Protein AF-A0A1Z9G0G9-F1 (afdb_monomer)

Secondary structure (DSSP, 8-state):
-EEEE--PPPTT----GGGSHHHHHHHHHHS--PPPHHHHHHHHHHHHHHHHHHHHHTTSHHHHHHHHHHT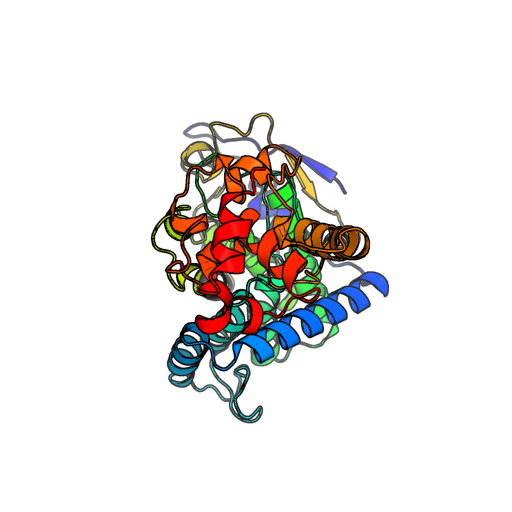T-EEEEEEPPTTS-TT--E-HHHHHHHHHHHHHHT--S-BEESSSEE-GGGGHHHHHHHHHHTT--HHHHHHHHHHHHHHHHHHHHH---GGGTB-GGGGHHHHHHHHHHHHTT--HHHHHHHHHHHHHTT--BGGGGSSS--THHHHHHHHHHHHHHHHHHHHHTT----SSTTTSTTSHIIIIITTT--S-EEEE--TT---GGGGG-B--SSSS-HHHHHHHHHHHHHHTT-S-GGG---EE----HHHHHHTSGGG--GGGG-TTS-HHHHTT-HHHHHHHHHHHS---TTGGG-HHHHT-HHHHHHHTTEE-

pLDDT: mean 94.6, std 5.76, range [57.28, 98.94]

Radius of gyration: 21.66 Å; Cα contacts (8 Å, |Δi|>4): 758; chains: 1; bounding box: 56×40×63 Å

Structure (mmCIF, N/CA/C/O backbone):
data_AF-A0A1Z9G0G9-F1
#
_entry.id   AF-A0A1Z9G0G9-F1
#
loop_
_atom_site.group_PDB
_atom_site.id
_atom_site.type_symbol
_atom_site.label_atom_id
_atom_site.label_alt_id
_atom_site.label_comp_id
_atom_site.label_asym_id
_atom_site.label_entity_id
_atom_site.label_seq_id
_atom_site.pdbx_PDB_ins_code
_atom_site.Cartn_x
_atom_site.Cartn_y
_atom_site.Cartn_z
_atom_site.occupancy
_atom_site.B_iso_or_equiv
_atom_site.auth_seq_id
_atom_site.auth_comp_id
_atom_site.auth_asym_id
_atom_site.auth_atom_id
_atom_site.pdbx_PDB_model_num
ATOM 1 N N . MET A 1 1 ? 17.867 -16.027 -1.318 1.00 92.62 1 MET A N 1
ATOM 2 C CA . MET A 1 1 ? 17.967 -14.559 -1.196 1.00 92.62 1 MET A CA 1
ATOM 3 C C . MET A 1 1 ? 19.419 -14.175 -1.043 1.00 92.62 1 MET A C 1
ATOM 5 O O . MET A 1 1 ? 20.158 -14.889 -0.367 1.00 92.62 1 MET A O 1
ATOM 9 N N . LYS A 1 2 ? 19.822 -13.033 -1.596 1.00 95.81 2 LYS A N 1
ATOM 10 C CA . LYS A 1 2 ? 21.172 -12.493 -1.434 1.00 95.81 2 LYS A CA 1
ATOM 11 C C . LYS A 1 2 ? 21.141 -11.118 -0.799 1.00 95.81 2 LYS A C 1
ATOM 13 O O . LYS A 1 2 ? 20.295 -10.289 -1.125 1.00 95.81 2 LYS A O 1
ATOM 18 N N . LYS A 1 3 ? 22.104 -10.885 0.090 1.00 96.81 3 LYS A N 1
ATOM 19 C CA . LYS A 1 3 ? 22.310 -9.608 0.762 1.00 96.81 3 LYS A CA 1
ATOM 20 C C . LYS A 1 3 ? 23.214 -8.695 -0.062 1.00 96.81 3 LYS A C 1
ATOM 22 O O . LYS A 1 3 ? 24.289 -9.090 -0.508 1.00 96.81 3 LYS A O 1
ATOM 27 N N . TYR A 1 4 ? 22.792 -7.450 -0.190 1.00 96.12 4 TYR A N 1
ATOM 28 C CA . TYR A 1 4 ? 23.402 -6.410 -0.997 1.00 96.12 4 TYR A CA 1
ATOM 29 C C . TYR A 1 4 ? 23.664 -5.186 -0.127 1.00 96.12 4 TYR A C 1
ATOM 31 O O . TYR A 1 4 ? 22.745 -4.659 0.493 1.00 96.12 4 TYR A O 1
ATOM 39 N N . SER A 1 5 ? 24.911 -4.718 -0.073 1.00 93.62 5 SER A N 1
ATOM 40 C CA . SER A 1 5 ? 25.233 -3.445 0.582 1.00 93.62 5 SER A CA 1
ATOM 41 C C . SER A 1 5 ? 24.774 -2.277 -0.293 1.00 93.62 5 SER A C 1
ATOM 43 O O . SER A 1 5 ? 24.954 -2.321 -1.514 1.00 93.62 5 SER A O 1
ATOM 45 N N . ILE A 1 6 ? 24.190 -1.260 0.344 1.00 93.00 6 ILE A N 1
ATOM 46 C CA . ILE A 1 6 ? 23.795 0.007 -0.275 1.00 93.00 6 ILE A CA 1
ATOM 47 C C . ILE A 1 6 ? 24.850 1.042 0.117 1.00 93.00 6 ILE A C 1
ATOM 49 O O . ILE A 1 6 ? 25.013 1.351 1.300 1.00 93.00 6 ILE A O 1
ATOM 53 N N . LYS A 1 7 ? 25.597 1.547 -0.867 1.00 89.56 7 LYS A N 1
ATOM 54 C CA . LYS A 1 7 ? 26.731 2.450 -0.644 1.00 89.56 7 LYS A CA 1
ATOM 55 C C . LYS A 1 7 ? 26.399 3.838 -1.165 1.00 89.56 7 LYS A C 1
ATOM 57 O O . LYS A 1 7 ? 26.222 4.008 -2.361 1.00 89.56 7 LYS A O 1
ATOM 62 N N . ILE A 1 8 ? 26.354 4.810 -0.259 1.00 90.12 8 ILE A N 1
ATOM 63 C CA . ILE A 1 8 ? 26.198 6.226 -0.599 1.00 90.12 8 ILE A CA 1
ATOM 64 C C . ILE A 1 8 ? 27.414 6.683 -1.412 1.00 90.12 8 ILE A C 1
ATOM 66 O O . ILE A 1 8 ? 28.548 6.465 -0.979 1.00 90.12 8 ILE A O 1
ATOM 70 N N . GLN A 1 9 ? 27.171 7.331 -2.548 1.00 88.94 9 GLN A N 1
ATOM 71 C CA . GLN A 1 9 ? 28.213 7.939 -3.369 1.00 88.94 9 GLN A CA 1
ATOM 72 C C . GLN A 1 9 ? 28.710 9.238 -2.731 1.00 88.94 9 GLN A C 1
ATOM 74 O O . GLN A 1 9 ? 27.931 10.016 -2.170 1.00 88.94 9 GLN A O 1
ATOM 79 N N . LYS A 1 10 ? 30.017 9.492 -2.818 1.00 86.50 10 LYS A N 1
ATOM 80 C CA . LYS A 1 10 ? 30.567 10.821 -2.520 1.00 86.50 10 LYS A CA 1
ATOM 81 C C . LYS A 1 10 ? 30.401 11.748 -3.728 1.00 86.50 10 LYS A C 1
ATOM 83 O O . LYS A 1 10 ? 30.299 11.260 -4.852 1.00 86.50 10 LYS A O 1
ATOM 88 N N . PRO A 1 11 ? 30.454 13.076 -3.522 1.00 86.50 11 PRO A N 1
ATOM 89 C CA . PRO A 1 11 ? 30.434 14.024 -4.629 1.00 86.50 11 PRO A CA 1
ATOM 90 C C . PRO A 1 11 ? 31.484 13.689 -5.696 1.00 86.50 11 PRO A C 1
ATOM 92 O O . PRO A 1 11 ? 32.670 13.564 -5.388 1.00 86.50 11 PRO A O 1
ATOM 95 N N . GLY A 1 12 ? 31.034 13.527 -6.943 1.00 81.69 12 GLY A N 1
ATOM 96 C CA . GLY A 1 12 ? 31.872 13.181 -8.098 1.00 81.69 12 GLY A CA 1
ATOM 97 C C . GLY A 1 12 ? 32.200 11.690 -8.274 1.00 81.69 12 GLY A C 1
ATOM 98 O O . GLY A 1 12 ? 32.820 11.337 -9.276 1.00 81.69 12 GLY A O 1
ATOM 99 N N . GLU A 1 13 ? 31.794 10.806 -7.355 1.00 86.12 13 GLU A N 1
ATOM 100 C CA . GLU A 1 13 ? 31.901 9.355 -7.553 1.00 86.12 13 GLU A CA 1
ATOM 101 C C . GLU A 1 13 ? 30.790 8.867 -8.500 1.00 86.12 13 GLU A C 1
ATOM 103 O O . GLU A 1 13 ? 29.625 9.215 -8.341 1.00 86.12 13 GLU A O 1
ATOM 108 N N . VAL A 1 14 ? 31.140 8.015 -9.467 1.00 81.81 14 VAL A N 1
ATOM 109 C CA . VAL A 1 14 ? 30.176 7.335 -10.344 1.00 81.81 14 VAL A CA 1
ATOM 110 C C . VAL A 1 14 ? 30.247 5.845 -10.038 1.00 81.81 14 VAL A C 1
ATOM 112 O O . VAL A 1 14 ? 31.260 5.205 -10.314 1.00 81.81 14 VAL A O 1
ATOM 115 N N . SER A 1 15 ? 29.195 5.280 -9.441 1.00 83.50 15 SER A N 1
ATOM 116 C CA . SER A 1 15 ? 29.110 3.828 -9.258 1.00 83.50 15 SER A CA 1
ATOM 117 C C . SER A 1 15 ? 28.632 3.146 -10.532 1.00 83.50 15 SER A C 1
ATOM 119 O O . SER A 1 15 ? 27.820 3.695 -11.284 1.00 83.50 15 SER A O 1
ATOM 121 N N . ASN A 1 16 ? 29.059 1.898 -10.722 1.00 92.19 16 ASN A N 1
ATOM 122 C CA . ASN A 1 16 ? 28.465 1.052 -11.743 1.00 92.19 16 ASN A CA 1
ATOM 123 C C . ASN A 1 16 ? 26.959 0.927 -11.482 1.00 92.19 16 ASN A C 1
ATOM 125 O O . ASN A 1 16 ? 26.513 0.780 -10.339 1.00 92.19 16 ASN A O 1
ATOM 129 N N . LYS A 1 17 ? 26.168 1.028 -12.551 1.00 93.44 17 LYS A N 1
ATOM 130 C CA . LYS A 1 17 ? 24.704 1.000 -12.472 1.00 93.44 17 LYS A CA 1
ATOM 131 C C . LYS A 1 17 ? 24.190 -0.290 -11.835 1.00 93.44 17 LYS A C 1
ATOM 133 O O . LYS A 1 17 ? 23.242 -0.248 -11.066 1.00 93.44 17 LYS A O 1
ATOM 138 N N . ASP A 1 18 ? 24.841 -1.418 -12.104 1.00 94.56 18 ASP A N 1
ATOM 139 C CA . ASP A 1 18 ? 24.476 -2.731 -11.571 1.00 94.56 18 ASP A CA 1
ATOM 140 C C . ASP A 1 18 ? 24.676 -2.886 -10.055 1.00 94.56 18 ASP A C 1
ATOM 142 O O . ASP A 1 18 ? 24.086 -3.764 -9.412 1.00 94.56 18 ASP A O 1
ATOM 146 N N . GLU A 1 19 ? 25.451 -1.986 -9.457 1.00 94.06 19 GLU A N 1
ATOM 147 C CA . GLU A 1 19 ? 25.611 -1.893 -8.013 1.00 94.06 19 GLU A CA 1
ATOM 148 C C . GLU A 1 19 ? 24.525 -1.052 -7.330 1.00 94.06 19 GLU A C 1
ATOM 150 O O . GLU A 1 19 ? 24.354 -1.180 -6.115 1.00 94.06 19 GLU A O 1
ATOM 155 N N . GLN A 1 20 ? 23.771 -0.249 -8.089 1.00 96.62 20 GLN A N 1
ATOM 156 C CA . GLN A 1 20 ? 22.728 0.629 -7.561 1.00 96.62 20 GLN A CA 1
ATOM 157 C C . GLN A 1 20 ? 21.476 -0.163 -7.159 1.00 96.62 20 GLN A C 1
ATOM 159 O O . GLN A 1 20 ? 21.062 -1.119 -7.822 1.00 96.62 20 GLN A O 1
ATOM 164 N N . LEU A 1 21 ? 20.820 0.270 -6.086 1.00 97.44 21 LEU A N 1
ATOM 165 C CA . LEU A 1 21 ? 19.625 -0.351 -5.527 1.00 97.44 21 LEU A CA 1
ATOM 166 C C . LEU A 1 21 ? 18.490 -0.420 -6.551 1.00 97.44 21 LEU A C 1
ATOM 168 O O . LEU A 1 21 ? 17.853 -1.464 -6.685 1.00 97.44 21 LEU A O 1
ATOM 172 N N . ALA A 1 22 ? 18.286 0.652 -7.321 1.00 98.31 22 ALA A N 1
ATOM 173 C CA . ALA A 1 22 ? 17.276 0.685 -8.376 1.00 98.31 22 ALA A CA 1
ATOM 174 C C . ALA A 1 22 ? 17.500 -0.398 -9.429 1.00 98.31 22 ALA A C 1
ATOM 176 O O . ALA A 1 22 ? 16.550 -1.073 -9.820 1.00 98.31 22 ALA A O 1
ATOM 177 N N . TRP A 1 23 ? 18.749 -0.618 -9.841 1.00 98.44 23 TRP A N 1
ATOM 178 C CA . TRP A 1 23 ? 19.066 -1.664 -10.807 1.00 98.44 23 TRP A CA 1
ATOM 179 C C . TRP A 1 23 ? 18.848 -3.055 -10.228 1.00 98.44 23 TRP A C 1
ATOM 181 O O . TRP A 1 23 ? 18.316 -3.935 -10.900 1.00 98.44 23 TRP A O 1
ATOM 191 N N . ARG A 1 24 ? 19.231 -3.270 -8.967 1.00 98.12 24 ARG A N 1
ATOM 192 C CA . ARG A 1 24 ? 19.050 -4.563 -8.295 1.00 98.12 24 ARG A CA 1
ATOM 193 C C . ARG A 1 24 ? 17.574 -4.934 -8.173 1.00 98.12 24 ARG A C 1
ATOM 195 O O . ARG A 1 24 ? 17.218 -6.075 -8.458 1.00 98.12 24 ARG A O 1
ATOM 202 N N . ILE A 1 25 ? 16.715 -3.972 -7.836 1.00 98.56 25 ILE A N 1
ATOM 203 C CA . ILE A 1 25 ? 15.259 -4.174 -7.814 1.00 98.56 25 ILE A CA 1
ATOM 204 C C . ILE A 1 25 ? 14.722 -4.393 -9.235 1.00 98.56 25 ILE A C 1
ATOM 206 O O . ILE A 1 25 ? 13.936 -5.313 -9.445 1.00 98.56 25 ILE A O 1
ATOM 210 N N . ALA A 1 26 ? 15.171 -3.613 -10.223 1.00 98.69 26 ALA A N 1
ATOM 211 C CA . ALA A 1 26 ? 14.758 -3.787 -11.617 1.00 98.69 26 ALA A CA 1
ATOM 212 C C . ALA A 1 26 ? 15.126 -5.172 -12.168 1.00 98.69 26 ALA A C 1
ATOM 214 O O . ALA A 1 26 ? 14.307 -5.818 -12.815 1.00 98.69 26 ALA A O 1
ATOM 215 N N . SER A 1 27 ? 16.330 -5.655 -11.857 1.00 98.12 27 SER A N 1
ATOM 216 C CA . SER A 1 27 ? 16.811 -6.985 -12.239 1.00 98.12 27 SER A CA 1
ATOM 217 C C . SER A 1 27 ? 16.002 -8.086 -11.552 1.00 98.12 27 SER A C 1
ATOM 219 O O . SER A 1 27 ? 15.592 -9.048 -12.195 1.00 98.12 27 SER A O 1
ATOM 221 N N . MET A 1 28 ? 15.691 -7.931 -10.260 1.00 98.19 28 MET A N 1
ATOM 222 C CA . MET A 1 28 ? 14.786 -8.843 -9.554 1.00 98.19 28 MET A CA 1
ATOM 223 C C . MET A 1 28 ? 13.392 -8.874 -10.205 1.00 98.19 28 MET A C 1
ATOM 225 O O . MET A 1 28 ? 12.769 -9.933 -10.267 1.00 98.19 28 MET A O 1
ATOM 229 N N . ALA A 1 29 ? 12.897 -7.734 -10.682 1.00 98.25 29 ALA A N 1
ATOM 230 C CA . ALA A 1 29 ? 11.577 -7.620 -11.287 1.00 98.25 29 ALA A CA 1
ATOM 231 C C . ALA A 1 29 ? 11.503 -8.186 -12.714 1.00 98.25 29 ALA A C 1
ATOM 233 O O . ALA A 1 29 ? 10.504 -8.813 -13.059 1.00 98.25 29 ALA A O 1
ATOM 234 N N . SER A 1 30 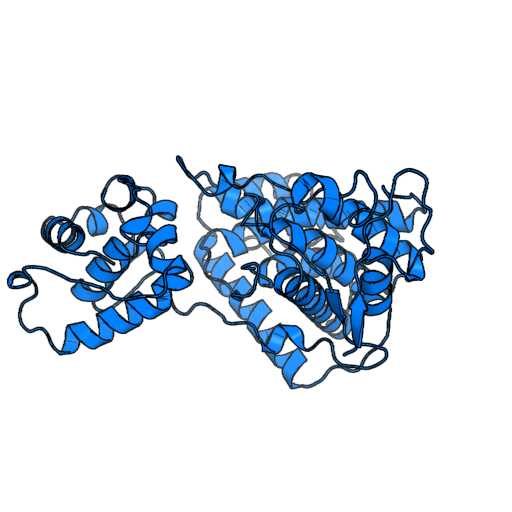? 12.541 -8.002 -13.536 1.00 97.88 30 SER A N 1
ATOM 235 C CA . SER A 1 30 ? 12.572 -8.511 -14.917 1.00 97.88 30 SER A CA 1
ATOM 236 C C . SER A 1 30 ? 12.800 -10.024 -14.990 1.00 97.88 30 SER A C 1
ATOM 238 O O . SER A 1 30 ? 12.337 -10.672 -15.926 1.00 97.88 30 SER A O 1
ATOM 240 N N . GLN A 1 31 ? 13.474 -10.606 -13.994 1.00 96.31 31 GLN A N 1
ATOM 241 C CA . GLN A 1 31 ? 13.763 -12.039 -13.939 1.00 96.31 31 GLN A CA 1
ATOM 242 C C . GLN A 1 31 ? 12.499 -12.909 -13.944 1.00 96.31 31 GLN A C 1
ATOM 244 O O . GLN A 1 31 ? 11.476 -12.606 -13.315 1.00 96.31 31 GLN A O 1
ATOM 249 N N . ASP A 1 32 ? 12.592 -14.046 -14.628 1.00 94.06 32 ASP A N 1
ATOM 250 C CA . ASP A 1 32 ? 11.573 -15.085 -14.580 1.00 94.06 32 ASP A CA 1
ATOM 251 C C . ASP A 1 32 ? 11.716 -15.980 -13.357 1.00 94.06 32 ASP A C 1
ATOM 253 O O . ASP A 1 32 ? 12.810 -16.267 -12.877 1.00 94.06 32 ASP A O 1
ATOM 257 N N . TRP A 1 33 ? 10.562 -16.397 -12.846 1.00 96.00 33 TRP A N 1
ATOM 258 C CA . TRP A 1 33 ? 10.432 -17.257 -11.683 1.00 96.00 33 TRP A CA 1
ATOM 259 C C . TRP A 1 33 ? 9.103 -18.006 -11.731 1.00 96.00 33 TRP A C 1
ATOM 261 O O . TRP A 1 33 ? 8.144 -17.579 -12.388 1.00 96.00 33 TRP A O 1
ATOM 271 N N . SER A 1 34 ? 9.060 -19.141 -11.043 1.00 93.75 34 SER A N 1
ATOM 272 C CA . SER A 1 34 ? 7.905 -20.038 -11.057 1.00 93.75 34 SER A CA 1
ATOM 273 C C . SER A 1 34 ? 6.927 -19.692 -9.942 1.00 93.75 34 SER A C 1
ATOM 275 O O . SER A 1 34 ? 7.320 -19.551 -8.783 1.00 93.75 34 SER A O 1
ATOM 277 N N . LEU A 1 35 ? 5.640 -19.592 -10.280 1.00 95.31 35 LEU A N 1
ATOM 278 C CA . LEU A 1 35 ? 4.593 -19.441 -9.276 1.00 95.31 35 LEU A CA 1
ATOM 279 C C . LEU A 1 35 ? 4.472 -20.709 -8.437 1.00 95.31 35 LEU A C 1
ATOM 281 O O . LEU A 1 35 ? 4.519 -21.825 -8.949 1.00 95.31 35 LEU A O 1
ATOM 285 N N . THR A 1 36 ? 4.254 -20.517 -7.142 1.00 97.06 36 THR A N 1
ATOM 286 C CA . THR A 1 36 ? 3.825 -21.585 -6.245 1.00 97.06 36 THR A CA 1
ATOM 287 C C . THR A 1 36 ? 2.323 -21.468 -6.000 1.00 97.06 36 THR A C 1
ATOM 289 O O . THR A 1 36 ? 1.745 -20.378 -6.091 1.00 97.06 36 THR A O 1
ATOM 292 N N . ASN A 1 37 ? 1.684 -22.579 -5.626 1.00 97.81 37 ASN A N 1
ATOM 293 C CA . ASN A 1 37 ? 0.270 -22.568 -5.240 1.00 97.81 37 ASN A CA 1
ATOM 294 C C . ASN A 1 37 ? 0.026 -21.617 -4.061 1.00 97.81 37 ASN A C 1
ATOM 296 O O . ASN A 1 37 ? -0.899 -20.817 -4.110 1.00 97.81 37 ASN A O 1
ATOM 300 N N . SER A 1 38 ? 0.916 -21.617 -3.062 1.00 98.31 38 SER A N 1
ATOM 301 C CA . SER A 1 38 ? 0.801 -20.741 -1.890 1.00 98.31 38 SER A CA 1
ATOM 302 C C . SER A 1 38 ? 0.811 -19.252 -2.245 1.00 98.31 38 SER A C 1
ATOM 304 O O . SER A 1 38 ? 0.020 -18.489 -1.697 1.00 98.31 38 SER A O 1
ATOM 306 N N . ILE A 1 39 ? 1.675 -18.824 -3.173 1.00 98.44 39 ILE A N 1
ATOM 307 C CA . ILE A 1 39 ? 1.708 -17.429 -3.637 1.00 98.44 39 ILE A CA 1
ATOM 308 C C . ILE A 1 39 ? 0.431 -17.103 -4.408 1.00 98.44 39 ILE A C 1
ATOM 310 O O . ILE A 1 39 ? -0.166 -16.057 -4.175 1.00 98.44 39 ILE A O 1
ATOM 314 N N . THR A 1 40 ? -0.004 -18.004 -5.288 1.00 98.50 40 THR A N 1
ATOM 315 C CA . THR A 1 40 ? -1.209 -17.809 -6.106 1.00 98.50 40 THR A CA 1
ATOM 316 C C . THR A 1 40 ? -2.456 -17.660 -5.235 1.00 98.50 40 THR A C 1
ATOM 318 O O . THR A 1 40 ? -3.205 -16.695 -5.389 1.00 98.50 40 THR A O 1
ATOM 321 N N . GLU A 1 41 ? -2.643 -18.561 -4.270 1.00 98.44 41 GLU A N 1
ATOM 322 C CA . GLU A 1 41 ? -3.741 -18.503 -3.302 1.00 98.44 41 GLU A CA 1
ATOM 323 C C . GLU A 1 41 ? -3.680 -17.226 -2.460 1.00 98.44 41 GLU A C 1
ATOM 325 O O . GLU A 1 41 ? -4.696 -16.552 -2.286 1.00 98.44 41 GLU A O 1
ATOM 330 N N . MET A 1 42 ? -2.492 -16.837 -1.982 1.00 98.50 42 MET A N 1
ATOM 331 C CA . MET A 1 42 ? -2.355 -15.627 -1.174 1.00 98.50 42 MET A CA 1
ATOM 332 C C . MET A 1 42 ? -2.650 -14.355 -1.976 1.00 98.50 42 MET A C 1
ATOM 334 O O . MET A 1 42 ? -3.328 -13.467 -1.462 1.00 98.50 42 MET A O 1
ATOM 338 N N . VAL A 1 43 ? -2.207 -14.263 -3.235 1.00 98.62 43 VAL A N 1
ATOM 339 C CA . VAL A 1 43 ? -2.588 -13.149 -4.121 1.00 98.62 43 VAL A CA 1
ATOM 340 C C . VAL A 1 43 ? -4.106 -13.107 -4.298 1.00 98.62 43 VAL A C 1
ATOM 342 O O . VAL A 1 43 ? -4.696 -12.036 -4.161 1.00 98.62 43 VAL A O 1
ATOM 345 N N . GLY A 1 44 ? -4.749 -14.256 -4.531 1.00 98.50 44 GLY A N 1
ATOM 346 C CA . GLY A 1 44 ? -6.209 -14.353 -4.599 1.00 98.50 44 GLY A CA 1
ATOM 347 C C . GLY A 1 44 ? -6.887 -13.813 -3.337 1.00 98.50 44 GLY A C 1
ATOM 348 O O . GLY A 1 44 ? -7.767 -12.957 -3.426 1.00 98.50 44 GLY A O 1
ATOM 349 N N . ASN A 1 45 ? -6.407 -14.221 -2.159 1.00 98.25 45 ASN A N 1
ATOM 350 C CA . ASN A 1 45 ? -6.907 -13.727 -0.875 1.00 98.25 45 ASN A CA 1
ATOM 351 C C . ASN A 1 45 ? -6.748 -12.206 -0.731 1.00 98.25 45 ASN A C 1
ATOM 353 O O . ASN A 1 45 ? -7.663 -11.551 -0.242 1.00 98.25 45 ASN A O 1
ATOM 357 N N . ARG A 1 46 ? -5.626 -11.621 -1.177 1.00 98.12 46 ARG A N 1
ATOM 358 C CA . ARG A 1 46 ? -5.403 -10.163 -1.121 1.00 98.12 46 ARG A CA 1
ATOM 359 C C . ARG A 1 46 ? -6.266 -9.377 -2.098 1.00 98.12 46 ARG A C 1
ATO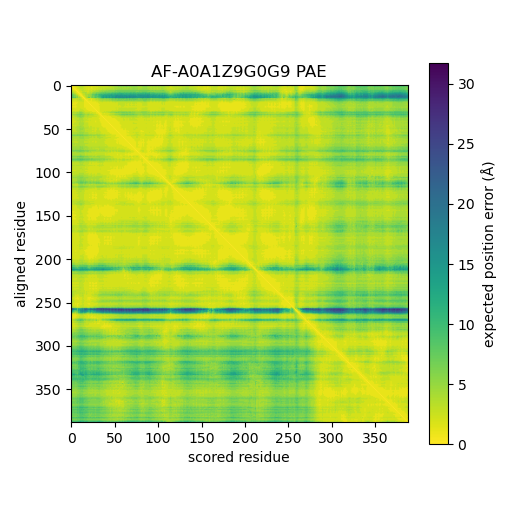M 361 O O . ARG A 1 46 ? -6.713 -8.283 -1.767 1.00 98.12 46 ARG A O 1
ATOM 368 N N . ILE A 1 47 ? -6.554 -9.933 -3.273 1.00 98.38 47 ILE A N 1
ATOM 369 C CA . ILE A 1 47 ? -7.509 -9.329 -4.211 1.00 98.38 47 ILE A CA 1
ATOM 370 C C . ILE A 1 47 ? -8.914 -9.312 -3.596 1.00 98.38 47 ILE A C 1
ATOM 372 O O . ILE A 1 47 ? -9.590 -8.285 -3.660 1.00 98.38 47 ILE A O 1
ATOM 376 N N . ILE A 1 48 ? -9.339 -10.419 -2.976 1.00 97.94 48 ILE A N 1
ATOM 377 C CA . ILE A 1 48 ? -10.644 -10.522 -2.306 1.00 97.94 48 ILE A CA 1
ATOM 378 C C . ILE A 1 48 ? -10.727 -9.554 -1.117 1.00 97.94 48 ILE A C 1
ATOM 380 O O . ILE A 1 48 ? -11.718 -8.837 -0.999 1.00 97.94 48 ILE A O 1
ATOM 384 N N . ASP A 1 49 ? -9.684 -9.493 -0.284 1.00 97.62 49 ASP A N 1
ATOM 385 C CA . ASP A 1 49 ? -9.572 -8.562 0.847 1.00 97.62 49 ASP A CA 1
ATOM 386 C C . ASP A 1 49 ? -9.746 -7.106 0.389 1.00 97.62 49 ASP A C 1
ATOM 388 O O . ASP A 1 49 ? -10.674 -6.417 0.816 1.00 97.62 49 ASP A O 1
ATOM 392 N N . ASN A 1 50 ? -8.944 -6.667 -0.588 1.00 97.44 50 ASN A N 1
ATOM 393 C CA . ASN A 1 50 ? -9.051 -5.325 -1.156 1.00 97.44 50 ASN A CA 1
ATOM 394 C C . ASN A 1 50 ? -10.435 -5.033 -1.743 1.00 97.44 50 ASN A C 1
ATOM 396 O O . ASN A 1 50 ? -10.973 -3.945 -1.535 1.00 97.44 50 ASN A O 1
ATOM 400 N N . ALA A 1 51 ? -11.014 -5.983 -2.483 1.00 97.06 51 ALA A N 1
ATOM 401 C CA . ALA A 1 51 ? -12.347 -5.821 -3.052 1.00 97.06 51 ALA A CA 1
ATOM 402 C C . ALA A 1 51 ? -13.403 -5.650 -1.949 1.00 97.06 51 ALA A C 1
ATOM 404 O O . ALA A 1 51 ? -14.244 -4.755 -2.047 1.00 97.06 51 ALA A O 1
ATOM 405 N N . GLY A 1 52 ? -13.328 -6.443 -0.876 1.00 96.94 52 GLY A N 1
ATOM 406 C CA . GLY A 1 52 ? -14.210 -6.327 0.285 1.00 96.94 52 GLY A CA 1
ATOM 407 C C . GLY A 1 52 ? -14.102 -4.962 0.966 1.00 96.94 52 GLY A C 1
ATOM 408 O O . GLY A 1 52 ? -15.119 -4.304 1.199 1.00 96.94 52 GLY A O 1
ATOM 409 N N . VAL A 1 53 ? -12.876 -4.491 1.211 1.00 96.94 53 VAL A N 1
ATOM 410 C CA . VAL A 1 53 ? -12.625 -3.175 1.822 1.00 96.94 53 VAL A CA 1
ATOM 411 C C . VAL A 1 53 ? -13.138 -2.039 0.934 1.00 96.94 53 VAL A C 1
ATOM 413 O O . VAL A 1 53 ? -13.815 -1.132 1.422 1.00 96.94 53 VAL A O 1
ATOM 416 N N . ALA A 1 54 ? -12.881 -2.099 -0.373 1.00 97.69 54 ALA A N 1
ATOM 417 C CA . ALA A 1 54 ? -13.339 -1.083 -1.314 1.00 97.69 54 ALA A CA 1
ATOM 418 C C . ALA A 1 54 ? -14.870 -1.029 -1.430 1.00 97.69 54 ALA A C 1
ATOM 420 O O . ALA A 1 54 ? -15.441 0.061 -1.507 1.00 97.69 54 ALA A O 1
ATOM 421 N N . VAL A 1 55 ? -15.548 -2.183 -1.403 1.00 96.75 55 VAL A N 1
ATOM 422 C CA . VAL A 1 55 ? -17.018 -2.251 -1.382 1.00 96.75 55 VAL A CA 1
ATOM 423 C C . VAL A 1 55 ? -17.571 -1.662 -0.084 1.00 96.75 55 VAL A C 1
ATOM 425 O O . VAL A 1 55 ? -18.518 -0.881 -0.138 1.00 96.75 55 VAL A O 1
ATOM 428 N N . ALA A 1 56 ? -16.958 -1.948 1.067 1.00 96.25 56 ALA A N 1
ATOM 429 C CA . ALA A 1 56 ? -17.356 -1.334 2.336 1.00 96.25 56 ALA A CA 1
ATOM 430 C C . ALA A 1 56 ? -17.155 0.196 2.336 1.00 96.25 56 ALA A C 1
ATOM 432 O O . ALA A 1 56 ? -17.933 0.935 2.934 1.00 96.25 56 ALA A O 1
ATOM 433 N N . ALA A 1 57 ? -16.143 0.697 1.622 1.00 96.38 57 ALA A N 1
ATOM 434 C CA . ALA A 1 57 ? -15.846 2.124 1.521 1.00 96.38 57 ALA A CA 1
ATOM 435 C C . ALA A 1 57 ? -16.637 2.868 0.426 1.00 96.38 57 ALA A C 1
ATOM 437 O O . ALA A 1 57 ? -16.539 4.091 0.332 1.00 96.38 57 ALA A O 1
ATOM 438 N N . ILE A 1 58 ? -17.413 2.169 -0.409 1.00 95.88 58 ILE A N 1
ATOM 439 C CA . ILE A 1 58 ? -17.914 2.656 -1.709 1.00 95.88 58 ILE A CA 1
ATOM 440 C C . ILE A 1 58 ? -18.702 3.977 -1.666 1.00 95.88 58 ILE A C 1
ATOM 442 O O . ILE A 1 58 ? -18.709 4.734 -2.640 1.00 95.88 58 ILE A O 1
ATOM 446 N N . ASN A 1 59 ? -19.372 4.255 -0.545 1.00 95.12 59 ASN A N 1
ATOM 447 C CA . ASN A 1 59 ? -20.209 5.441 -0.352 1.00 95.12 59 ASN A CA 1
ATOM 448 C C . ASN A 1 59 ? -19.528 6.544 0.465 1.00 95.12 59 ASN A C 1
ATOM 450 O O . ASN A 1 59 ? -20.122 7.606 0.676 1.00 95.12 59 ASN A O 1
ATOM 454 N N . ARG A 1 60 ? -18.282 6.330 0.901 1.00 94.00 60 ARG A N 1
ATOM 455 C CA . ARG A 1 60 ? -17.516 7.336 1.635 1.00 94.00 60 ARG A CA 1
ATOM 456 C C . ARG A 1 60 ? -17.141 8.499 0.727 1.00 94.00 60 ARG A C 1
ATOM 458 O O . ARG A 1 60 ? -16.926 8.339 -0.473 1.00 94.00 60 ARG A O 1
ATOM 465 N N . GLU A 1 61 ? -17.077 9.691 1.312 1.00 95.25 61 GLU A N 1
ATOM 466 C CA . GLU A 1 61 ? -16.973 10.941 0.554 1.00 95.25 61 GLU A CA 1
ATOM 467 C C . GLU A 1 61 ? -15.726 10.993 -0.335 1.00 95.25 61 GLU A C 1
ATOM 469 O O . GLU A 1 61 ? -15.836 11.257 -1.530 1.00 95.25 61 GLU A O 1
ATOM 474 N N . ALA A 1 62 ? -14.557 10.639 0.209 1.00 95.31 62 ALA A N 1
ATOM 475 C CA . ALA A 1 62 ? -13.316 10.593 -0.560 1.00 95.31 62 ALA A CA 1
ATOM 476 C C . ALA A 1 62 ? -13.411 9.637 -1.762 1.00 95.31 62 ALA A C 1
ATOM 478 O O . ALA A 1 62 ? -12.970 9.981 -2.856 1.00 95.31 62 ALA A O 1
ATOM 479 N N . VAL A 1 63 ? -14.055 8.480 -1.583 1.00 97.81 63 VAL A N 1
ATOM 480 C CA . VAL A 1 63 ? -14.244 7.471 -2.635 1.00 97.81 63 VAL A CA 1
ATOM 481 C C . VAL A 1 63 ? -15.179 7.982 -3.729 1.00 97.81 63 VAL A C 1
ATOM 483 O O . VAL A 1 63 ? -14.866 7.859 -4.914 1.00 97.81 63 VAL A O 1
ATOM 486 N N . LYS A 1 64 ? -16.298 8.619 -3.358 1.00 98.00 64 LYS A N 1
ATOM 487 C CA . LYS A 1 64 ? -17.224 9.238 -4.321 1.00 98.00 64 LYS A CA 1
ATOM 488 C C . LYS A 1 64 ? -16.540 10.335 -5.138 1.00 98.00 64 LYS A C 1
ATOM 490 O O . LYS A 1 64 ? -16.702 10.355 -6.357 1.00 98.00 64 LYS A O 1
ATOM 495 N N . ILE A 1 65 ? -15.760 11.203 -4.488 1.00 98.00 65 ILE A N 1
ATOM 496 C CA . ILE A 1 65 ? -15.017 12.285 -5.152 1.00 98.00 65 ILE A CA 1
ATOM 497 C C . ILE A 1 65 ? -13.991 11.703 -6.130 1.00 98.00 65 ILE A C 1
ATOM 499 O O . ILE A 1 65 ? -14.002 12.064 -7.306 1.00 98.00 65 ILE A O 1
ATOM 503 N N . ALA A 1 66 ? -13.155 10.761 -5.685 1.00 98.25 66 ALA A N 1
ATOM 504 C CA . ALA A 1 66 ? -12.130 10.149 -6.530 1.00 98.25 66 ALA A CA 1
ATOM 505 C C . ALA A 1 66 ? -12.736 9.417 -7.738 1.00 98.25 66 ALA A C 1
ATOM 507 O O . ALA A 1 66 ? -12.254 9.556 -8.864 1.00 98.25 66 ALA A O 1
ATOM 508 N N . ARG A 1 67 ? -13.842 8.692 -7.527 1.00 98.25 67 ARG A N 1
ATOM 509 C CA . ARG A 1 67 ? -14.598 8.047 -8.606 1.00 98.25 67 ARG A CA 1
ATOM 510 C C . ARG A 1 67 ? -15.167 9.069 -9.588 1.00 98.25 67 ARG A C 1
ATOM 512 O O . ARG A 1 67 ? -15.035 8.876 -10.791 1.00 98.25 67 ARG A O 1
ATOM 519 N N . SER A 1 68 ? -15.735 10.172 -9.099 1.00 98.31 68 SER A N 1
ATOM 520 C CA . SER A 1 68 ? -16.246 11.251 -9.954 1.00 98.31 68 SER A CA 1
ATOM 521 C C . SER A 1 68 ? -15.150 11.904 -10.801 1.00 98.31 68 SER A C 1
ATOM 523 O O . SER A 1 68 ? -15.424 12.285 -11.938 1.00 98.31 68 SER A O 1
ATOM 525 N N . GLN A 1 69 ? -13.926 12.034 -10.277 1.00 98.19 69 GLN A N 1
ATOM 526 C CA . GLN A 1 69 ? -12.777 12.512 -11.055 1.00 98.19 69 GLN A CA 1
ATOM 527 C C . GLN A 1 69 ? -12.438 11.535 -12.183 1.00 98.19 69 GLN A C 1
ATOM 529 O O . GLN A 1 69 ? -12.292 11.945 -13.330 1.00 98.19 69 GLN A O 1
ATOM 534 N N . ALA A 1 70 ? -12.361 10.239 -11.869 1.00 98.38 70 ALA A N 1
ATOM 535 C CA . ALA A 1 70 ? -12.015 9.215 -12.848 1.00 98.38 70 ALA A CA 1
ATOM 536 C C . ALA A 1 70 ? -13.061 9.057 -13.962 1.00 98.38 70 ALA A C 1
ATOM 538 O O . ALA A 1 70 ? -12.707 8.749 -15.097 1.00 98.38 70 ALA A O 1
ATOM 539 N N . MET A 1 71 ? -14.332 9.344 -13.668 1.00 98.19 71 MET A N 1
ATOM 540 C CA . MET A 1 71 ? -15.419 9.303 -14.650 1.00 98.19 71 MET A CA 1
ATOM 541 C C . MET A 1 71 ? -15.259 10.291 -15.817 1.00 98.19 71 MET A C 1
ATOM 543 O O . MET A 1 71 ? -15.948 10.140 -16.817 1.00 98.19 71 MET A O 1
ATOM 547 N N . GLN A 1 72 ? -14.368 11.282 -15.716 1.00 98.31 72 GLN A N 1
ATOM 548 C CA . GLN A 1 72 ? -14.096 12.232 -16.804 1.00 98.31 72 GLN A CA 1
ATOM 549 C C . GLN A 1 72 ? -13.155 11.672 -17.885 1.00 98.31 72 GLN A C 1
ATOM 551 O O . GLN A 1 72 ? -12.904 12.341 -18.883 1.00 98.31 72 GLN A O 1
ATOM 556 N N . PHE A 1 73 ? -12.618 10.465 -17.688 1.00 98.25 73 PHE A N 1
ATOM 557 C CA . PHE A 1 73 ? -11.577 9.879 -18.531 1.00 98.25 73 PHE A CA 1
ATOM 558 C C . PHE A 1 73 ? -12.008 8.500 -19.038 1.00 98.25 73 PHE A C 1
ATOM 560 O O . PHE A 1 73 ? -11.397 7.485 -18.707 1.00 98.25 73 PHE A O 1
ATOM 567 N N . GLU A 1 74 ? -13.099 8.451 -19.802 1.00 98.06 74 GLU A N 1
ATOM 568 C CA . GLU A 1 74 ? -13.568 7.217 -20.442 1.00 98.06 74 GLU A CA 1
ATOM 569 C C . GLU A 1 74 ? -12.538 6.687 -21.450 1.00 98.06 74 GLU A C 1
ATOM 571 O O . GLU A 1 74 ? -11.890 7.444 -22.174 1.00 98.06 74 GLU A O 1
ATOM 576 N N . ASN A 1 75 ? -12.374 5.366 -21.482 1.00 97.94 75 ASN A N 1
ATOM 577 C CA . ASN A 1 75 ? -11.491 4.679 -22.418 1.00 97.94 75 ASN A CA 1
ATOM 578 C C . ASN A 1 75 ? -12.014 3.258 -22.620 1.00 97.94 75 ASN A C 1
ATOM 580 O O . ASN A 1 75 ? -12.052 2.492 -21.663 1.00 97.94 75 ASN A O 1
ATOM 584 N N . GLU A 1 76 ? -12.385 2.885 -23.845 1.00 96.44 76 GLU A N 1
ATOM 585 C CA . GLU A 1 76 ? -12.943 1.559 -24.160 1.00 96.44 76 GLU A CA 1
ATOM 586 C C . GLU A 1 76 ? -11.982 0.409 -23.837 1.00 96.44 76 GLU A C 1
ATOM 588 O O . GLU A 1 76 ? -12.408 -0.672 -23.433 1.00 96.44 76 GLU A O 1
ATOM 593 N N . GLN A 1 77 ? -10.677 0.658 -23.961 1.00 96.69 77 GLN A N 1
ATOM 594 C CA . GLN A 1 77 ? -9.624 -0.283 -23.584 1.00 96.69 77 GLN A CA 1
ATOM 595 C C . GLN A 1 77 ? -9.207 -0.109 -22.126 1.00 96.69 77 GLN A C 1
ATOM 597 O O . GLN A 1 77 ? -8.158 -0.592 -21.743 1.00 96.69 77 GLN A O 1
ATOM 602 N N . GLY A 1 78 ? -9.954 0.640 -21.324 1.00 98.12 78 GLY A N 1
ATOM 603 C CA . GLY A 1 78 ? -9.574 1.006 -19.972 1.00 98.12 78 GLY A CA 1
ATOM 604 C C . GLY A 1 78 ? -9.833 -0.069 -18.917 1.00 98.12 78 GLY A C 1
ATOM 605 O O . GLY A 1 78 ? -10.072 -1.249 -19.179 1.00 98.12 78 GLY A O 1
ATOM 606 N N . ALA A 1 79 ? -9.835 0.387 -17.675 1.00 98.56 79 ALA A N 1
ATOM 607 C CA . ALA A 1 79 ? -10.109 -0.382 -16.476 1.00 98.56 79 ALA A CA 1
ATOM 608 C C . ALA A 1 79 ? -11.465 -0.019 -15.856 1.00 98.56 79 ALA A C 1
ATOM 610 O O . ALA A 1 79 ? -12.049 1.033 -16.120 1.00 98.56 79 ALA A O 1
ATOM 611 N N . THR A 1 80 ? -11.986 -0.911 -15.018 1.00 98.38 80 THR A N 1
ATOM 612 C CA . THR A 1 80 ? -13.263 -0.709 -14.316 1.00 98.38 80 THR A CA 1
ATOM 613 C C . THR A 1 80 ? -13.095 0.125 -13.055 1.00 98.38 80 THR A C 1
ATOM 615 O O . THR A 1 80 ? -12.110 -0.025 -12.330 1.00 98.38 80 THR A O 1
ATOM 618 N N . LEU A 1 81 ? -14.112 0.921 -12.730 1.00 98.25 81 LEU A N 1
ATOM 619 C CA . LEU A 1 81 ? -14.231 1.596 -11.438 1.00 98.25 81 LEU A CA 1
ATOM 620 C C . LEU A 1 81 ? -15.118 0.792 -10.488 1.00 98.25 81 LEU A C 1
ATOM 622 O O . LEU A 1 81 ? -16.214 0.370 -10.860 1.00 98.25 81 LEU A O 1
ATOM 626 N N . ILE A 1 82 ? -14.670 0.616 -9.245 1.00 96.50 82 ILE A N 1
ATOM 627 C CA . ILE A 1 82 ? -15.452 -0.074 -8.216 1.00 96.50 82 ILE A CA 1
ATOM 628 C C . ILE A 1 82 ? -16.756 0.697 -7.953 1.00 96.50 82 ILE A C 1
ATOM 630 O O . ILE A 1 82 ? -16.778 1.912 -7.721 1.00 96.50 82 ILE A O 1
ATOM 634 N N . GLY A 1 83 ? -17.872 -0.031 -7.997 1.00 94.00 83 GLY A N 1
ATOM 635 C CA . GLY A 1 83 ? -19.205 0.522 -7.771 1.00 94.00 83 GLY A CA 1
ATOM 636 C C . GLY A 1 83 ? -19.888 1.144 -8.983 1.00 94.00 83 GLY A C 1
ATOM 637 O O . GLY A 1 83 ? -20.938 1.755 -8.804 1.00 94.00 83 GLY A O 1
ATOM 638 N N . LEU A 1 84 ? -19.317 1.012 -10.182 1.00 96.31 84 LEU A N 1
ATOM 639 C CA . LEU A 1 84 ? -19.998 1.303 -11.446 1.00 96.31 84 LEU A CA 1
ATOM 640 C C . LEU A 1 84 ? -20.265 0.008 -12.222 1.00 96.31 84 LEU A C 1
ATOM 642 O O . LEU A 1 84 ? -19.774 -1.062 -11.866 1.00 96.31 84 LEU A O 1
ATOM 646 N N . ASP A 1 85 ? -21.043 0.117 -13.298 1.00 95.69 85 ASP A N 1
ATOM 647 C CA . ASP A 1 85 ? -21.236 -0.984 -14.239 1.00 95.69 85 ASP A CA 1
ATOM 648 C C . ASP A 1 85 ? -19.891 -1.406 -14.859 1.00 95.69 85 ASP A C 1
ATOM 650 O O . ASP A 1 85 ? -19.158 -0.579 -15.402 1.00 95.69 85 ASP A O 1
ATOM 654 N N . HIS A 1 86 ? -19.589 -2.705 -14.807 1.00 92.81 86 HIS A N 1
ATOM 655 C CA . HIS A 1 86 ? -18.393 -3.325 -15.380 1.00 92.81 86 HIS A CA 1
ATOM 656 C C . HIS A 1 86 ? -18.217 -3.126 -16.896 1.00 92.81 86 HIS A C 1
ATOM 658 O O . HIS A 1 86 ? -17.093 -3.272 -17.395 1.00 92.81 86 HIS A O 1
ATOM 664 N N . ASN A 1 87 ? -19.299 -2.784 -17.608 1.00 95.75 87 ASN A N 1
ATOM 665 C CA . ASN A 1 87 ? -19.283 -2.428 -19.028 1.00 95.75 87 ASN A CA 1
ATOM 666 C C . ASN A 1 87 ? -18.675 -1.041 -19.289 1.00 95.75 87 ASN A C 1
ATOM 668 O O . ASN A 1 87 ? -18.267 -0.759 -20.412 1.00 95.75 87 ASN A O 1
ATOM 672 N N . LYS A 1 88 ? -18.590 -0.174 -18.270 1.00 97.69 88 LYS A N 1
ATOM 673 C CA . LYS A 1 88 ? -17.937 1.134 -18.384 1.00 97.69 88 LYS A CA 1
ATOM 674 C C . LYS A 1 88 ? -16.459 1.020 -18.038 1.00 97.69 88 LYS A C 1
ATOM 676 O O . LYS A 1 88 ? -16.090 0.478 -16.992 1.00 97.69 88 LYS A O 1
ATOM 681 N N . LYS A 1 89 ? -15.619 1.556 -18.916 1.00 98.50 89 LYS A N 1
ATOM 682 C CA . LYS A 1 89 ? -14.163 1.507 -18.809 1.00 98.50 89 LYS A CA 1
ATOM 683 C C . LYS A 1 89 ? -13.586 2.918 -18.840 1.00 98.50 89 LYS A C 1
ATOM 685 O O . LYS A 1 89 ? -14.094 3.802 -19.528 1.00 98.50 89 LYS A O 1
ATOM 690 N N . PHE A 1 90 ? -12.532 3.113 -18.063 1.00 98.69 90 PHE A N 1
ATOM 691 C CA . PHE A 1 90 ? -11.883 4.399 -17.846 1.00 98.69 90 PHE A CA 1
ATOM 692 C C . PHE A 1 90 ? -10.379 4.223 -17.936 1.00 98.69 90 PHE A C 1
ATOM 694 O O . PHE A 1 90 ? -9.868 3.137 -17.668 1.00 98.69 90 PHE A O 1
ATOM 701 N N . ASP A 1 91 ? -9.666 5.281 -18.290 1.00 98.62 91 ASP A N 1
ATOM 702 C CA . ASP A 1 91 ? -8.212 5.250 -18.359 1.00 98.62 91 ASP A CA 1
ATOM 703 C C . ASP A 1 91 ? -7.595 4.652 -17.079 1.00 98.62 91 ASP A C 1
ATOM 705 O O . ASP A 1 91 ? -7.992 4.981 -15.955 1.00 98.62 91 ASP A O 1
ATOM 709 N N . CYS A 1 92 ? -6.637 3.737 -17.242 1.00 98.56 92 CYS A N 1
ATOM 710 C CA . CYS A 1 92 ? -6.094 2.940 -16.149 1.00 98.56 92 CYS A CA 1
ATOM 711 C C . CYS A 1 92 ? -5.425 3.792 -15.073 1.00 98.56 92 CYS A C 1
ATOM 713 O O . CYS A 1 92 ? -5.455 3.403 -13.906 1.00 98.56 92 CYS A O 1
ATOM 715 N N . GLN A 1 93 ? -4.883 4.962 -15.422 1.00 98.38 93 GLN A N 1
ATOM 716 C CA . GLN A 1 93 ? -4.290 5.881 -14.460 1.00 98.38 93 GLN A CA 1
ATOM 717 C C . GLN A 1 93 ? -5.362 6.458 -13.526 1.00 98.38 93 GLN A C 1
ATOM 719 O O . GLN A 1 93 ? -5.162 6.583 -12.316 1.00 98.38 93 GLN A O 1
ATOM 724 N N . TRP A 1 94 ? -6.530 6.781 -14.076 1.00 98.62 94 TRP A N 1
ATOM 725 C CA . TRP A 1 94 ? -7.674 7.292 -13.324 1.00 98.62 94 TRP A CA 1
ATOM 726 C C . TRP A 1 94 ? -8.444 6.194 -12.590 1.00 98.62 94 TRP A C 1
ATOM 728 O O . TRP A 1 94 ? -8.896 6.409 -11.463 1.00 98.62 94 TRP A O 1
ATOM 738 N N . ALA A 1 95 ? -8.521 4.995 -13.163 1.00 98.69 95 ALA A N 1
ATOM 739 C CA . ALA A 1 95 ? -9.075 3.838 -12.475 1.00 98.69 95 ALA A CA 1
ATOM 740 C C . ALA A 1 95 ? -8.211 3.397 -11.288 1.00 98.69 95 ALA A C 1
ATOM 742 O O . ALA A 1 95 ? -8.741 3.155 -10.203 1.00 98.69 95 ALA A O 1
ATOM 743 N N . ALA A 1 96 ? -6.886 3.368 -11.459 1.00 98.56 96 ALA A N 1
ATOM 744 C CA . ALA A 1 96 ? -5.931 3.119 -10.384 1.00 98.56 96 ALA A CA 1
ATOM 745 C C . ALA A 1 96 ? -6.119 4.112 -9.232 1.00 98.56 96 ALA A C 1
ATOM 747 O O . ALA A 1 96 ? -6.230 3.696 -8.082 1.00 98.56 96 ALA A O 1
ATOM 748 N N . TRP A 1 97 ? -6.214 5.407 -9.549 1.00 98.44 97 TRP A N 1
ATOM 749 C CA . TRP A 1 97 ? -6.468 6.475 -8.582 1.00 98.44 97 TRP A CA 1
ATOM 750 C C . TRP A 1 97 ? -7.734 6.229 -7.757 1.00 98.44 97 TRP A C 1
ATOM 752 O O . TRP A 1 97 ? -7.668 6.140 -6.532 1.00 98.44 97 TRP A O 1
ATOM 762 N N . ALA A 1 98 ? -8.881 6.084 -8.420 1.00 98.50 98 ALA A N 1
ATOM 763 C CA . ALA A 1 98 ? -10.165 5.964 -7.738 1.00 98.50 98 ALA A CA 1
ATOM 764 C C . ALA A 1 98 ? -10.288 4.661 -6.933 1.00 98.50 98 ALA A C 1
ATOM 766 O O . ALA A 1 98 ? -10.760 4.676 -5.794 1.00 98.50 98 ALA A O 1
ATOM 767 N N . ASN A 1 99 ? -9.829 3.539 -7.491 1.00 98.62 99 ASN A N 1
ATOM 768 C CA . ASN A 1 99 ? -9.914 2.246 -6.817 1.00 98.62 99 ASN A CA 1
ATOM 769 C C . ASN A 1 99 ? -8.926 2.146 -5.641 1.00 98.62 99 ASN A C 1
ATOM 771 O O . ASN A 1 99 ? -9.266 1.552 -4.620 1.00 98.62 99 ASN A O 1
ATOM 775 N N . ALA A 1 100 ? -7.737 2.757 -5.734 1.00 98.31 100 ALA A N 1
ATOM 776 C CA . ALA A 1 100 ? -6.796 2.824 -4.613 1.00 98.31 100 ALA A CA 1
ATOM 777 C C . ALA A 1 100 ? -7.350 3.646 -3.443 1.00 98.31 100 ALA A C 1
ATOM 779 O O . ALA A 1 100 ? -7.228 3.225 -2.293 1.00 98.31 100 ALA A O 1
ATOM 780 N N . VAL A 1 101 ? -8.035 4.761 -3.729 1.00 98.19 101 VAL A N 1
ATOM 781 C CA . VAL A 1 101 ? -8.742 5.537 -2.696 1.00 98.19 101 VAL A CA 1
ATOM 782 C C . VAL A 1 101 ? -9.776 4.665 -1.988 1.00 98.19 101 VAL A C 1
ATOM 784 O O . VAL A 1 101 ? -9.802 4.638 -0.761 1.00 98.19 101 VAL A O 1
ATOM 787 N N . ALA A 1 102 ? -10.573 3.893 -2.735 1.00 98.19 102 ALA A N 1
ATOM 788 C CA . ALA A 1 102 ? -11.559 2.977 -2.156 1.00 98.19 102 ALA A CA 1
ATOM 789 C C . ALA A 1 102 ? -10.927 1.921 -1.233 1.00 98.19 102 ALA A C 1
ATOM 791 O O . ALA A 1 102 ? -11.410 1.706 -0.123 1.00 98.19 102 ALA A O 1
ATOM 792 N N . VAL A 1 103 ? -9.828 1.295 -1.660 1.00 97.94 103 VAL A N 1
ATOM 793 C CA . VAL A 1 103 ? -9.113 0.277 -0.870 1.00 97.94 103 VAL A CA 1
ATOM 794 C C . VAL A 1 103 ? -8.483 0.862 0.397 1.00 97.94 103 VAL A C 1
ATOM 796 O O . VAL A 1 103 ? -8.493 0.219 1.452 1.00 97.94 103 VAL A O 1
ATOM 799 N N . ARG A 1 104 ? -7.926 2.078 0.329 1.00 95.62 104 ARG A N 1
ATOM 800 C CA . ARG A 1 104 ? -7.208 2.667 1.467 1.00 95.62 104 ARG A CA 1
ATOM 801 C C . ARG A 1 104 ? -8.109 3.371 2.475 1.00 95.62 104 ARG A C 1
ATOM 803 O O . ARG A 1 104 ? -7.734 3.463 3.644 1.00 95.62 104 ARG A O 1
ATOM 810 N N . GLU A 1 105 ? -9.280 3.842 2.058 1.00 94.06 105 GLU A N 1
ATOM 811 C CA . GLU A 1 105 ? -10.156 4.720 2.846 1.00 94.06 105 GLU A CA 1
ATOM 812 C C . GLU A 1 105 ? -10.462 4.196 4.260 1.00 94.06 105 GLU A C 1
ATOM 814 O O . GLU A 1 105 ? -10.417 4.952 5.231 1.00 94.06 105 GLU A O 1
ATOM 819 N N . LEU A 1 106 ? -10.743 2.899 4.405 1.00 92.25 106 LEU A N 1
ATOM 820 C CA . LEU A 1 106 ? -11.060 2.310 5.712 1.00 92.25 106 LEU A CA 1
ATOM 821 C C . LEU A 1 106 ? -9.832 1.852 6.502 1.00 92.25 106 LEU A C 1
ATOM 823 O O . LEU A 1 106 ? -9.990 1.467 7.660 1.00 92.25 106 LEU A O 1
ATOM 827 N N . ASP A 1 107 ? -8.642 1.898 5.892 1.00 90.12 107 ASP A N 1
ATOM 828 C CA . ASP A 1 107 ? -7.387 1.357 6.421 1.00 90.12 107 ASP A CA 1
ATOM 829 C C . ASP A 1 107 ? -7.526 -0.092 6.894 1.00 90.12 107 ASP A C 1
ATOM 831 O O . ASP A 1 107 ? -6.976 -0.470 7.923 1.00 90.12 107 ASP A O 1
ATOM 835 N N . PHE A 1 108 ? -8.317 -0.886 6.174 1.00 94.00 108 PHE A N 1
ATOM 836 C CA . PHE A 1 108 ? -8.788 -2.189 6.641 1.00 94.00 108 PHE A CA 1
ATOM 837 C C . PHE A 1 108 ? -8.217 -3.369 5.840 1.00 94.00 108 PHE A C 1
ATOM 839 O O . PHE A 1 108 ? -8.482 -4.517 6.163 1.00 94.00 108 PHE A O 1
ATOM 846 N N . HIS A 1 109 ? -7.395 -3.093 4.831 1.00 94.12 109 HIS A N 1
ATOM 847 C CA . HIS A 1 109 ? -6.682 -4.128 4.096 1.00 94.12 109 HIS A CA 1
ATOM 848 C C . HIS A 1 109 ? -5.367 -4.503 4.793 1.00 94.12 109 HIS A C 1
ATOM 850 O O . HIS A 1 109 ? -5.014 -3.984 5.866 1.00 94.12 109 HIS A O 1
ATOM 856 N N . ASP A 1 110 ? -4.650 -5.433 4.176 1.00 95.06 110 ASP A N 1
ATOM 857 C CA . ASP A 1 110 ? -3.410 -5.979 4.700 1.00 95.06 110 ASP A CA 1
ATOM 858 C C . ASP A 1 110 ? -2.316 -4.956 5.057 1.00 95.06 110 ASP A C 1
ATOM 860 O O . ASP A 1 110 ? -2.286 -3.788 4.658 1.00 95.06 110 ASP A O 1
ATOM 864 N N . ASN A 1 111 ? -1.404 -5.414 5.905 1.00 93.12 111 ASN A N 1
ATOM 865 C CA . ASN A 1 111 ? -0.234 -4.659 6.313 1.00 93.12 111 ASN A CA 1
ATOM 866 C C . ASN A 1 111 ? 0.881 -5.593 6.804 1.00 93.12 111 ASN A C 1
ATOM 868 O O . ASN A 1 111 ? 0.694 -6.800 6.994 1.00 93.12 111 ASN A O 1
ATOM 872 N N . ILE A 1 112 ? 2.044 -4.997 7.044 1.00 90.88 112 ILE A N 1
ATOM 873 C CA . ILE A 1 112 ? 3.151 -5.611 7.769 1.00 90.88 112 ILE A CA 1
ATOM 874 C C . ILE A 1 112 ? 3.868 -4.562 8.624 1.00 90.88 112 ILE A C 1
ATOM 876 O O . ILE A 1 112 ? 4.112 -3.428 8.201 1.00 90.88 112 ILE A O 1
ATOM 880 N N . MET A 1 113 ? 4.258 -4.971 9.830 1.00 85.56 113 MET A N 1
ATOM 881 C CA . MET A 1 113 ? 5.159 -4.206 10.688 1.00 85.56 113 MET A CA 1
ATOM 882 C C . MET A 1 113 ? 6.590 -4.702 10.493 1.00 85.56 113 MET A C 1
ATOM 884 O O . MET A 1 113 ? 6.915 -5.829 10.864 1.00 85.56 113 MET A O 1
ATOM 888 N N . SER A 1 114 ? 7.455 -3.847 9.959 1.00 87.06 114 SER A N 1
ATOM 889 C CA . SER A 1 114 ? 8.896 -4.097 9.871 1.00 87.06 114 SER A CA 1
ATOM 890 C C . SER A 1 114 ? 9.670 -2.867 10.364 1.00 87.06 114 SER A C 1
ATOM 892 O O . SER A 1 114 ? 9.137 -2.120 11.190 1.00 87.06 114 SER A O 1
ATOM 894 N N . LYS A 1 115 ? 10.908 -2.630 9.900 1.00 89.44 115 LYS A N 1
ATOM 895 C CA . LYS A 1 115 ? 11.605 -1.367 10.215 1.00 89.44 115 LYS A CA 1
ATOM 896 C C . LYS A 1 115 ? 10.787 -0.158 9.752 1.00 89.44 115 LYS A C 1
ATOM 898 O O . LYS A 1 115 ? 10.716 0.839 10.463 1.00 89.44 115 LYS A O 1
ATOM 903 N N . GLU A 1 116 ? 10.141 -0.280 8.596 1.00 91.12 116 GLU A N 1
ATOM 904 C CA . GLU A 1 116 ? 9.045 0.578 8.160 1.00 91.12 116 GLU A CA 1
ATOM 905 C C . GLU A 1 116 ? 7.724 -0.205 8.171 1.00 91.12 116 GLU A C 1
ATOM 907 O O . GLU A 1 116 ? 7.680 -1.387 7.819 1.00 91.12 116 GLU A O 1
ATOM 912 N N . THR A 1 117 ? 6.633 0.445 8.571 1.00 89.56 117 THR A N 1
ATOM 913 C CA . THR A 1 117 ? 5.292 -0.150 8.442 1.00 89.56 117 THR A CA 1
ATOM 914 C C . THR A 1 117 ? 4.819 0.034 7.014 1.00 89.56 117 THR A C 1
ATOM 916 O O . THR A 1 117 ? 4.944 1.131 6.485 1.00 89.56 117 THR A O 1
ATOM 919 N N . CYS A 1 118 ? 4.242 -0.978 6.376 1.00 91.75 118 CYS A N 1
ATOM 920 C CA . CYS A 1 118 ? 3.657 -0.773 5.054 1.00 91.75 118 CYS A CA 1
ATOM 921 C C . CYS A 1 118 ? 2.354 -1.534 4.844 1.00 91.75 118 CYS A C 1
ATOM 923 O O . CYS A 1 118 ? 2.012 -2.452 5.587 1.00 91.75 118 CYS A O 1
ATOM 925 N N . HIS A 1 119 ? 1.634 -1.083 3.824 1.00 95.69 119 HIS A N 1
ATOM 926 C CA . HIS A 1 119 ? 0.354 -1.596 3.368 1.00 95.69 119 HIS A CA 1
ATOM 927 C C . HIS A 1 119 ? 0.542 -2.067 1.925 1.00 95.69 119 HIS A C 1
ATOM 929 O O . HIS A 1 119 ? 0.424 -1.262 1.003 1.00 95.69 119 HIS A O 1
ATOM 935 N N . PRO A 1 120 ? 0.985 -3.312 1.707 1.00 96.62 120 PRO A N 1
ATOM 936 C CA . PRO A 1 120 ? 1.357 -3.759 0.374 1.00 96.62 120 PRO A CA 1
ATOM 937 C C . PRO A 1 120 ? 0.154 -3.985 -0.549 1.00 96.62 120 PRO A C 1
ATOM 939 O O . PRO A 1 120 ? 0.293 -3.822 -1.761 1.00 96.62 120 PRO A O 1
ATOM 942 N N . GLY A 1 121 ? -1.042 -4.234 -0.009 1.00 97.69 121 GLY A N 1
ATOM 943 C CA . GLY A 1 121 ? -2.290 -4.313 -0.771 1.00 97.69 121 GLY A CA 1
ATOM 944 C C . GLY A 1 121 ? -2.637 -3.034 -1.526 1.00 97.69 121 GLY A C 1
ATOM 945 O O . GLY A 1 121 ? -3.304 -3.112 -2.559 1.00 97.69 121 GLY A O 1
ATOM 946 N N . ASP A 1 122 ? -2.104 -1.880 -1.112 1.00 98.12 122 ASP A N 1
ATOM 947 C CA . ASP A 1 122 ? -2.262 -0.599 -1.812 1.00 98.12 122 ASP A CA 1
ATOM 948 C C . ASP A 1 122 ? -1.814 -0.655 -3.292 1.00 98.12 122 ASP A C 1
ATOM 950 O O . ASP A 1 122 ? -2.278 0.144 -4.105 1.00 98.12 122 ASP A O 1
ATOM 954 N N . CYS A 1 123 ? -0.939 -1.595 -3.680 1.00 98.56 123 CYS A N 1
ATOM 955 C CA . CYS A 1 123 ? -0.471 -1.724 -5.066 1.00 98.56 123 CYS A CA 1
ATOM 956 C C . CYS A 1 123 ? -1.497 -2.354 -6.026 1.00 98.56 123 CYS A C 1
ATOM 958 O O . CYS A 1 123 ? -1.475 -2.081 -7.231 1.00 98.56 123 CYS A O 1
ATOM 960 N N . ILE A 1 124 ? -2.393 -3.207 -5.513 1.00 98.81 124 ILE A N 1
ATOM 961 C CA . ILE A 1 124 ? -3.250 -4.082 -6.328 1.00 98.81 124 ILE A CA 1
ATOM 962 C C . ILE A 1 124 ? -4.173 -3.282 -7.257 1.00 98.81 124 ILE A C 1
ATOM 964 O O . ILE A 1 124 ? -4.233 -3.636 -8.436 1.00 98.81 124 ILE A O 1
ATOM 968 N N . PRO A 1 125 ? -4.858 -2.203 -6.817 1.00 98.75 125 PRO A N 1
ATOM 969 C CA . PRO A 1 125 ? -5.732 -1.428 -7.698 1.00 98.75 125 PRO A CA 1
ATOM 970 C C . PRO A 1 125 ? -5.003 -0.860 -8.916 1.00 98.75 125 PRO A C 1
ATOM 972 O O . PRO A 1 125 ? -5.554 -0.855 -10.015 1.00 98.75 125 PRO A O 1
ATOM 975 N N . THR A 1 126 ? -3.754 -0.421 -8.740 1.00 98.88 126 THR A N 1
ATOM 976 C CA . THR A 1 126 ? -2.938 0.119 -9.830 1.00 98.88 126 THR A CA 1
ATOM 977 C C . THR A 1 126 ? -2.511 -0.965 -10.809 1.00 98.88 126 THR A C 1
ATOM 979 O O . THR A 1 126 ? -2.712 -0.816 -12.013 1.00 98.88 126 THR A O 1
ATOM 982 N N . ILE A 1 127 ? -1.966 -2.074 -10.304 1.00 98.94 127 ILE A N 1
ATOM 983 C CA . ILE A 1 127 ? -1.499 -3.182 -11.148 1.00 98.94 127 ILE A CA 1
ATOM 984 C C . ILE A 1 127 ? -2.678 -3.789 -11.917 1.00 98.94 127 ILE A C 1
ATOM 986 O O . ILE A 1 127 ? -2.570 -4.022 -13.119 1.00 98.94 127 ILE A O 1
ATOM 990 N N . LEU A 1 128 ? -3.823 -3.983 -11.253 1.00 98.88 128 LEU A N 1
ATOM 991 C CA . LEU A 1 128 ? -5.035 -4.512 -11.874 1.00 98.88 128 LEU A CA 1
ATOM 992 C C . LEU A 1 128 ? -5.580 -3.577 -12.959 1.00 98.88 128 LEU A C 1
ATOM 994 O O . LEU A 1 128 ? -5.965 -4.057 -14.022 1.00 98.88 128 LEU A O 1
ATOM 998 N N . ALA A 1 129 ? -5.586 -2.260 -12.731 1.00 98.88 129 ALA A N 1
ATOM 999 C CA . ALA A 1 129 ? -6.044 -1.304 -13.736 1.00 98.88 129 ALA A CA 1
ATOM 1000 C C . ALA A 1 129 ? -5.171 -1.345 -15.003 1.00 98.88 129 ALA A C 1
ATOM 1002 O O . ALA A 1 129 ? -5.692 -1.371 -16.118 1.00 98.88 129 ALA A O 1
ATOM 1003 N N . VAL A 1 130 ? -3.843 -1.409 -14.853 1.00 98.88 130 VAL A N 1
ATOM 1004 C CA . VAL A 1 130 ? -2.940 -1.555 -16.007 1.00 98.88 130 VAL A CA 1
ATOM 1005 C C . VAL A 1 130 ? -3.124 -2.913 -16.681 1.00 98.88 130 VAL A C 1
ATOM 1007 O O . VAL A 1 130 ? -3.179 -2.969 -17.907 1.00 98.88 130 VAL A O 1
ATOM 1010 N N . ALA A 1 131 ? -3.274 -3.992 -15.908 1.00 98.88 131 ALA A N 1
ATOM 1011 C CA . ALA A 1 131 ? -3.506 -5.333 -16.440 1.00 98.88 131 ALA A CA 1
ATOM 1012 C C . ALA A 1 131 ? -4.792 -5.404 -17.271 1.00 98.88 131 ALA A C 1
ATOM 1014 O O . ALA A 1 131 ? -4.772 -5.964 -18.364 1.00 98.88 131 ALA A O 1
ATOM 1015 N N . GLN A 1 132 ? -5.884 -4.791 -16.798 1.00 98.62 132 GLN A N 1
ATOM 1016 C CA . GLN A 1 132 ? -7.125 -4.667 -17.564 1.00 98.62 132 GLN A CA 1
ATOM 1017 C C . GLN A 1 132 ? -6.884 -3.902 -18.867 1.00 98.62 132 GLN A C 1
ATOM 1019 O O . GLN A 1 132 ? -7.219 -4.410 -19.935 1.00 98.62 132 GLN A O 1
ATOM 1024 N N . GLN A 1 133 ? -6.235 -2.735 -18.796 1.00 98.62 133 GLN A N 1
ATOM 1025 C CA . GLN A 1 133 ? -6.053 -1.898 -19.981 1.00 98.62 133 GLN A CA 1
ATOM 1026 C C . GLN A 1 133 ? -5.089 -2.477 -21.019 1.00 98.62 133 GLN A C 1
ATOM 1028 O O . GLN A 1 133 ? -5.189 -2.200 -22.213 1.00 98.62 133 GLN A O 1
ATOM 1033 N N . LYS A 1 134 ? -4.137 -3.298 -20.580 1.00 98.50 134 LYS A N 1
ATOM 1034 C CA . LYS A 1 134 ? -3.192 -3.997 -21.458 1.00 98.50 134 LYS A CA 1
ATOM 1035 C C . LYS A 1 134 ? -3.620 -5.424 -21.789 1.00 98.50 134 LYS A C 1
ATOM 1037 O O . LYS A 1 134 ? -2.879 -6.120 -22.477 1.00 98.50 134 LYS A O 1
ATOM 1042 N N . ASN A 1 135 ? -4.814 -5.835 -21.354 1.00 97.81 135 ASN A N 1
ATOM 1043 C CA . ASN A 1 135 ? -5.366 -7.170 -21.563 1.00 97.81 135 ASN A CA 1
ATOM 1044 C C . ASN A 1 135 ? -4.396 -8.293 -21.131 1.00 97.81 135 ASN A C 1
ATOM 1046 O O . ASN A 1 135 ? -4.195 -9.281 -21.841 1.00 97.81 135 ASN A O 1
ATOM 1050 N N . CYS A 1 136 ? -3.751 -8.119 -19.974 1.00 98.56 136 CYS A N 1
ATOM 1051 C CA . CYS A 1 136 ? -2.839 -9.106 -19.402 1.00 98.56 136 CYS A CA 1
ATOM 1052 C C . CYS A 1 136 ? -3.613 -10.306 -18.831 1.00 98.56 136 CYS A C 1
ATOM 1054 O O . CYS A 1 136 ? -4.735 -10.169 -18.342 1.00 98.56 136 CYS A O 1
ATOM 1056 N N . ASN A 1 137 ? -2.994 -11.488 -18.842 1.00 98.25 137 ASN A N 1
ATOM 1057 C CA . ASN A 1 137 ? -3.586 -12.693 -18.256 1.00 98.25 137 ASN A CA 1
ATOM 1058 C C . ASN A 1 137 ? -3.404 -12.748 -16.723 1.00 98.25 137 ASN A C 1
ATOM 1060 O O . ASN A 1 137 ? -2.638 -11.986 -16.127 1.00 98.25 137 ASN A O 1
ATOM 1064 N N . GLY A 1 138 ? -4.108 -13.687 -16.084 1.00 97.81 138 GLY A N 1
ATOM 1065 C CA . GLY A 1 138 ? -4.077 -13.861 -14.631 1.00 97.81 138 GLY A CA 1
ATOM 1066 C C . GLY A 1 138 ? -2.717 -14.293 -14.072 1.00 97.81 138 GLY A C 1
ATOM 1067 O O . GLY A 1 138 ? -2.363 -13.874 -12.976 1.00 97.81 138 GLY A O 1
ATOM 1068 N N . GLU A 1 139 ? -1.930 -15.080 -14.810 1.00 98.19 139 GLU A N 1
ATOM 1069 C CA . GLU A 1 139 ? -0.599 -15.509 -14.360 1.00 98.19 139 GLU A CA 1
ATOM 1070 C C . GLU A 1 139 ? 0.364 -14.318 -14.255 1.00 98.19 139 GLU A C 1
ATOM 1072 O O . GLU A 1 139 ? 1.032 -14.134 -13.234 1.00 98.19 139 GLU A O 1
ATOM 1077 N N . ASP A 1 140 ? 0.379 -13.472 -15.287 1.00 98.56 140 ASP A N 1
ATOM 1078 C CA . ASP A 1 140 ? 1.176 -12.247 -15.334 1.00 98.56 140 ASP A CA 1
ATOM 1079 C C . ASP A 1 140 ? 0.736 -11.272 -14.226 1.00 98.56 140 ASP A C 1
ATOM 1081 O O . ASP A 1 140 ? 1.582 -10.686 -13.546 1.00 98.56 140 ASP A O 1
ATOM 1085 N N . LEU A 1 141 ? -0.575 -11.164 -13.965 1.00 98.81 141 LEU A N 1
ATOM 1086 C CA . LEU A 1 141 ? -1.113 -10.371 -12.856 1.00 98.81 141 LEU A CA 1
ATOM 1087 C C . LEU A 1 141 ? -0.632 -10.882 -11.487 1.00 98.81 141 LEU A C 1
ATOM 1089 O O . LEU A 1 141 ? -0.172 -10.089 -10.663 1.00 98.81 141 LEU A O 1
ATOM 1093 N N . VAL A 1 142 ? -0.700 -12.194 -11.238 1.00 98.75 142 VAL A N 1
ATOM 1094 C CA . VAL A 1 142 ? -0.255 -12.794 -9.968 1.00 98.75 142 VAL A CA 1
ATOM 1095 C C . VAL A 1 142 ? 1.245 -12.580 -9.762 1.00 98.75 142 VAL A C 1
ATOM 1097 O O . VAL A 1 142 ? 1.664 -12.159 -8.679 1.00 98.75 142 VAL A O 1
ATOM 1100 N N . LYS A 1 143 ? 2.061 -12.791 -10.803 1.00 98.69 143 LYS A N 1
ATOM 1101 C CA . LYS A 1 143 ? 3.510 -12.537 -10.758 1.00 98.69 143 LYS A CA 1
ATOM 1102 C C . LYS A 1 143 ? 3.827 -11.066 -10.488 1.00 98.69 143 LYS A C 1
ATOM 1104 O O . LYS A 1 143 ? 4.736 -10.780 -9.705 1.00 98.69 143 LYS A O 1
ATOM 1109 N N . ALA A 1 144 ? 3.081 -10.141 -11.090 1.00 98.88 144 ALA A N 1
ATOM 1110 C CA . ALA A 1 144 ? 3.256 -8.707 -10.883 1.00 98.88 144 ALA A CA 1
ATOM 1111 C C . ALA A 1 144 ? 2.937 -8.299 -9.439 1.00 98.88 144 ALA A C 1
ATOM 1113 O O . ALA A 1 144 ? 3.765 -7.660 -8.789 1.00 98.88 144 ALA A O 1
ATOM 1114 N N . ILE A 1 145 ? 1.791 -8.727 -8.899 1.00 98.88 145 ILE A N 1
ATOM 1115 C CA . ILE A 1 145 ? 1.409 -8.435 -7.508 1.00 98.88 145 ILE A CA 1
ATOM 1116 C C . ILE A 1 145 ? 2.448 -9.008 -6.537 1.00 98.88 145 ILE A C 1
ATOM 1118 O O . ILE A 1 145 ? 2.945 -8.279 -5.680 1.00 98.88 145 ILE A O 1
ATOM 1122 N N . ALA A 1 146 ? 2.853 -10.270 -6.707 1.00 98.81 146 ALA A N 1
ATOM 1123 C CA . ALA A 1 146 ? 3.889 -10.880 -5.872 1.00 98.81 146 ALA A CA 1
ATOM 1124 C C . ALA A 1 146 ? 5.225 -10.115 -5.942 1.00 98.81 146 ALA A C 1
ATOM 1126 O O . ALA A 1 146 ? 5.865 -9.892 -4.916 1.00 98.81 146 ALA A O 1
ATOM 1127 N N . THR A 1 147 ? 5.610 -9.641 -7.131 1.00 98.81 147 THR A N 1
ATOM 1128 C CA . THR A 1 147 ? 6.801 -8.793 -7.319 1.00 98.81 147 THR A CA 1
ATOM 1129 C C . THR A 1 147 ? 6.685 -7.463 -6.573 1.00 98.81 147 THR A C 1
ATOM 1131 O O . THR A 1 147 ? 7.638 -7.067 -5.907 1.00 98.81 147 THR A O 1
ATOM 1134 N N . SER A 1 148 ? 5.522 -6.801 -6.620 1.00 98.81 148 SER A N 1
ATOM 1135 C CA . SER A 1 148 ? 5.279 -5.561 -5.866 1.00 98.81 148 SER A CA 1
ATOM 1136 C C . SER A 1 148 ? 5.463 -5.775 -4.367 1.00 98.81 148 SER A C 1
ATOM 1138 O O . SER A 1 148 ? 6.202 -5.047 -3.703 1.00 98.81 148 SER A O 1
ATOM 1140 N N . TYR A 1 149 ? 4.808 -6.815 -3.843 1.00 98.69 149 TYR A N 1
ATOM 1141 C CA . TYR A 1 149 ? 4.869 -7.181 -2.435 1.00 98.69 149 TYR A CA 1
ATOM 1142 C C . TYR A 1 149 ? 6.304 -7.470 -2.004 1.00 98.69 149 TYR A C 1
ATOM 1144 O O . TYR A 1 149 ? 6.753 -6.945 -0.989 1.00 98.69 149 TYR A O 1
ATOM 1152 N N . GLU A 1 150 ? 7.043 -8.255 -2.790 1.00 98.62 150 GLU A N 1
ATOM 1153 C CA . GLU A 1 150 ? 8.457 -8.522 -2.540 1.00 98.62 150 GLU A CA 1
ATOM 1154 C C . GLU A 1 150 ? 9.253 -7.213 -2.458 1.00 98.62 150 GLU A C 1
ATOM 1156 O O . GLU A 1 150 ? 9.858 -6.934 -1.424 1.00 98.62 150 GLU A O 1
ATOM 1161 N N . THR A 1 151 ? 9.193 -6.367 -3.493 1.00 98.69 151 THR A N 1
ATOM 1162 C CA . THR A 1 151 ? 9.931 -5.096 -3.539 1.00 98.69 151 THR A CA 1
ATOM 1163 C C . THR A 1 151 ? 9.632 -4.216 -2.327 1.00 98.69 151 THR A C 1
ATOM 1165 O O . THR A 1 151 ? 10.559 -3.755 -1.654 1.00 98.69 151 THR A O 1
ATOM 1168 N N . GLN A 1 152 ? 8.350 -3.995 -2.017 1.00 98.38 152 GLN A N 1
ATOM 1169 C CA . GLN A 1 152 ? 7.961 -3.115 -0.918 1.00 98.38 152 GLN A CA 1
ATOM 1170 C C . GLN A 1 152 ? 8.413 -3.667 0.433 1.00 98.38 152 GLN A C 1
ATOM 1172 O O . GLN A 1 152 ? 8.937 -2.913 1.249 1.00 98.38 152 GLN A O 1
ATOM 1177 N N . LEU A 1 153 ? 8.265 -4.975 0.668 1.00 97.50 153 LEU A N 1
ATOM 1178 C CA . LEU A 1 153 ? 8.690 -5.598 1.920 1.00 97.50 153 LEU A CA 1
ATOM 1179 C C . LEU A 1 153 ? 10.203 -5.514 2.103 1.00 97.50 153 LEU A C 1
ATOM 1181 O O . LEU A 1 153 ? 10.655 -5.176 3.197 1.00 97.50 153 LEU A O 1
ATOM 1185 N N . ARG A 1 154 ? 10.996 -5.764 1.055 1.00 97.50 154 ARG A N 1
ATOM 1186 C CA . ARG A 1 154 ? 12.462 -5.657 1.151 1.00 97.50 154 ARG A CA 1
ATOM 1187 C C . ARG A 1 154 ? 12.909 -4.237 1.433 1.00 97.50 154 ARG A C 1
ATOM 1189 O O . ARG A 1 154 ? 13.737 -4.032 2.316 1.00 97.50 154 ARG A O 1
ATOM 1196 N N . LEU A 1 155 ? 12.305 -3.254 0.773 1.00 97.12 155 LEU A N 1
ATOM 1197 C CA . LEU A 1 155 ? 12.555 -1.848 1.076 1.00 97.12 155 LEU A CA 1
ATOM 1198 C C . LEU A 1 155 ? 12.155 -1.493 2.516 1.00 97.12 155 LEU A C 1
ATOM 1200 O O . LEU A 1 155 ? 12.960 -0.902 3.235 1.00 97.12 155 LEU A O 1
ATOM 1204 N N . SER A 1 156 ? 10.973 -1.914 2.972 1.00 95.62 156 SER A N 1
ATOM 1205 C CA . SER A 1 156 ? 10.483 -1.653 4.331 1.00 95.62 156 SER A CA 1
ATOM 1206 C C . SER A 1 156 ? 11.320 -2.329 5.423 1.00 95.62 156 SER A C 1
ATOM 1208 O O . SER A 1 156 ? 11.522 -1.744 6.487 1.00 95.62 156 SER A O 1
ATOM 1210 N N . MET A 1 157 ? 11.857 -3.527 5.174 1.00 94.12 157 MET A N 1
ATOM 1211 C CA . MET A 1 157 ? 12.761 -4.228 6.097 1.00 94.12 157 MET A CA 1
ATOM 1212 C C . MET A 1 157 ? 14.163 -3.606 6.141 1.00 94.12 157 MET A C 1
ATOM 1214 O O . MET A 1 157 ? 14.878 -3.751 7.139 1.00 94.12 157 MET A O 1
ATOM 1218 N N . SER A 1 158 ? 14.564 -2.910 5.080 1.00 93.56 158 SER A N 1
ATOM 1219 C CA . SER A 1 158 ? 15.915 -2.372 4.930 1.00 93.56 158 SER A CA 1
ATOM 1220 C C . SER A 1 158 ? 16.044 -0.906 5.312 1.00 93.56 158 SER A C 1
ATOM 1222 O O . SER A 1 158 ? 17.009 -0.558 5.994 1.00 93.56 158 SER A O 1
ATOM 1224 N N . ILE A 1 159 ? 15.094 -0.066 4.896 1.00 93.62 159 ILE A N 1
ATOM 1225 C CA . ILE A 1 159 ? 15.187 1.395 4.945 1.00 93.62 159 ILE A CA 1
ATOM 1226 C C . ILE A 1 159 ? 13.970 1.952 5.689 1.00 93.62 159 ILE A C 1
ATOM 1228 O O . ILE A 1 159 ? 12.856 1.949 5.166 1.00 93.62 159 ILE A O 1
ATOM 1232 N N . ALA A 1 160 ? 14.184 2.474 6.897 1.00 92.50 160 ALA A N 1
ATOM 1233 C CA . ALA A 1 160 ? 13.127 3.134 7.662 1.00 92.50 160 ALA A CA 1
ATOM 1234 C C . ALA A 1 160 ? 12.964 4.600 7.226 1.00 92.50 160 ALA A C 1
ATOM 1236 O O . ALA A 1 160 ? 13.940 5.357 7.227 1.00 92.50 160 ALA A O 1
ATOM 1237 N N . LEU A 1 161 ? 11.735 5.012 6.906 1.00 92.88 161 LEU A N 1
ATOM 1238 C CA . LEU A 1 161 ? 11.380 6.370 6.476 1.00 92.88 161 LEU A CA 1
ATOM 1239 C C . LEU A 1 161 ? 10.806 7.192 7.643 1.00 92.88 161 LEU A C 1
ATOM 1241 O O . LEU A 1 161 ? 11.147 8.365 7.830 1.00 92.88 161 LEU A O 1
ATOM 1245 N N . ASN A 1 162 ? 9.990 6.554 8.480 1.00 88.94 162 ASN A N 1
ATOM 1246 C CA . ASN A 1 162 ? 9.282 7.162 9.598 1.00 88.94 162 ASN A CA 1
ATOM 1247 C C . ASN A 1 162 ? 10.179 7.882 10.629 1.00 88.94 162 ASN A C 1
ATOM 1249 O O . ASN A 1 162 ? 9.780 8.971 11.052 1.00 88.94 162 ASN A O 1
ATOM 1253 N N . PRO A 1 163 ? 11.381 7.388 11.012 1.00 88.00 163 PRO A N 1
ATOM 1254 C CA . PRO A 1 163 ? 12.266 8.116 11.935 1.00 88.00 163 PRO A CA 1
ATOM 1255 C C . PRO A 1 163 ? 12.617 9.532 11.453 1.00 88.00 163 PRO A C 1
ATOM 1257 O O . PRO A 1 163 ? 12.716 10.467 12.247 1.00 88.00 163 PRO A O 1
ATOM 1260 N N . ASN A 1 164 ? 12.673 9.721 10.132 1.00 90.25 164 ASN A N 1
ATOM 1261 C CA . ASN A 1 164 ? 12.917 11.012 9.492 1.00 90.25 164 ASN A CA 1
ATOM 1262 C C . ASN A 1 164 ? 11.621 11.751 9.110 1.00 90.25 164 ASN A C 1
ATOM 1264 O O . ASN A 1 164 ? 11.651 12.722 8.359 1.00 90.25 164 ASN A O 1
ATOM 1268 N N . ARG A 1 165 ? 10.468 11.323 9.643 1.00 89.12 165 ARG A N 1
ATOM 1269 C CA . ARG A 1 165 ? 9.135 11.897 9.383 1.00 89.12 165 ARG A CA 1
ATOM 1270 C C . ARG A 1 165 ? 8.728 11.881 7.909 1.00 89.12 165 ARG A C 1
ATOM 1272 O O . ARG A 1 165 ? 7.963 12.742 7.468 1.00 89.12 165 ARG A O 1
ATOM 1279 N N . ILE A 1 166 ? 9.184 10.875 7.176 1.00 92.50 166 ILE A N 1
ATOM 1280 C CA . ILE A 1 166 ? 8.747 10.590 5.810 1.00 92.50 166 ILE A CA 1
ATOM 1281 C C . ILE A 1 166 ? 7.612 9.565 5.866 1.00 92.50 166 ILE A C 1
ATOM 1283 O O . ILE A 1 166 ? 7.605 8.677 6.725 1.00 92.50 166 ILE A O 1
ATOM 1287 N N . ASP A 1 167 ? 6.598 9.739 5.020 1.00 92.81 167 ASP A N 1
ATOM 1288 C CA . ASP A 1 167 ? 5.473 8.813 4.964 1.00 92.81 167 ASP A CA 1
ATOM 1289 C C . ASP A 1 167 ? 5.909 7.467 4.367 1.00 92.81 167 ASP A C 1
ATOM 1291 O O . ASP A 1 167 ? 6.665 7.396 3.399 1.00 92.81 167 ASP A O 1
ATOM 1295 N N . HIS A 1 168 ? 5.389 6.388 4.939 1.00 91.62 168 HIS A N 1
ATOM 1296 C CA . HIS A 1 168 ? 5.730 5.013 4.583 1.00 91.62 168 HIS A CA 1
ATOM 1297 C C . HIS A 1 168 ? 5.391 4.640 3.133 1.00 91.62 168 HIS A C 1
ATOM 1299 O O . HIS A 1 168 ? 5.965 3.702 2.579 1.00 91.62 168 HIS A O 1
ATOM 1305 N N . VAL A 1 169 ? 4.472 5.383 2.507 1.00 93.38 169 VAL A N 1
ATOM 1306 C CA . VAL A 1 169 ? 4.058 5.193 1.107 1.00 93.38 169 VAL A CA 1
ATOM 1307 C C . VAL A 1 169 ? 5.233 5.405 0.135 1.00 93.38 169 VAL A C 1
ATOM 1309 O O . VAL A 1 169 ? 5.176 4.926 -0.991 1.00 93.38 169 VAL A O 1
ATOM 1312 N N . GLY A 1 170 ? 6.346 6.017 0.564 1.00 95.56 170 GLY A N 1
ATOM 1313 C CA . GLY A 1 170 ? 7.542 6.196 -0.270 1.00 95.56 170 GLY A CA 1
ATOM 1314 C C . GLY A 1 170 ? 8.080 4.913 -0.913 1.00 95.56 170 GLY A C 1
ATOM 1315 O O . GLY A 1 170 ? 8.546 4.952 -2.049 1.00 95.56 170 GLY A O 1
ATOM 1316 N N . HIS A 1 171 ? 7.947 3.763 -0.244 1.00 97.69 171 HIS A N 1
ATOM 1317 C CA . HIS A 1 171 ? 8.370 2.468 -0.801 1.00 97.69 171 HIS A CA 1
ATOM 1318 C C . HIS A 1 171 ? 7.349 1.832 -1.754 1.00 97.69 171 HIS A C 1
ATOM 1320 O O . HIS A 1 171 ? 7.700 0.911 -2.488 1.00 97.69 171 HIS A O 1
ATOM 1326 N N . LEU A 1 172 ? 6.101 2.312 -1.773 1.00 98.44 172 LEU A N 1
ATOM 1327 C CA . LEU A 1 172 ? 5.043 1.788 -2.644 1.00 98.44 172 LEU A CA 1
ATOM 1328 C C . LEU A 1 172 ? 5.298 2.129 -4.120 1.00 98.44 172 LEU A C 1
ATOM 1330 O O . LEU A 1 172 ? 5.062 1.298 -4.988 1.00 98.44 172 LEU A O 1
ATOM 1334 N N . GLY A 1 173 ? 5.820 3.321 -4.417 1.00 98.31 173 GLY A N 1
ATOM 1335 C CA . GLY A 1 173 ? 6.114 3.756 -5.788 1.00 98.31 173 GLY A CA 1
ATOM 1336 C C . GLY A 1 173 ? 7.057 2.821 -6.549 1.00 98.31 173 GLY A C 1
ATOM 1337 O O . GLY A 1 173 ? 6.651 2.261 -7.568 1.00 98.31 173 GLY A O 1
ATOM 1338 N N . PRO A 1 174 ? 8.299 2.604 -6.074 1.00 98.62 174 PRO A N 1
ATOM 1339 C CA . PRO A 1 174 ? 9.224 1.674 -6.720 1.00 98.62 174 PRO A CA 1
ATOM 1340 C C . PRO A 1 174 ? 8.698 0.231 -6.730 1.00 98.62 174 PRO A C 1
ATOM 1342 O O . PRO A 1 174 ? 8.999 -0.513 -7.662 1.00 98.62 174 PRO A O 1
ATOM 1345 N N . ALA A 1 175 ? 7.872 -0.162 -5.753 1.00 98.81 175 ALA A N 1
ATOM 1346 C CA . ALA A 1 175 ? 7.202 -1.460 -5.759 1.00 98.81 175 ALA A CA 1
ATOM 1347 C C . ALA A 1 175 ? 6.199 -1.600 -6.914 1.00 98.81 175 ALA A C 1
ATOM 1349 O O . ALA A 1 175 ? 6.305 -2.550 -7.692 1.00 98.81 175 ALA A O 1
ATOM 1350 N N . ILE A 1 176 ? 5.313 -0.620 -7.111 1.00 98.94 176 ILE A N 1
ATOM 1351 C CA . ILE A 1 176 ? 4.379 -0.607 -8.244 1.00 98.94 176 ILE A CA 1
ATOM 1352 C C . ILE A 1 176 ? 5.147 -0.559 -9.570 1.00 98.94 176 ILE A C 1
ATOM 1354 O O . ILE A 1 176 ? 4.843 -1.345 -10.461 1.00 98.94 176 ILE A O 1
ATOM 1358 N N . ALA A 1 177 ? 6.173 0.288 -9.705 1.00 98.88 177 ALA A N 1
ATOM 1359 C CA . ALA A 1 177 ? 6.981 0.348 -10.927 1.00 98.88 177 ALA A CA 1
ATOM 1360 C C . ALA A 1 177 ? 7.638 -1.007 -11.249 1.00 98.88 177 ALA A C 1
ATOM 1362 O O . ALA A 1 177 ? 7.567 -1.478 -12.384 1.00 98.88 177 ALA A O 1
ATOM 1363 N N . SER A 1 178 ? 8.198 -1.685 -10.240 1.00 98.81 178 SER A N 1
ATOM 1364 C CA . SER A 1 178 ? 8.759 -3.033 -10.402 1.00 98.81 178 SER A CA 1
ATOM 1365 C C . SER A 1 178 ? 7.707 -4.046 -10.879 1.00 98.81 178 SER A C 1
ATOM 1367 O O . SER A 1 178 ? 7.954 -4.836 -11.790 1.00 98.81 178 SER A O 1
ATOM 1369 N N . ALA A 1 179 ? 6.496 -3.974 -10.325 1.00 98.94 179 ALA A N 1
ATOM 1370 C CA . ALA A 1 179 ? 5.393 -4.859 -10.664 1.00 98.94 179 ALA A CA 1
ATOM 1371 C C . ALA A 1 179 ? 4.837 -4.615 -12.065 1.00 98.94 179 ALA A C 1
ATOM 1373 O O . ALA A 1 179 ? 4.586 -5.573 -12.789 1.00 98.94 179 ALA A O 1
ATOM 1374 N N . LEU A 1 180 ? 4.680 -3.354 -12.469 1.00 98.94 180 LEU A N 1
ATOM 1375 C CA . LEU A 1 180 ? 4.271 -2.991 -13.826 1.00 98.94 180 LEU A CA 1
ATOM 1376 C C . LEU A 1 180 ? 5.329 -3.417 -14.852 1.00 98.94 180 LEU A C 1
ATOM 1378 O O . LEU A 1 180 ? 4.979 -3.927 -15.913 1.00 98.94 180 LEU A O 1
ATOM 1382 N N . GLY A 1 181 ? 6.611 -3.303 -14.501 1.00 98.88 181 GLY A N 1
ATOM 1383 C CA . GLY A 1 181 ? 7.712 -3.871 -15.271 1.00 98.88 181 GLY A CA 1
ATOM 1384 C C . GLY A 1 181 ? 7.575 -5.378 -15.498 1.00 98.88 181 GLY A C 1
ATOM 1385 O O . GLY A 1 181 ? 7.640 -5.834 -16.641 1.00 98.88 181 GLY A O 1
ATOM 1386 N N . LYS A 1 182 ? 7.304 -6.143 -14.427 1.00 98.81 182 LYS A N 1
ATOM 1387 C CA . LYS A 1 182 ? 7.043 -7.590 -14.516 1.00 98.81 182 LYS A CA 1
ATOM 1388 C C . LYS A 1 182 ? 5.789 -7.897 -15.339 1.00 98.81 182 LYS A C 1
ATOM 1390 O O . LYS A 1 182 ? 5.833 -8.773 -16.198 1.00 98.81 182 LYS A O 1
ATOM 1395 N N . LEU A 1 183 ? 4.695 -7.175 -15.088 1.00 98.88 183 LEU A N 1
ATOM 1396 C CA . LEU A 1 183 ? 3.397 -7.346 -15.749 1.00 98.88 183 LEU A CA 1
ATOM 1397 C C . LEU A 1 183 ? 3.504 -7.181 -17.268 1.00 98.88 183 LEU A C 1
ATOM 1399 O O . LEU A 1 183 ? 2.897 -7.939 -18.020 1.00 98.88 183 LEU A O 1
ATOM 1403 N N . LEU A 1 184 ? 4.268 -6.177 -17.702 1.00 98.75 184 LEU A N 1
ATOM 1404 C CA . LEU A 1 184 ? 4.443 -5.814 -19.107 1.00 98.75 184 LEU A CA 1
ATOM 1405 C C . LEU A 1 184 ? 5.669 -6.476 -19.752 1.00 98.75 184 LEU A C 1
ATOM 1407 O O . LEU A 1 184 ? 5.937 -6.224 -20.924 1.00 98.75 184 LEU A O 1
ATOM 1411 N N . LYS A 1 185 ? 6.388 -7.333 -19.011 1.00 98.56 185 LYS A N 1
ATOM 1412 C CA . LYS A 1 185 ? 7.564 -8.092 -19.478 1.00 98.56 185 LYS A CA 1
ATOM 1413 C C . LYS A 1 185 ? 8.656 -7.184 -20.052 1.00 98.56 185 LYS A C 1
ATOM 1415 O O . LYS A 1 185 ? 9.240 -7.474 -21.093 1.00 98.56 185 LYS A O 1
ATOM 1420 N N . LEU A 1 186 ? 8.900 -6.066 -1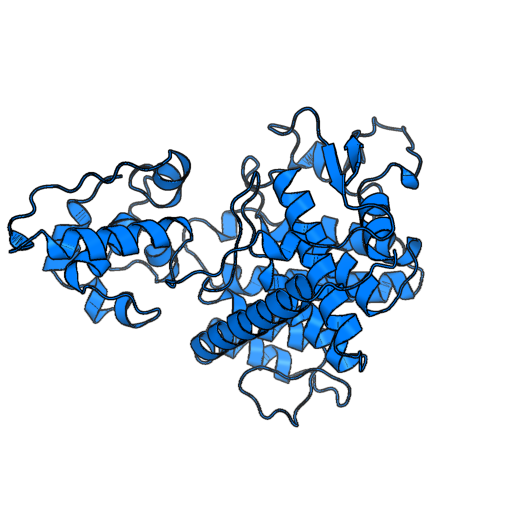9.370 1.00 98.75 186 LEU A N 1
ATOM 1421 C CA . LEU A 1 186 ? 9.902 -5.080 -19.766 1.00 98.75 186 LEU A CA 1
ATOM 1422 C C . LEU A 1 186 ? 11.311 -5.548 -19.395 1.00 98.75 186 LEU A C 1
ATOM 1424 O O . LEU A 1 186 ? 11.510 -6.336 -18.467 1.00 98.75 186 LEU A O 1
ATOM 1428 N N . ASP A 1 187 ? 12.301 -5.025 -20.108 1.00 98.56 187 ASP A N 1
ATOM 1429 C CA . ASP A 1 187 ? 13.702 -5.273 -19.809 1.00 98.56 187 ASP A CA 1
ATOM 1430 C C . ASP A 1 187 ? 14.167 -4.493 -18.563 1.00 98.56 187 ASP A C 1
ATOM 1432 O O . ASP A 1 187 ? 13.558 -3.510 -18.131 1.00 98.56 187 ASP A O 1
ATOM 1436 N N . THR A 1 188 ? 15.287 -4.929 -17.985 1.00 98.50 188 THR A N 1
ATOM 1437 C CA . THR A 1 188 ? 15.845 -4.347 -16.758 1.00 98.50 188 THR A CA 1
ATOM 1438 C C . THR A 1 188 ? 16.135 -2.847 -16.871 1.00 98.50 188 THR A C 1
ATOM 1440 O O . THR A 1 188 ? 15.956 -2.149 -15.876 1.00 98.50 188 THR A O 1
ATOM 1443 N N . GLU A 1 189 ? 16.561 -2.333 -18.033 1.00 98.56 189 GLU A N 1
ATOM 1444 C CA . GLU A 1 189 ? 16.858 -0.901 -18.204 1.00 98.56 189 GLU A CA 1
ATOM 1445 C C . GLU A 1 189 ? 15.592 -0.067 -18.067 1.00 98.56 189 GLU A C 1
ATOM 1447 O O . GLU A 1 189 ? 15.557 0.897 -17.300 1.00 98.56 189 GLU A O 1
ATOM 1452 N N . THR A 1 190 ? 14.537 -0.474 -18.767 1.00 98.88 190 THR A N 1
ATOM 1453 C CA . THR A 1 190 ? 13.252 0.222 -18.738 1.00 98.88 190 THR A CA 1
ATOM 1454 C C . THR A 1 190 ? 12.677 0.248 -17.319 1.00 98.88 190 THR A C 1
ATOM 1456 O O . THR A 1 190 ? 12.274 1.302 -16.817 1.00 98.88 190 THR A O 1
ATOM 1459 N N . ILE A 1 191 ? 12.700 -0.893 -16.619 1.00 98.88 191 ILE A N 1
ATOM 1460 C CA . ILE A 1 191 ? 12.221 -0.974 -15.230 1.00 98.88 191 ILE A CA 1
ATOM 1461 C C . ILE A 1 191 ? 13.090 -0.120 -14.301 1.00 98.88 191 ILE A C 1
ATOM 1463 O O . ILE A 1 191 ? 12.570 0.546 -13.406 1.00 98.88 191 ILE A O 1
ATOM 1467 N N . TYR A 1 192 ? 14.406 -0.106 -14.515 1.00 98.81 192 TYR A N 1
ATOM 1468 C CA . TYR A 1 192 ? 15.344 0.695 -13.736 1.00 98.81 192 TYR A CA 1
ATOM 1469 C C . TYR A 1 192 ? 15.026 2.192 -13.815 1.00 98.81 192 TYR A C 1
ATOM 1471 O O . TYR A 1 192 ? 14.913 2.835 -12.768 1.00 98.81 192 TYR A O 1
ATOM 1479 N N . GLN A 1 193 ? 14.809 2.736 -15.016 1.00 98.81 193 GLN A N 1
ATOM 1480 C CA . GLN A 1 193 ? 14.443 4.147 -15.176 1.00 98.81 193 GLN A CA 1
ATOM 1481 C C . GLN A 1 193 ? 13.117 4.459 -14.468 1.00 98.81 193 GLN A C 1
ATOM 1483 O O . GLN A 1 193 ? 13.038 5.419 -13.698 1.00 98.81 193 GLN A O 1
ATOM 1488 N N . ALA A 1 194 ? 12.105 3.602 -14.633 1.00 98.81 194 ALA A N 1
ATOM 1489 C CA . ALA A 1 194 ? 10.809 3.785 -13.984 1.00 98.81 194 ALA A CA 1
ATOM 1490 C C . ALA A 1 194 ? 10.903 3.747 -12.446 1.00 98.81 194 ALA A C 1
ATOM 1492 O O . ALA A 1 194 ? 10.331 4.600 -11.767 1.00 98.81 194 ALA A O 1
ATOM 1493 N N . ILE A 1 195 ? 11.670 2.808 -11.881 1.00 98.88 195 ILE A N 1
ATOM 1494 C CA . ILE A 1 195 ? 11.895 2.715 -10.431 1.00 98.88 195 ILE A CA 1
ATOM 1495 C C . ILE A 1 195 ? 12.522 3.998 -9.890 1.00 98.88 195 ILE A C 1
ATOM 1497 O O . ILE A 1 195 ? 12.107 4.471 -8.830 1.00 98.88 195 ILE A O 1
ATOM 1501 N N . GLN A 1 196 ? 13.489 4.579 -10.605 1.00 98.56 196 GLN A N 1
ATOM 1502 C CA . GLN A 1 196 ? 14.121 5.820 -10.167 1.00 98.56 196 GLN A CA 1
ATOM 1503 C C . GLN A 1 196 ? 13.136 6.985 -10.117 1.00 98.56 196 GLN A C 1
ATOM 1505 O O . GLN A 1 196 ? 13.047 7.672 -9.097 1.00 98.56 196 GLN A O 1
ATOM 1510 N N . TRP A 1 197 ? 12.333 7.162 -11.165 1.00 98.44 197 TRP A N 1
ATOM 1511 C CA . TRP A 1 197 ? 11.281 8.176 -11.169 1.00 98.44 197 TRP A CA 1
ATOM 1512 C C . TRP A 1 197 ? 10.275 7.967 -10.034 1.00 98.44 197 TRP A C 1
ATOM 1514 O O . TRP A 1 197 ? 9.973 8.895 -9.279 1.00 98.44 197 TRP A O 1
ATOM 1524 N N . SER A 1 198 ? 9.758 6.745 -9.886 1.00 98.25 198 SER A N 1
ATOM 1525 C CA . SER A 1 198 ? 8.725 6.447 -8.893 1.00 98.25 198 SER A CA 1
ATOM 1526 C C . SER A 1 198 ? 9.234 6.571 -7.463 1.00 98.25 198 SER A C 1
ATOM 1528 O O . SER A 1 198 ? 8.506 7.084 -6.618 1.00 98.25 198 SER A O 1
ATOM 1530 N N . ALA A 1 199 ? 10.474 6.166 -7.176 1.00 97.88 199 ALA A N 1
ATOM 1531 C CA . ALA A 1 199 ? 11.080 6.374 -5.862 1.00 97.88 199 ALA A CA 1
ATOM 1532 C C . ALA A 1 199 ? 11.202 7.868 -5.532 1.00 97.88 199 ALA A C 1
ATOM 1534 O O . ALA A 1 199 ? 10.837 8.284 -4.434 1.00 97.88 199 ALA A O 1
ATOM 1535 N N . HIS A 1 200 ? 11.649 8.686 -6.489 1.00 97.19 200 HIS A N 1
ATOM 1536 C CA . HIS A 1 200 ? 11.804 10.127 -6.292 1.00 97.19 200 HIS A CA 1
ATOM 1537 C C . HIS A 1 200 ? 10.461 10.839 -6.057 1.00 97.19 200 HIS A C 1
ATOM 1539 O O . HIS A 1 200 ? 10.343 11.695 -5.183 1.00 97.19 200 HIS A O 1
ATOM 1545 N N . THR A 1 201 ? 9.427 10.454 -6.808 1.00 97.12 201 THR A N 1
ATOM 1546 C CA . THR A 1 201 ? 8.116 11.130 -6.833 1.00 97.12 201 THR A CA 1
ATOM 1547 C C . THR A 1 201 ? 7.088 10.569 -5.844 1.00 97.12 201 THR A C 1
ATOM 1549 O O . THR A 1 201 ? 5.931 10.988 -5.860 1.00 97.12 201 THR A O 1
ATOM 1552 N N . SER A 1 202 ? 7.491 9.648 -4.962 1.00 96.75 202 SER A N 1
ATOM 1553 C CA . SER A 1 202 ? 6.610 9.047 -3.939 1.00 96.75 202 SER A CA 1
ATOM 1554 C C . SER A 1 202 ? 6.937 9.484 -2.508 1.00 96.75 202 SER A C 1
ATOM 1556 O O . SER A 1 202 ? 6.354 8.974 -1.552 1.00 96.75 202 SER A O 1
ATOM 1558 N N . ILE A 1 203 ? 7.873 10.418 -2.327 1.00 95.25 203 ILE A N 1
ATOM 1559 C CA . ILE A 1 203 ? 8.282 10.882 -1.002 1.00 95.25 203 ILE A CA 1
ATOM 1560 C C . ILE A 1 203 ? 7.358 11.998 -0.512 1.00 95.25 203 ILE A C 1
ATOM 1562 O O . ILE A 1 203 ? 7.370 13.115 -1.024 1.00 95.25 203 ILE A O 1
ATOM 1566 N N . PHE A 1 204 ? 6.599 11.708 0.544 1.00 95.06 204 PHE A N 1
ATOM 1567 C CA . PHE A 1 204 ? 5.740 12.679 1.218 1.00 95.06 204 PHE A CA 1
ATOM 1568 C C . PHE A 1 204 ? 6.189 12.902 2.658 1.00 95.06 204 PHE A C 1
ATOM 1570 O O . PHE A 1 204 ? 6.730 12.007 3.310 1.00 95.06 204 PHE A O 1
ATOM 1577 N N . THR A 1 205 ? 5.920 14.090 3.196 1.00 92.94 205 THR A N 1
ATOM 1578 C CA . THR A 1 205 ? 6.101 14.329 4.632 1.00 92.94 205 THR A CA 1
ATOM 1579 C C . THR A 1 205 ? 5.008 13.607 5.424 1.00 92.94 205 THR A C 1
ATOM 1581 O O . THR A 1 205 ? 3.886 13.413 4.952 1.00 92.94 205 THR A O 1
ATOM 1584 N N . ARG A 1 206 ? 5.282 13.268 6.686 1.00 87.94 206 ARG A N 1
ATOM 1585 C CA . ARG A 1 206 ? 4.266 12.713 7.599 1.00 87.94 206 ARG A CA 1
ATOM 1586 C C . ARG A 1 206 ? 3.225 13.721 8.078 1.00 87.94 206 ARG A C 1
ATOM 1588 O O . ARG A 1 206 ? 2.394 13.362 8.911 1.00 87.94 206 ARG A O 1
ATOM 1595 N N . GLN A 1 207 ? 3.218 14.954 7.568 1.00 87.56 207 GLN A N 1
ATOM 1596 C CA . GLN A 1 207 ? 2.189 15.927 7.935 1.00 87.56 207 GLN A CA 1
ATOM 1597 C C . GLN A 1 207 ? 0.784 15.417 7.580 1.00 87.56 207 GLN A C 1
ATOM 1599 O O . GLN A 1 207 ? -0.150 15.630 8.342 1.00 87.56 207 GLN A O 1
ATOM 1604 N N . GLY A 1 208 ? 0.649 14.631 6.505 1.00 83.44 208 GLY A N 1
ATOM 1605 C CA . GLY A 1 208 ? -0.605 13.962 6.144 1.00 83.44 208 GLY A CA 1
ATOM 1606 C C . GLY A 1 208 ? -1.073 12.861 7.112 1.00 83.44 208 GLY A C 1
ATOM 1607 O O . GLY A 1 208 ? -2.090 12.221 6.859 1.00 83.44 208 GLY A O 1
ATOM 1608 N N . ARG A 1 209 ? -0.330 12.601 8.196 1.00 79.00 209 ARG A N 1
ATOM 1609 C CA . ARG A 1 209 ? -0.597 11.559 9.204 1.00 79.00 209 ARG A CA 1
ATOM 1610 C C . ARG A 1 209 ? -0.692 12.120 10.631 1.00 79.00 209 ARG A C 1
ATOM 1612 O O . ARG A 1 209 ? -0.665 11.335 11.577 1.00 79.00 209 ARG A O 1
ATOM 1619 N N . LYS A 1 210 ? -0.730 13.449 10.812 1.00 72.88 210 LYS A N 1
ATOM 1620 C CA . LYS A 1 210 ? -0.767 14.100 12.134 1.00 72.88 210 LYS A CA 1
ATOM 1621 C C . LYS A 1 210 ? -1.519 15.439 12.095 1.00 72.88 210 LYS A C 1
ATOM 1623 O O . LYS A 1 210 ? -1.365 16.197 11.143 1.00 72.88 210 LYS A O 1
ATOM 1628 N N . GLY A 1 211 ? -2.232 15.770 13.174 1.00 73.44 211 GLY A N 1
ATOM 1629 C CA . GLY A 1 211 ? -3.035 16.995 13.291 1.00 73.44 211 GLY A CA 1
ATOM 1630 C C . GLY A 1 211 ? -4.440 16.782 12.731 1.00 73.44 211 GLY A C 1
ATOM 1631 O O . GLY A 1 211 ? -4.979 15.690 12.875 1.00 73.44 211 GLY A O 1
ATOM 1632 N N . GLN A 1 212 ? -5.001 17.785 12.045 1.00 71.81 212 GLN A N 1
ATOM 1633 C CA . GLN A 1 212 ? -6.287 17.640 11.360 1.00 71.81 212 GLN A CA 1
ATOM 1634 C C . GLN A 1 212 ? -6.148 16.662 10.183 1.00 71.81 212 GLN A C 1
ATOM 1636 O O . GLN A 1 212 ? -5.684 17.022 9.099 1.00 71.81 212 GLN A O 1
ATOM 1641 N N . LEU A 1 213 ? -6.522 15.405 10.415 1.00 71.75 213 LEU A N 1
ATOM 1642 C CA . LEU A 1 213 ? -6.447 14.348 9.413 1.00 71.75 213 LEU A CA 1
ATOM 1643 C C . LEU A 1 213 ? -7.464 14.615 8.295 1.00 71.75 213 LEU A C 1
ATOM 1645 O O . LEU A 1 213 ? -8.665 14.706 8.540 1.00 71.75 213 LEU A O 1
ATOM 1649 N N . SER A 1 214 ? -6.971 14.742 7.063 1.00 80.56 214 SER A N 1
ATOM 1650 C CA . SER A 1 214 ? -7.793 14.832 5.855 1.00 80.56 214 SER A CA 1
ATOM 1651 C C . SER A 1 214 ? -7.902 13.470 5.162 1.00 80.56 214 SER A C 1
ATOM 1653 O O . SER A 1 214 ? -7.232 12.502 5.530 1.00 80.56 214 SER A O 1
ATOM 1655 N N . SER A 1 215 ? -8.680 13.409 4.079 1.00 88.12 215 SER A N 1
ATOM 1656 C CA . SER A 1 215 ? -8.750 12.238 3.194 1.00 88.12 215 SER A CA 1
ATOM 1657 C C . SER A 1 215 ? -7.423 11.910 2.492 1.00 88.12 215 SER A C 1
ATOM 1659 O O . SER A 1 215 ? -7.331 10.888 1.815 1.00 88.12 215 SER A O 1
ATOM 1661 N N . TRP A 1 216 ? -6.368 12.721 2.670 1.00 90.94 216 TRP A N 1
ATOM 1662 C CA . TRP A 1 216 ? -5.034 12.491 2.104 1.00 90.94 216 TRP A CA 1
ATOM 1663 C C . TRP A 1 216 ? -4.520 11.063 2.322 1.00 90.94 216 TRP A C 1
ATOM 1665 O O . TRP A 1 216 ? -3.924 10.484 1.415 1.00 90.94 216 TRP A O 1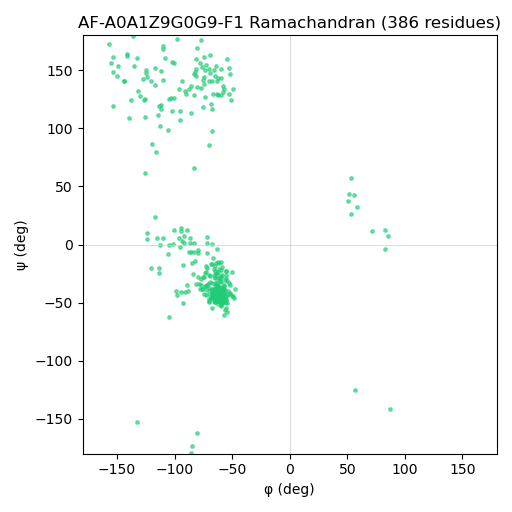
ATOM 1675 N N . LYS A 1 217 ? -4.791 10.468 3.494 1.00 88.44 217 LYS A N 1
ATOM 1676 C CA . LYS A 1 217 ? -4.430 9.072 3.798 1.00 88.44 217 LYS A CA 1
ATOM 1677 C C . LYS A 1 217 ? -4.920 8.101 2.719 1.00 88.44 217 LYS A C 1
ATOM 1679 O O . LYS A 1 217 ? -4.161 7.202 2.367 1.00 88.44 217 LYS A O 1
ATOM 1684 N N . ALA A 1 218 ? -6.138 8.294 2.216 1.00 92.06 218 ALA A N 1
ATOM 1685 C CA . ALA A 1 218 ? -6.740 7.465 1.179 1.00 92.06 218 ALA A CA 1
ATOM 1686 C C . ALA A 1 218 ? -6.194 7.788 -0.220 1.00 92.06 218 ALA A C 1
ATOM 1688 O O . ALA A 1 218 ? -6.008 6.892 -1.035 1.00 92.06 218 ALA A O 1
ATOM 1689 N N . TYR A 1 219 ? -5.882 9.058 -0.486 1.00 96.12 219 TYR A N 1
ATOM 1690 C CA . TYR A 1 219 ? -5.377 9.510 -1.785 1.00 96.12 219 TYR A CA 1
ATOM 1691 C C . TYR A 1 219 ? -3.903 9.195 -2.044 1.00 96.12 219 TYR A C 1
ATOM 1693 O O . TYR A 1 219 ? -3.523 9.012 -3.200 1.00 96.12 219 TYR A O 1
ATOM 1701 N N . ALA A 1 220 ? -3.069 9.120 -1.004 1.00 96.50 220 ALA A N 1
ATOM 1702 C CA . ALA A 1 220 ? -1.626 8.954 -1.172 1.00 96.50 220 ALA A CA 1
ATOM 1703 C C . ALA A 1 220 ? -1.242 7.705 -2.000 1.00 96.50 220 ALA A C 1
ATOM 1705 O O . ALA A 1 220 ? -0.448 7.859 -2.931 1.00 96.50 220 ALA A O 1
ATOM 1706 N N . PRO A 1 221 ? -1.814 6.502 -1.767 1.00 97.06 221 PRO A N 1
ATOM 1707 C CA . PRO A 1 221 ? -1.546 5.346 -2.626 1.00 97.06 221 PRO A CA 1
ATOM 1708 C C . PRO A 1 221 ? -1.998 5.537 -4.074 1.00 97.06 221 PRO A C 1
ATOM 1710 O O . PRO A 1 221 ? -1.268 5.180 -4.995 1.00 97.06 221 PRO A O 1
ATOM 1713 N N . GLY A 1 222 ? -3.167 6.154 -4.282 1.00 97.31 222 GLY A N 1
ATOM 1714 C CA . GLY A 1 222 ? -3.676 6.463 -5.617 1.00 97.31 222 GLY A CA 1
ATOM 1715 C C . GLY A 1 222 ? -2.736 7.382 -6.393 1.00 97.31 222 GLY A C 1
ATOM 1716 O O . GLY A 1 222 ? -2.444 7.107 -7.556 1.00 97.31 222 GLY A O 1
ATOM 1717 N N . LEU A 1 223 ? -2.205 8.430 -5.750 1.00 98.19 223 LEU A N 1
ATOM 1718 C CA . LEU A 1 223 ? -1.229 9.335 -6.367 1.00 98.19 223 LEU A CA 1
ATOM 1719 C C . LEU A 1 223 ? 0.058 8.602 -6.748 1.00 98.19 223 LEU A C 1
ATOM 1721 O O . LEU A 1 223 ? 0.574 8.773 -7.849 1.00 98.19 223 LEU A O 1
ATOM 1725 N N . VAL A 1 224 ? 0.559 7.762 -5.845 1.00 98.50 224 VAL A N 1
ATOM 1726 C CA . VAL A 1 224 ? 1.770 6.970 -6.081 1.00 98.50 224 VAL A CA 1
ATOM 1727 C C . VAL A 1 224 ? 1.575 5.991 -7.237 1.00 98.50 224 VAL A C 1
ATOM 1729 O O . VAL A 1 224 ? 2.457 5.868 -8.086 1.00 98.50 224 VAL A O 1
ATOM 1732 N N . GLY A 1 225 ? 0.398 5.371 -7.337 1.00 98.50 225 GLY A N 1
ATOM 1733 C CA . GLY A 1 225 ? 0.027 4.542 -8.478 1.00 98.50 225 GLY A CA 1
ATOM 1734 C C . GLY A 1 225 ? 0.014 5.312 -9.801 1.00 98.50 225 GLY A C 1
ATOM 1735 O O . GLY A 1 225 ? 0.595 4.842 -10.779 1.00 98.50 225 GLY A O 1
ATOM 1736 N N . LYS A 1 226 ? -0.570 6.521 -9.830 1.00 97.94 226 LYS A N 1
ATOM 1737 C CA . LYS A 1 226 ? -0.537 7.402 -11.014 1.00 97.94 226 LYS A CA 1
ATOM 1738 C C . LYS A 1 226 ? 0.898 7.720 -11.443 1.00 97.94 226 LYS A C 1
ATOM 1740 O O . LYS A 1 226 ? 1.224 7.562 -12.618 1.00 97.94 226 LYS A O 1
ATOM 1745 N N . ASN A 1 227 ? 1.746 8.104 -10.487 1.00 98.12 227 ASN A N 1
ATOM 1746 C CA . ASN A 1 227 ? 3.148 8.443 -10.738 1.00 98.12 227 ASN A CA 1
ATOM 1747 C C . ASN A 1 227 ? 3.948 7.239 -11.260 1.00 98.12 227 ASN A C 1
ATOM 1749 O O . ASN A 1 227 ? 4.845 7.412 -12.081 1.00 98.12 227 ASN A O 1
ATOM 1753 N N . ALA A 1 228 ? 3.641 6.020 -10.804 1.00 98.75 228 ALA A N 1
ATOM 1754 C CA . ALA A 1 228 ? 4.288 4.800 -11.283 1.00 98.75 228 ALA A CA 1
ATOM 1755 C C . ALA A 1 228 ? 3.846 4.392 -12.696 1.00 98.75 228 ALA A C 1
ATOM 1757 O O . ALA A 1 228 ? 4.673 3.926 -13.479 1.00 98.75 228 ALA A O 1
ATOM 1758 N N . ILE A 1 229 ? 2.575 4.608 -13.050 1.00 98.81 229 ILE A N 1
ATOM 1759 C CA . ILE A 1 229 ? 2.095 4.428 -14.429 1.00 98.81 229 ILE A CA 1
ATOM 1760 C C . ILE A 1 229 ? 2.817 5.403 -15.369 1.00 98.81 229 ILE A C 1
ATOM 1762 O O . ILE A 1 229 ? 3.347 4.972 -16.393 1.00 98.81 229 ILE A O 1
ATOM 1766 N N . ASP A 1 230 ? 2.922 6.680 -14.985 1.00 98.38 230 ASP A N 1
ATOM 1767 C CA . ASP A 1 230 ? 3.642 7.690 -15.775 1.00 98.38 230 ASP A CA 1
ATOM 1768 C C . ASP A 1 230 ? 5.135 7.362 -15.902 1.00 98.38 230 ASP A C 1
ATOM 1770 O O . ASP A 1 230 ? 5.719 7.521 -16.973 1.00 98.38 230 ASP A O 1
ATOM 1774 N N . ALA A 1 231 ? 5.756 6.862 -14.828 1.00 98.62 231 ALA A N 1
ATOM 1775 C CA . ALA A 1 231 ? 7.152 6.427 -14.836 1.00 98.62 231 ALA A CA 1
ATOM 1776 C C . ALA A 1 231 ? 7.410 5.336 -15.882 1.00 98.62 231 ALA A C 1
ATOM 1778 O O . ALA A 1 231 ? 8.385 5.406 -16.629 1.00 98.62 231 ALA A O 1
ATOM 1779 N N . ILE A 1 232 ? 6.524 4.339 -15.938 1.00 98.69 232 ILE A N 1
ATOM 1780 C CA . ILE A 1 232 ? 6.617 3.223 -16.879 1.00 98.69 232 ILE A CA 1
ATOM 1781 C C . ILE A 1 232 ? 6.370 3.696 -18.312 1.00 98.69 232 ILE A C 1
ATOM 1783 O O . ILE A 1 232 ? 7.153 3.342 -19.191 1.00 98.69 232 ILE A O 1
ATOM 1787 N N . ASP A 1 233 ? 5.343 4.516 -18.566 1.00 98.44 233 ASP A N 1
ATOM 1788 C CA . ASP A 1 233 ? 5.071 5.010 -19.926 1.00 98.44 233 ASP A CA 1
ATOM 1789 C C . ASP A 1 233 ? 6.240 5.847 -20.472 1.00 98.44 233 ASP A C 1
ATOM 1791 O O . ASP A 1 233 ? 6.669 5.639 -21.610 1.00 98.44 233 ASP A O 1
ATOM 1795 N N . ARG A 1 234 ? 6.822 6.723 -19.639 1.00 98.31 234 ARG A N 1
ATOM 1796 C CA . ARG A 1 234 ? 8.022 7.507 -19.980 1.00 98.31 234 ARG A CA 1
ATOM 1797 C C . ARG A 1 234 ? 9.216 6.606 -20.292 1.00 98.31 234 ARG A C 1
ATOM 1799 O O . ARG A 1 234 ? 9.851 6.774 -21.333 1.00 98.31 234 ARG A O 1
ATOM 1806 N N . ALA A 1 235 ? 9.499 5.636 -19.423 1.00 98.62 235 ALA A N 1
ATOM 1807 C CA . ALA A 1 235 ? 10.637 4.736 -19.587 1.00 98.62 235 ALA A CA 1
ATOM 1808 C C . ALA A 1 235 ? 10.512 3.854 -20.842 1.00 98.62 235 ALA A C 1
ATOM 1810 O O . ALA A 1 235 ? 11.489 3.697 -21.570 1.00 98.62 235 ALA A O 1
ATOM 1811 N N . ILE A 1 236 ? 9.313 3.344 -21.161 1.00 98.44 236 ILE A N 1
ATOM 1812 C CA . ILE A 1 236 ? 9.058 2.557 -22.388 1.00 98.44 236 ILE A CA 1
ATOM 1813 C C . ILE A 1 236 ? 9.381 3.368 -23.657 1.00 98.44 236 ILE A C 1
ATOM 1815 O O . ILE A 1 236 ? 9.731 2.800 -24.691 1.00 98.44 236 ILE A O 1
ATOM 1819 N N . ARG A 1 237 ? 9.295 4.701 -23.594 1.00 98.44 237 ARG A N 1
ATOM 1820 C CA . ARG A 1 237 ? 9.641 5.618 -24.696 1.00 98.44 237 ARG A CA 1
ATOM 1821 C C . ARG A 1 237 ? 11.123 5.995 -24.737 1.00 98.44 237 ARG A C 1
ATOM 1823 O O . ARG A 1 237 ? 11.505 6.821 -25.561 1.00 98.44 237 ARG A O 1
ATOM 1830 N N . GLY A 1 238 ? 11.944 5.393 -23.878 1.00 97.69 238 GLY A N 1
ATOM 1831 C CA . GLY A 1 238 ? 13.385 5.618 -23.812 1.00 97.69 238 GLY A CA 1
ATOM 1832 C C . GLY A 1 238 ? 13.799 6.848 -23.004 1.00 97.69 238 GLY A C 1
ATOM 1833 O O . GLY A 1 238 ? 14.957 7.252 -23.093 1.00 97.69 238 GLY A O 1
ATOM 1834 N N . ASP A 1 239 ? 12.887 7.456 -22.236 1.00 97.94 239 ASP A N 1
ATOM 1835 C CA . ASP A 1 239 ? 13.246 8.568 -21.354 1.00 97.94 239 ASP A CA 1
ATOM 1836 C C . ASP A 1 239 ? 13.981 8.067 -20.096 1.00 97.94 239 ASP A C 1
ATOM 1838 O O . ASP A 1 239 ? 13.801 6.934 -19.641 1.00 97.94 239 ASP A O 1
ATOM 1842 N N . TH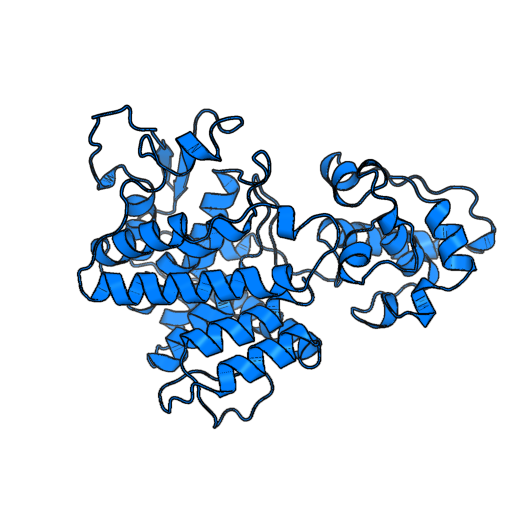R A 1 240 ? 14.816 8.930 -19.523 1.00 96.81 240 THR A N 1
ATOM 1843 C CA . THR A 1 240 ? 15.672 8.618 -18.370 1.00 96.81 240 THR A CA 1
ATOM 1844 C C . THR A 1 240 ? 15.208 9.344 -17.107 1.00 96.81 240 THR A C 1
ATOM 1846 O O . THR A 1 240 ? 14.338 10.216 -17.143 1.00 96.81 240 THR A O 1
ATOM 1849 N N . SER A 1 241 ? 15.749 8.948 -15.954 1.00 96.94 241 SER A N 1
ATOM 1850 C CA . SER A 1 241 ? 15.351 9.450 -14.633 1.00 96.94 241 SER A CA 1
ATOM 1851 C C . SER A 1 241 ? 16.548 9.836 -13.755 1.00 96.94 241 SER A C 1
ATOM 1853 O O . SER A 1 241 ? 17.662 9.370 -14.007 1.00 96.94 241 SER A O 1
ATOM 1855 N N . PRO A 1 242 ? 16.342 10.661 -12.704 1.00 93.69 242 PRO A N 1
ATOM 1856 C CA . PRO A 1 242 ? 17.403 11.027 -11.764 1.00 93.69 242 PRO A CA 1
ATOM 1857 C C . PRO A 1 242 ? 18.115 9.800 -11.179 1.00 93.69 242 PRO A C 1
ATOM 1859 O O . PRO A 1 242 ? 17.460 8.889 -10.675 1.00 93.69 242 PRO A O 1
ATOM 1862 N N . SER A 1 243 ? 19.450 9.785 -11.234 1.00 94.62 243 SER A N 1
ATOM 1863 C CA . SER A 1 243 ? 20.267 8.611 -10.920 1.00 94.62 243 SER A CA 1
ATOM 1864 C C . SER A 1 243 ? 21.588 8.955 -10.226 1.00 94.62 243 SER A C 1
ATOM 1866 O O . SER A 1 243 ? 22.229 9.914 -10.655 1.00 94.62 243 SER A O 1
ATOM 1868 N N . PRO A 1 244 ? 22.036 8.169 -9.223 1.00 95.12 244 PRO A N 1
ATOM 1869 C CA . PRO A 1 244 ? 21.301 7.114 -8.513 1.00 95.12 244 PRO A CA 1
ATOM 1870 C C . PRO A 1 244 ? 20.269 7.719 -7.558 1.00 95.12 244 PRO A C 1
ATOM 1872 O O . PRO A 1 244 ? 20.622 8.529 -6.699 1.00 95.12 244 PRO A O 1
ATOM 1875 N N . VAL A 1 245 ? 19.005 7.297 -7.649 1.00 96.69 245 VAL A N 1
ATOM 1876 C CA . VAL A 1 245 ? 17.927 7.924 -6.860 1.00 96.69 245 VAL A CA 1
ATOM 1877 C C . VAL A 1 245 ? 18.100 7.765 -5.342 1.00 96.69 245 VAL A C 1
ATOM 1879 O O . VAL A 1 245 ? 17.755 8.672 -4.583 1.00 96.69 245 VAL A O 1
ATOM 1882 N N . TRP A 1 246 ? 18.627 6.629 -4.874 1.00 95.69 246 TRP A N 1
ATOM 1883 C CA . TRP A 1 246 ? 18.802 6.372 -3.443 1.00 95.69 246 TRP A CA 1
ATOM 1884 C C . TRP A 1 246 ? 20.181 6.787 -2.957 1.00 95.69 246 TRP A C 1
ATOM 1886 O O . TRP A 1 246 ? 20.275 7.475 -1.944 1.00 95.69 246 TRP A O 1
ATOM 1896 N N . GLU A 1 247 ? 21.227 6.349 -3.653 1.00 94.00 247 GLU A N 1
ATOM 1897 C CA . GLU A 1 247 ? 22.612 6.425 -3.193 1.00 94.00 247 GLU A CA 1
ATOM 1898 C C . GLU A 1 247 ? 23.373 7.667 -3.627 1.00 94.00 247 GLU A C 1
ATOM 1900 O O . GLU A 1 247 ? 24.414 7.940 -3.027 1.00 94.00 247 GLU A O 1
ATOM 1905 N N . GLY A 1 248 ? 22.894 8.384 -4.650 1.00 93.75 248 GLY A N 1
ATOM 1906 C CA . GLY A 1 248 ? 23.535 9.611 -5.113 1.00 93.75 248 GLY A CA 1
ATOM 1907 C C . GLY A 1 248 ? 23.744 10.582 -3.954 1.00 93.75 248 GLY A C 1
ATOM 1908 O O . GLY A 1 248 ? 22.981 10.572 -2.988 1.00 93.75 248 GLY A O 1
ATOM 1909 N N . ASP A 1 249 ? 24.758 11.435 -4.031 1.00 91.44 249 ASP A N 1
ATOM 1910 C CA . ASP A 1 249 ? 25.074 12.415 -2.983 1.00 91.44 249 ASP A CA 1
ATOM 1911 C C . ASP A 1 249 ? 23.914 13.398 -2.699 1.00 91.44 249 ASP A C 1
ATOM 1913 O O . ASP A 1 249 ? 23.749 13.834 -1.558 1.00 91.44 249 ASP A O 1
ATOM 1917 N N . TYR A 1 250 ? 23.050 13.644 -3.694 1.00 92.50 250 TYR A N 1
ATOM 1918 C CA . TYR A 1 250 ? 21.751 14.336 -3.580 1.00 92.50 250 TYR A CA 1
ATOM 1919 C C . TYR A 1 250 ? 20.522 13.399 -3.549 1.00 92.50 250 TYR A C 1
ATOM 1921 O O . TYR A 1 250 ? 19.381 13.841 -3.694 1.00 92.50 250 TYR A O 1
ATOM 1929 N N . GLY A 1 251 ? 20.738 12.098 -3.375 1.00 93.69 251 GLY A N 1
ATOM 1930 C CA . GLY A 1 251 ? 19.714 11.057 -3.385 1.00 93.69 251 GLY A CA 1
ATOM 1931 C C . GLY A 1 251 ? 18.892 10.968 -2.097 1.00 93.69 251 GLY A C 1
ATOM 1932 O O . GLY A 1 251 ? 19.148 11.635 -1.089 1.00 93.69 251 GLY A O 1
ATOM 1933 N N . ILE A 1 252 ? 17.892 10.084 -2.113 1.00 95.12 252 ILE A N 1
ATOM 1934 C CA . ILE A 1 252 ? 16.950 9.884 -1.003 1.00 95.12 252 ILE A CA 1
ATOM 1935 C C . ILE A 1 252 ? 17.690 9.549 0.295 1.00 95.12 252 ILE A C 1
ATOM 1937 O O . ILE A 1 252 ? 17.367 10.105 1.347 1.00 95.12 252 ILE A O 1
ATOM 1941 N N . ILE A 1 253 ? 18.686 8.656 0.254 1.00 93.88 253 ILE A N 1
ATOM 1942 C CA . ILE A 1 253 ? 19.344 8.204 1.482 1.00 93.88 253 ILE A CA 1
ATOM 1943 C C . ILE A 1 253 ? 20.148 9.342 2.127 1.00 93.88 253 ILE A C 1
ATOM 1945 O O . ILE A 1 253 ? 19.891 9.636 3.302 1.00 93.88 253 ILE A O 1
ATOM 1949 N N . PRO A 1 254 ? 21.083 10.012 1.423 1.00 91.56 254 PRO A N 1
ATOM 1950 C CA . PRO A 1 254 ? 21.929 11.023 2.054 1.00 91.56 254 PRO A CA 1
ATOM 1951 C C . PRO A 1 254 ? 21.174 12.274 2.488 1.00 91.56 254 PRO A C 1
ATOM 1953 O O . PRO A 1 254 ? 21.545 12.865 3.505 1.00 91.56 254 PRO A O 1
ATOM 1956 N N . ILE A 1 255 ? 20.130 12.658 1.749 1.00 92.00 255 ILE A N 1
ATOM 1957 C CA . ILE A 1 255 ? 19.397 13.902 1.997 1.00 92.00 255 ILE A CA 1
ATOM 1958 C C . ILE A 1 255 ? 18.257 13.705 2.996 1.00 92.00 255 ILE A C 1
ATOM 1960 O O . ILE A 1 255 ? 18.050 14.559 3.857 1.00 92.00 255 ILE A O 1
ATOM 1964 N N . LEU A 1 256 ? 17.526 12.590 2.918 1.00 91.38 256 LEU A N 1
ATOM 1965 C CA . LEU A 1 256 ? 16.250 12.443 3.625 1.00 91.38 256 LEU A CA 1
ATOM 1966 C C . LEU A 1 256 ? 16.277 11.391 4.742 1.00 91.38 256 LEU A C 1
ATOM 1968 O O . LEU A 1 256 ? 15.495 11.486 5.683 1.00 91.38 256 LEU A O 1
ATOM 1972 N N . VAL A 1 257 ? 17.168 10.396 4.676 1.00 88.44 257 VAL A N 1
ATOM 1973 C CA . VAL A 1 257 ? 17.104 9.205 5.553 1.00 88.44 257 VAL A CA 1
ATOM 1974 C C . VAL A 1 257 ? 18.275 9.102 6.550 1.00 88.44 257 VAL A C 1
ATOM 1976 O O . VAL A 1 257 ? 18.177 8.412 7.572 1.00 88.44 257 VAL A O 1
ATOM 1979 N N . LYS A 1 258 ? 19.382 9.799 6.263 1.00 70.12 258 LYS A N 1
ATOM 1980 C CA . LYS A 1 258 ? 20.741 9.614 6.811 1.00 70.12 258 LYS A CA 1
ATOM 1981 C C . LYS A 1 258 ? 20.877 9.538 8.339 1.00 70.12 258 LYS A C 1
ATOM 1983 O O . LYS A 1 258 ? 21.859 8.972 8.812 1.00 70.12 258 LYS A O 1
ATOM 1988 N N . LYS A 1 259 ? 19.947 10.086 9.126 1.00 57.53 259 LYS A N 1
ATOM 1989 C CA . LYS A 1 259 ? 20.131 10.217 10.580 1.00 57.53 259 LYS A CA 1
ATOM 1990 C C . LYS A 1 259 ? 20.145 8.873 11.327 1.00 57.53 259 LYS A C 1
ATOM 1992 O O . LYS A 1 259 ? 20.969 8.703 12.221 1.00 57.53 259 LYS A O 1
ATOM 1997 N N . ASP A 1 260 ? 19.308 7.918 10.913 1.00 57.28 260 ASP A N 1
ATOM 1998 C CA . ASP A 1 260 ? 19.006 6.714 11.714 1.00 57.28 260 ASP A CA 1
ATOM 1999 C C . ASP A 1 260 ? 19.287 5.378 10.994 1.00 57.28 260 ASP A C 1
ATOM 2001 O O . ASP A 1 260 ? 19.029 4.304 11.534 1.00 57.28 260 ASP A O 1
ATOM 2005 N N . ASN A 1 261 ? 19.849 5.419 9.782 1.00 60.69 261 ASN A N 1
ATOM 2006 C CA . ASN A 1 261 ? 20.088 4.237 8.947 1.00 60.69 261 ASN A CA 1
ATOM 2007 C C . ASN A 1 261 ? 21.596 4.021 8.707 1.00 60.69 261 ASN A C 1
ATOM 2009 O O . ASN A 1 261 ? 22.129 4.385 7.659 1.00 60.69 261 ASN A O 1
ATOM 2013 N N . LYS A 1 262 ? 22.296 3.444 9.695 1.00 70.44 262 LYS A N 1
ATOM 2014 C CA . LYS A 1 262 ? 23.699 3.001 9.558 1.00 70.44 262 LYS A CA 1
ATOM 2015 C C . LYS A 1 262 ? 23.757 1.614 8.903 1.00 70.44 262 LYS A C 1
ATOM 2017 O O . LYS A 1 262 ? 22.847 0.815 9.100 1.00 70.44 262 LYS A O 1
ATOM 2022 N N . ASP A 1 263 ? 24.816 1.341 8.140 1.00 78.00 263 ASP A N 1
ATOM 2023 C CA . ASP A 1 263 ? 25.097 0.031 7.526 1.00 78.00 263 ASP A CA 1
ATOM 2024 C C . ASP A 1 263 ? 23.930 -0.543 6.699 1.00 78.00 263 ASP A C 1
ATOM 2026 O O . ASP A 1 263 ? 23.420 -1.645 6.928 1.00 78.00 263 ASP A O 1
ATOM 2030 N N . LEU A 1 264 ? 23.495 0.239 5.707 1.00 89.25 264 LEU A N 1
ATOM 2031 C CA . LEU A 1 264 ? 22.365 -0.104 4.853 1.00 89.25 264 LEU A CA 1
ATOM 2032 C C . LEU A 1 264 ? 22.658 -1.320 3.970 1.00 89.25 264 LEU A C 1
ATOM 2034 O O . LEU A 1 264 ? 23.653 -1.403 3.243 1.00 89.25 264 LEU A O 1
ATOM 2038 N N . SER A 1 265 ? 21.734 -2.271 4.016 1.00 94.12 265 SER A N 1
ATOM 2039 C CA . SER A 1 265 ? 21.735 -3.436 3.145 1.00 94.12 265 SER A CA 1
ATOM 2040 C C . SER A 1 265 ? 20.316 -3.905 2.866 1.00 94.12 265 SER A C 1
ATOM 2042 O O . SER A 1 265 ? 19.405 -3.679 3.668 1.00 94.12 265 SER A O 1
ATOM 2044 N N . ILE A 1 266 ? 20.140 -4.562 1.726 1.00 95.94 266 ILE A N 1
ATOM 2045 C CA . ILE A 1 266 ? 18.880 -5.163 1.299 1.00 95.94 266 ILE A CA 1
ATOM 2046 C C . ILE A 1 266 ? 19.082 -6.621 0.934 1.00 95.94 266 ILE A C 1
ATOM 2048 O O . ILE A 1 266 ? 20.117 -6.994 0.387 1.00 95.94 266 ILE A O 1
ATOM 2052 N N . GLU A 1 267 ? 18.101 -7.448 1.261 1.00 97.06 267 GLU A N 1
ATOM 2053 C CA . GLU A 1 267 ? 18.040 -8.827 0.799 1.00 97.06 267 GLU A CA 1
ATOM 2054 C C . GLU A 1 267 ? 17.023 -8.910 -0.327 1.00 97.06 267 GLU A C 1
ATOM 2056 O O . GLU A 1 267 ? 15.889 -8.483 -0.145 1.00 97.06 267 GLU A O 1
ATOM 2061 N N . LEU A 1 268 ? 17.424 -9.435 -1.483 1.00 97.75 268 LEU A N 1
ATOM 2062 C CA . LEU A 1 268 ? 16.526 -9.647 -2.619 1.00 97.75 268 LEU A CA 1
ATOM 2063 C C . LEU A 1 268 ? 16.587 -11.119 -3.046 1.00 97.75 268 LEU A C 1
ATOM 2065 O O . LEU A 1 268 ? 17.647 -11.747 -2.903 1.00 97.75 268 LEU A O 1
ATOM 2069 N N . PRO A 1 269 ? 15.486 -11.697 -3.550 1.00 96.50 269 PRO A N 1
ATOM 2070 C CA . PRO A 1 269 ? 15.548 -12.974 -4.239 1.00 96.50 269 PRO A CA 1
ATOM 2071 C C . PRO A 1 269 ? 16.415 -12.859 -5.501 1.00 96.50 269 PRO A C 1
ATOM 2073 O O . PRO A 1 269 ? 16.407 -11.829 -6.178 1.00 96.50 269 PRO A O 1
ATOM 2076 N N . GLU A 1 270 ? 17.171 -13.909 -5.813 1.00 89.44 270 GLU A N 1
ATOM 2077 C CA . GLU A 1 270 ? 17.956 -14.000 -7.051 1.00 89.44 270 GLU A CA 1
ATOM 2078 C C . GLU A 1 270 ? 17.393 -15.084 -7.977 1.00 89.44 270 GLU A C 1
ATOM 2080 O O . GLU A 1 270 ? 16.899 -16.114 -7.521 1.00 89.44 270 GLU A O 1
ATOM 2085 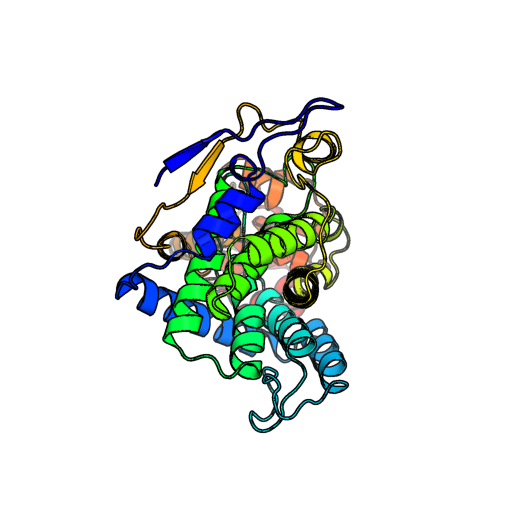N N . LYS A 1 271 ? 17.550 -14.881 -9.290 1.00 88.31 271 LYS A N 1
ATOM 2086 C CA . LYS A 1 271 ? 17.227 -15.867 -10.330 1.00 88.31 271 LYS A CA 1
ATOM 2087 C C . LYS A 1 271 ? 15.757 -16.307 -10.235 1.00 88.31 271 LYS A C 1
ATOM 2089 O O . LYS A 1 271 ? 14.854 -15.468 -10.258 1.00 88.31 271 LYS A O 1
ATOM 2094 N N . ASP A 1 272 ? 15.534 -17.610 -10.127 1.00 90.00 272 ASP A N 1
ATOM 2095 C CA . ASP A 1 272 ? 14.251 -18.298 -10.121 1.00 90.00 272 ASP A CA 1
ATOM 2096 C C . ASP A 1 272 ? 13.599 -18.384 -8.730 1.00 90.00 272 ASP A C 1
ATOM 2098 O O . ASP A 1 272 ? 12.499 -18.925 -8.610 1.00 90.00 272 ASP A O 1
ATOM 2102 N N . GLU A 1 273 ? 14.224 -17.821 -7.685 1.00 95.06 273 GLU A N 1
ATOM 2103 C CA . GLU A 1 273 ? 13.661 -17.802 -6.331 1.00 95.06 273 GLU A CA 1
ATOM 2104 C C . GLU A 1 273 ? 12.281 -17.133 -6.295 1.00 95.06 273 GLU A C 1
ATOM 2106 O O . GLU A 1 273 ? 12.072 -16.051 -6.834 1.00 95.06 273 GLU A O 1
ATOM 2111 N N . ALA A 1 274 ? 11.306 -17.734 -5.622 1.00 94.44 274 ALA A N 1
ATOM 2112 C CA . ALA A 1 274 ? 9.961 -17.175 -5.598 1.00 94.44 274 ALA A CA 1
ATOM 2113 C C . ALA A 1 274 ? 9.900 -15.803 -4.893 1.00 94.44 274 ALA A C 1
ATOM 2115 O O . ALA A 1 274 ? 10.579 -15.562 -3.892 1.00 94.44 274 ALA A O 1
ATOM 2116 N N . ARG A 1 275 ? 9.028 -14.914 -5.384 1.00 97.50 275 ARG A N 1
ATOM 2117 C CA . ARG A 1 275 ? 8.749 -13.593 -4.788 1.00 97.50 275 ARG A CA 1
ATOM 2118 C C . ARG A 1 275 ? 7.722 -13.762 -3.658 1.00 97.50 275 ARG A C 1
ATOM 2120 O O . ARG A 1 275 ? 6.552 -13.406 -3.774 1.00 97.50 275 ARG A O 1
ATOM 2127 N N . ALA A 1 276 ? 8.153 -14.458 -2.608 1.00 97.06 276 ALA A N 1
ATOM 2128 C CA . ALA A 1 276 ? 7.301 -15.003 -1.553 1.00 97.06 276 ALA A CA 1
ATOM 2129 C C . ALA A 1 276 ? 6.932 -14.005 -0.440 1.00 97.06 276 ALA A C 1
ATOM 2131 O O . ALA A 1 276 ? 6.225 -14.385 0.493 1.00 97.06 276 ALA A O 1
ATOM 2132 N N . GLY A 1 277 ? 7.369 -12.743 -0.517 1.00 96.50 277 GLY A N 1
ATOM 2133 C CA . GLY A 1 277 ? 7.127 -11.720 0.503 1.00 96.50 277 GLY A CA 1
ATOM 2134 C C . GLY A 1 277 ? 5.653 -11.574 0.886 1.00 96.50 277 GLY A C 1
ATOM 2135 O O . GLY A 1 277 ? 5.337 -11.411 2.062 1.00 96.50 277 GLY A O 1
ATOM 2136 N N . ILE A 1 278 ? 4.737 -11.744 -0.072 1.00 97.81 278 ILE A N 1
ATOM 2137 C CA . ILE A 1 278 ? 3.289 -11.702 0.176 1.00 97.81 278 ILE A CA 1
ATOM 2138 C C . ILE A 1 278 ? 2.814 -12.673 1.268 1.00 97.81 278 ILE A C 1
ATOM 2140 O O . ILE A 1 278 ? 1.888 -12.346 2.010 1.00 97.81 278 ILE A O 1
ATOM 2144 N N . LEU A 1 279 ? 3.481 -13.819 1.435 1.00 97.31 279 LEU A N 1
ATOM 2145 C CA . LEU A 1 279 ? 3.147 -14.817 2.457 1.00 97.31 279 LEU A CA 1
ATOM 2146 C C . LEU A 1 279 ? 3.434 -14.334 3.889 1.00 97.31 279 LEU A C 1
ATOM 2148 O O . LEU A 1 279 ? 2.919 -14.914 4.838 1.00 97.31 279 LEU A O 1
ATOM 2152 N N . GLY A 1 280 ? 4.240 -13.280 4.049 1.00 94.44 280 GLY A N 1
ATOM 2153 C CA . GLY A 1 280 ? 4.564 -12.662 5.338 1.00 94.44 280 GLY A CA 1
ATOM 2154 C C . GLY A 1 280 ? 3.674 -11.474 5.716 1.00 94.44 280 GLY A C 1
ATOM 2155 O O . GLY A 1 280 ? 4.028 -10.729 6.627 1.00 94.44 280 GLY A O 1
ATOM 2156 N N . THR A 1 281 ? 2.567 -11.250 5.002 1.00 94.69 281 THR A N 1
ATOM 2157 C CA . THR A 1 281 ? 1.641 -10.126 5.240 1.00 94.69 281 THR A CA 1
ATOM 2158 C C . THR A 1 281 ? 0.385 -10.576 5.978 1.00 94.69 281 THR A C 1
ATOM 2160 O O . THR A 1 281 ? 0.008 -11.746 5.908 1.00 94.69 281 THR A O 1
ATOM 2163 N N . PHE A 1 282 ? -0.295 -9.645 6.651 1.00 92.25 282 PHE A N 1
ATOM 2164 C CA . PHE A 1 282 ? -1.467 -9.950 7.474 1.00 92.25 282 PHE A CA 1
ATOM 2165 C C . PHE A 1 282 ? -2.629 -9.024 7.132 1.00 92.25 282 PHE A C 1
ATOM 2167 O O . PHE A 1 282 ? -2.473 -7.803 7.151 1.00 92.25 282 PHE A O 1
ATOM 2174 N N . THR A 1 283 ? -3.797 -9.602 6.854 1.00 92.62 283 THR A N 1
ATOM 2175 C CA . THR A 1 283 ? -5.061 -8.860 6.789 1.00 92.62 283 THR A CA 1
ATOM 2176 C C . THR A 1 283 ? -5.464 -8.414 8.184 1.00 92.62 283 THR A C 1
ATOM 2178 O O . THR A 1 283 ? -5.118 -9.048 9.184 1.00 92.62 283 THR A O 1
ATOM 2181 N N . LYS A 1 284 ? -6.183 -7.299 8.260 1.00 92.81 284 LYS A N 1
ATOM 2182 C CA . LYS A 1 284 ? -6.758 -6.839 9.519 1.00 92.81 284 LYS A CA 1
ATOM 2183 C C . LYS A 1 284 ? -8.101 -7.530 9.722 1.00 92.81 284 LYS A C 1
ATOM 2185 O O . LYS A 1 284 ? -8.893 -7.623 8.792 1.00 92.81 284 LYS A O 1
ATOM 2190 N N . GLU A 1 285 ? -8.359 -7.994 10.937 1.00 91.94 285 GLU A N 1
ATOM 2191 C CA . GLU A 1 285 ? -9.673 -8.532 11.308 1.00 91.94 285 GLU A CA 1
ATOM 2192 C C . GLU A 1 285 ? -10.642 -7.401 11.658 1.00 91.94 285 GLU A C 1
ATOM 2194 O O . GLU A 1 285 ? -11.821 -7.445 11.315 1.00 91.94 285 GLU A O 1
ATOM 2199 N N . HIS A 1 286 ? -10.112 -6.329 12.254 1.00 93.88 286 HIS A N 1
ATOM 2200 C CA . HIS A 1 286 ? -10.876 -5.160 12.665 1.00 93.88 286 HIS A CA 1
ATOM 2201 C C . HIS A 1 286 ? -10.434 -3.910 11.909 1.00 93.88 286 HIS A C 1
ATOM 2203 O O . HIS A 1 286 ? -9.235 -3.645 11.754 1.00 93.88 286 HIS A O 1
ATOM 2209 N N . SER A 1 287 ? -11.412 -3.104 11.480 1.00 92.56 287 SER A N 1
ATOM 2210 C CA . SER A 1 287 ? -11.175 -1.785 10.888 1.00 92.56 287 SER A CA 1
ATOM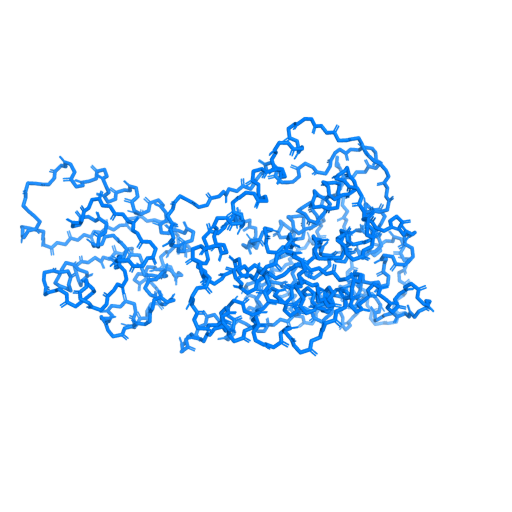 2211 C C . SER A 1 287 ? -10.699 -0.858 11.993 1.00 92.56 287 SER A C 1
ATOM 2213 O O . SER A 1 287 ? -11.512 -0.243 12.669 1.00 92.56 287 SER A O 1
ATOM 2215 N N . ALA A 1 288 ? -9.397 -0.894 12.236 1.00 92.31 288 ALA A N 1
ATOM 2216 C CA . ALA A 1 288 ? -8.665 -0.158 13.246 1.00 92.31 288 ALA A CA 1
ATOM 2217 C C . ALA A 1 288 ? -7.210 0.021 12.756 1.00 92.31 288 ALA A C 1
ATOM 2219 O O . ALA A 1 288 ? -6.706 -0.765 11.933 1.00 92.31 288 ALA A O 1
ATOM 2220 N N . GLY A 1 289 ? -6.467 0.975 13.321 1.00 87.50 289 GLY A N 1
ATOM 2221 C CA . GLY A 1 289 ? -5.014 1.025 13.195 1.00 87.50 289 GLY A CA 1
ATOM 2222 C C . GLY A 1 289 ? -4.427 -0.332 13.596 1.00 87.50 289 GLY A C 1
ATOM 2223 O O . GLY A 1 289 ? -4.977 -1.019 14.457 1.00 87.50 289 GLY A O 1
ATOM 2224 N N . TYR A 1 290 ? -3.321 -0.758 12.976 1.00 87.31 290 TYR A N 1
ATOM 2225 C CA . TYR A 1 290 ? -2.802 -2.125 13.157 1.00 87.31 290 TYR A CA 1
ATOM 2226 C C . TYR A 1 290 ? -2.670 -2.530 14.635 1.00 87.31 290 TYR A C 1
ATOM 2228 O O . TYR A 1 290 ? -3.117 -3.600 15.039 1.00 87.31 290 TYR A O 1
ATOM 2236 N N . HIS A 1 291 ? -2.140 -1.630 15.470 1.00 88.88 291 HIS A N 1
ATOM 2237 C CA . HIS A 1 291 ? -1.971 -1.877 16.905 1.00 88.88 291 HIS A CA 1
ATOM 2238 C C . HIS A 1 291 ? -3.298 -2.060 17.657 1.00 88.88 291 HIS A C 1
ATOM 2240 O O . HIS A 1 291 ? -3.324 -2.700 18.706 1.00 88.88 291 HIS A O 1
ATOM 2246 N N . GLY A 1 292 ? -4.391 -1.511 17.126 1.00 92.06 292 GLY A N 1
ATOM 2247 C CA . GLY A 1 292 ? -5.732 -1.616 17.683 1.00 92.06 292 GLY A CA 1
ATOM 2248 C C . GLY A 1 292 ? -6.331 -3.016 17.579 1.00 92.06 292 GLY A C 1
ATOM 2249 O O . GLY A 1 292 ? -7.112 -3.374 18.448 1.00 92.06 292 GLY A O 1
ATOM 2250 N N . ASN A 1 293 ? -5.925 -3.839 16.602 1.00 93.69 293 ASN A N 1
ATOM 2251 C CA . ASN A 1 293 ? -6.517 -5.171 16.399 1.00 93.69 293 ASN A CA 1
ATOM 2252 C C . ASN A 1 293 ? -6.349 -6.050 17.652 1.00 93.69 293 ASN A C 1
ATOM 2254 O O . ASN A 1 293 ? -7.333 -6.471 18.250 1.00 93.69 293 ASN A O 1
ATOM 2258 N N . SER A 1 294 ? -5.119 -6.171 18.165 1.00 93.50 294 SER A N 1
ATOM 2259 C CA . SER A 1 294 ? -4.872 -6.913 19.413 1.00 93.50 294 SER A CA 1
ATOM 2260 C C . SER A 1 294 ? -5.553 -6.305 20.648 1.00 93.50 294 SER A C 1
ATOM 2262 O O . SER A 1 294 ? -5.815 -7.008 21.622 1.00 93.50 294 SER A O 1
ATOM 2264 N N . ILE A 1 295 ? -5.829 -4.996 20.633 1.00 96.31 295 ILE A N 1
ATOM 2265 C CA . ILE A 1 295 ? -6.502 -4.293 21.735 1.00 96.31 295 ILE A CA 1
ATOM 2266 C C . ILE A 1 295 ? -8.001 -4.615 21.729 1.00 96.31 295 ILE A C 1
ATOM 2268 O O . ILE A 1 295 ? -8.579 -4.810 22.797 1.00 96.31 295 ILE A O 1
ATOM 2272 N N . ILE A 1 296 ? -8.609 -4.723 20.546 1.00 97.44 296 ILE A N 1
ATOM 2273 C CA . ILE A 1 296 ? -10.001 -5.152 20.362 1.00 97.44 296 ILE A CA 1
ATOM 2274 C C . ILE A 1 296 ? -10.164 -6.596 20.839 1.00 97.44 296 ILE A C 1
ATOM 2276 O O . ILE A 1 296 ? -11.015 -6.869 21.686 1.00 97.44 296 ILE A O 1
ATOM 2280 N N . ASP A 1 297 ? -9.281 -7.498 20.405 1.00 96.44 297 ASP A N 1
ATOM 2281 C CA . ASP A 1 297 ? -9.320 -8.903 20.831 1.00 96.44 297 ASP A CA 1
ATOM 2282 C C . ASP A 1 297 ? -9.141 -9.039 22.350 1.00 96.44 297 ASP A C 1
ATOM 2284 O O . ASP A 1 297 ? -9.824 -9.827 23.017 1.00 96.44 297 ASP A O 1
ATOM 2288 N N . LEU A 1 298 ? -8.241 -8.236 22.932 1.00 96.81 298 LEU A N 1
ATOM 2289 C CA . LEU A 1 298 ? -8.062 -8.165 24.379 1.00 96.81 298 LEU A CA 1
ATOM 2290 C C . LEU A 1 298 ? -9.344 -7.691 25.072 1.00 96.81 298 LEU A C 1
ATOM 2292 O O . LEU A 1 298 ? -9.747 -8.296 26.068 1.00 96.81 298 LEU A O 1
ATOM 2296 N N . ALA A 1 299 ? -9.994 -6.649 24.555 1.00 97.75 299 ALA A N 1
ATOM 2297 C CA . ALA A 1 299 ? -11.236 -6.126 25.109 1.00 97.75 299 ALA A CA 1
ATOM 2298 C C . ALA A 1 299 ? -12.354 -7.181 25.084 1.00 97.75 299 ALA A C 1
ATOM 2300 O O . ALA A 1 299 ? -12.990 -7.415 26.114 1.00 97.75 299 ALA A O 1
ATOM 2301 N N . PHE A 1 300 ? -12.527 -7.906 23.973 1.00 97.69 300 PHE A N 1
ATOM 2302 C CA . PHE A 1 300 ? -13.499 -9.003 23.871 1.00 97.69 300 PHE A CA 1
ATOM 2303 C C . PHE A 1 300 ? -13.226 -10.127 24.874 1.00 97.69 300 PHE A C 1
ATOM 2305 O O . PHE A 1 300 ? -14.148 -10.675 25.487 1.00 97.69 300 PHE A O 1
ATOM 2312 N N . ASN A 1 301 ? -11.954 -10.463 25.085 1.00 96.75 301 ASN A N 1
ATOM 2313 C CA . ASN A 1 301 ? -11.560 -11.497 26.037 1.00 96.75 301 ASN A CA 1
ATOM 2314 C C . ASN A 1 301 ? -11.738 -11.061 27.496 1.00 96.75 301 ASN A C 1
ATOM 2316 O O . ASN A 1 301 ? -12.172 -11.858 28.332 1.00 96.75 301 ASN A O 1
ATOM 2320 N N . VAL A 1 302 ? -11.424 -9.804 27.815 1.00 95.94 302 VAL A N 1
ATOM 2321 C CA . VAL A 1 302 ? -11.577 -9.240 29.163 1.00 95.94 302 VAL A CA 1
ATOM 2322 C C . VAL A 1 302 ? -13.047 -9.011 29.505 1.00 95.94 302 VAL A C 1
ATOM 2324 O O . VAL A 1 302 ? -13.437 -9.282 30.640 1.00 95.94 302 VAL A O 1
ATOM 2327 N N . ARG A 1 303 ? -13.881 -8.611 28.536 1.00 96.19 303 ARG A N 1
ATOM 2328 C CA . ARG A 1 303 ? -15.330 -8.415 28.711 1.00 96.19 303 ARG A CA 1
ATOM 2329 C C . ARG A 1 303 ? -15.993 -9.605 29.397 1.00 96.19 303 ARG A C 1
ATOM 2331 O O . ARG A 1 303 ? -16.744 -9.428 30.348 1.00 96.19 303 ARG A O 1
ATOM 2338 N N . LYS A 1 304 ? -15.641 -10.827 28.981 1.00 96.00 304 LYS A N 1
ATOM 2339 C CA . LYS A 1 304 ? -16.167 -12.093 29.532 1.00 96.00 304 LYS A CA 1
ATOM 2340 C C . LYS A 1 304 ? -15.887 -12.277 31.033 1.00 96.00 304 LYS A C 1
ATOM 2342 O O . LYS A 1 304 ? -16.483 -13.145 31.663 1.00 96.00 304 LYS A O 1
ATOM 2347 N N . LYS A 1 305 ? -14.970 -11.491 31.605 1.00 96.00 305 LYS A N 1
ATOM 2348 C CA . LYS A 1 305 ? -14.525 -11.569 33.003 1.00 96.00 305 LYS A CA 1
ATOM 2349 C C . LYS A 1 305 ? -15.075 -10.436 33.876 1.00 96.00 305 LYS A C 1
ATOM 2351 O O . LYS A 1 305 ? -14.890 -10.485 35.090 1.00 96.00 305 LYS A O 1
ATOM 2356 N N . ILE A 1 306 ? -15.737 -9.430 33.297 1.00 94.94 306 ILE A N 1
ATOM 2357 C CA . ILE A 1 306 ? -16.249 -8.263 34.027 1.00 94.94 306 ILE A CA 1
ATOM 2358 C C . ILE A 1 306 ? -17.778 -8.305 34.039 1.00 94.94 306 ILE A C 1
ATOM 2360 O O . ILE A 1 306 ? -18.413 -8.282 32.992 1.00 94.94 306 ILE A O 1
ATOM 2364 N N . LYS A 1 307 ? -18.375 -8.352 35.237 1.00 93.12 307 LYS A N 1
ATOM 2365 C CA . LYS A 1 307 ? -19.840 -8.395 35.400 1.00 93.12 307 LYS A CA 1
ATOM 2366 C C . LYS A 1 307 ? -20.506 -7.033 35.206 1.00 93.12 307 LYS A C 1
ATOM 2368 O O . LYS A 1 307 ? -21.597 -6.965 34.657 1.00 93.12 307 LYS A O 1
ATOM 2373 N N . ASP A 1 308 ? -19.865 -5.971 35.686 1.00 94.94 308 ASP A N 1
ATOM 2374 C CA . ASP A 1 308 ? -20.396 -4.610 35.648 1.00 94.94 308 ASP A CA 1
ATOM 2375 C C . ASP A 1 308 ? -19.279 -3.621 35.304 1.00 94.94 308 ASP A C 1
ATOM 2377 O O . ASP A 1 308 ? -18.378 -3.364 36.108 1.00 94.94 308 ASP A O 1
ATOM 2381 N N . LEU A 1 309 ? -19.339 -3.064 34.092 1.00 94.38 309 LEU A N 1
ATOM 2382 C CA . LEU A 1 309 ? -18.351 -2.106 33.593 1.00 94.38 309 LEU A CA 1
ATOM 2383 C C . LEU A 1 309 ? -18.356 -0.792 34.390 1.00 94.38 309 LEU A C 1
ATOM 2385 O O . LEU A 1 309 ? -17.330 -0.114 34.452 1.00 94.38 309 LEU A O 1
ATOM 2389 N N . LYS A 1 310 ? -19.461 -0.447 35.071 1.00 92.75 310 LYS A N 1
ATOM 2390 C CA . LYS A 1 310 ? -19.555 0.779 35.883 1.00 92.75 310 LYS A CA 1
ATOM 2391 C C . LYS A 1 310 ? -18.624 0.751 37.096 1.00 92.75 310 LYS A C 1
ATOM 2393 O O . LYS A 1 310 ? -18.259 1.805 37.611 1.00 92.75 310 LYS A O 1
ATOM 2398 N N . GLN A 1 311 ? -18.196 -0.437 37.528 1.00 94.75 311 GLN A N 1
ATOM 2399 C CA . GLN A 1 311 ? -17.263 -0.604 38.647 1.00 94.75 311 GLN A CA 1
ATOM 2400 C C . GLN A 1 311 ? -15.798 -0.361 38.258 1.00 94.75 311 GLN A C 1
ATOM 2402 O O . GLN A 1 311 ? -14.929 -0.312 39.132 1.00 94.75 311 GLN A O 1
ATOM 2407 N N . ILE A 1 312 ? -15.500 -0.188 36.965 1.00 96.75 312 ILE A N 1
ATOM 2408 C CA . ILE A 1 312 ? -14.142 0.078 36.492 1.00 96.75 312 ILE A CA 1
ATOM 2409 C C . ILE A 1 312 ? -13.695 1.463 36.979 1.00 96.75 312 ILE A C 1
ATOM 2411 O O . ILE A 1 312 ? -14.261 2.498 36.606 1.00 96.75 312 ILE A O 1
ATOM 2415 N N . LYS A 1 313 ? -12.645 1.471 37.811 1.00 97.00 313 LYS A N 1
ATOM 2416 C CA . LYS A 1 313 ? -11.993 2.689 38.322 1.00 97.00 313 LYS A CA 1
ATOM 2417 C C . LYS A 1 313 ? -10.845 3.165 37.431 1.00 97.00 313 LYS A C 1
ATOM 2419 O O . LYS A 1 313 ? -10.704 4.364 37.233 1.00 97.00 313 LYS A O 1
ATOM 2424 N N . LYS A 1 314 ? -10.038 2.235 36.914 1.00 97.44 314 LYS A N 1
ATOM 2425 C CA . LYS A 1 314 ? -8.890 2.501 36.037 1.00 97.44 314 LYS A CA 1
ATOM 2426 C C . LYS A 1 314 ? -8.615 1.286 35.154 1.00 97.44 314 LYS A C 1
ATOM 2428 O O . LYS A 1 314 ? -8.819 0.157 35.600 1.00 97.44 314 LYS A O 1
ATOM 2433 N N . VAL A 1 315 ? -8.117 1.521 33.945 1.00 97.94 315 VAL A N 1
ATOM 2434 C CA . VAL A 1 315 ? -7.579 0.494 33.048 1.00 97.94 315 VAL A CA 1
ATOM 2435 C C . VAL A 1 315 ? -6.159 0.900 32.654 1.00 97.94 315 VAL A C 1
ATOM 2437 O O . VAL A 1 315 ? -5.958 1.990 32.131 1.00 97.94 315 VAL A O 1
ATOM 2440 N N . ASN A 1 316 ? -5.188 0.016 32.885 1.00 97.44 316 ASN A N 1
ATOM 2441 C CA . ASN A 1 316 ? -3.814 0.181 32.404 1.00 97.44 316 ASN A CA 1
ATOM 2442 C C . ASN A 1 316 ? -3.529 -0.911 31.363 1.00 97.44 316 ASN A C 1
ATOM 2444 O O . ASN A 1 316 ? -3.602 -2.098 31.693 1.00 97.44 316 ASN A O 1
ATOM 2448 N N . ILE A 1 317 ? -3.218 -0.527 30.126 1.00 96.62 317 ILE A N 1
ATOM 2449 C CA . ILE A 1 317 ? -2.942 -1.441 29.010 1.00 96.62 317 ILE A CA 1
ATOM 2450 C C . ILE A 1 317 ? -1.442 -1.450 28.721 1.00 96.62 317 ILE A C 1
ATOM 2452 O O . ILE A 1 317 ? -0.945 -0.614 27.983 1.00 96.62 317 ILE A O 1
ATOM 2456 N N . TYR A 1 318 ? -0.717 -2.442 29.227 1.00 94.81 318 TYR A N 1
ATOM 2457 C CA . TYR A 1 318 ? 0.715 -2.565 28.947 1.00 94.81 318 TYR A CA 1
ATOM 2458 C C . TYR A 1 318 ? 0.958 -3.084 27.522 1.00 94.81 318 TYR A C 1
ATOM 2460 O O . TYR A 1 318 ? 0.559 -4.198 27.178 1.00 94.81 318 TYR A O 1
ATOM 2468 N N . SER A 1 319 ? 1.629 -2.283 26.689 1.00 91.19 319 SER A N 1
ATOM 2469 C CA . SER A 1 319 ? 1.995 -2.633 25.309 1.00 91.19 319 SER A CA 1
ATOM 2470 C C . SER A 1 319 ? 3.440 -2.230 24.987 1.00 91.19 319 SER A C 1
ATOM 2472 O O . SER A 1 319 ? 4.155 -1.680 25.821 1.00 91.19 319 SER A O 1
ATOM 2474 N N . LYS A 1 320 ? 3.892 -2.506 23.759 1.00 89.81 320 LYS A N 1
ATOM 2475 C CA . LYS A 1 320 ? 5.200 -2.047 23.266 1.00 89.81 320 LYS A CA 1
ATOM 2476 C C . LYS A 1 320 ? 5.242 -0.519 23.156 1.00 89.81 320 LYS A C 1
ATOM 2478 O O . LYS A 1 320 ? 4.235 0.102 22.811 1.00 89.81 320 LYS A O 1
ATOM 2483 N N . GLU A 1 321 ? 6.430 0.060 23.333 1.00 89.25 321 GLU A N 1
ATOM 2484 C CA . GLU A 1 321 ? 6.675 1.513 23.289 1.00 89.25 321 GLU A CA 1
ATOM 2485 C C . GLU A 1 321 ? 6.044 2.182 22.061 1.00 89.25 321 GLU A C 1
ATOM 2487 O O . GLU A 1 321 ? 5.331 3.175 22.179 1.00 89.25 321 GLU A O 1
ATOM 2492 N N . TYR A 1 322 ? 6.216 1.586 20.879 1.00 85.94 322 TYR A N 1
ATOM 2493 C CA . TYR A 1 322 ? 5.671 2.156 19.649 1.00 85.94 322 TYR A CA 1
ATOM 2494 C C . TYR A 1 322 ? 4.130 2.250 19.654 1.00 85.94 322 TYR A C 1
ATOM 2496 O O . TYR A 1 322 ? 3.570 3.221 19.156 1.00 85.94 322 TYR A O 1
ATOM 2504 N N . THR A 1 323 ? 3.420 1.289 20.261 1.00 90.06 323 THR A N 1
ATOM 2505 C CA . THR A 1 323 ? 1.956 1.378 20.421 1.00 90.06 323 THR A CA 1
ATOM 2506 C C . THR A 1 323 ? 1.585 2.528 21.364 1.00 90.06 323 THR A C 1
ATOM 2508 O O . THR A 1 323 ? 0.692 3.312 21.039 1.00 90.06 323 THR A O 1
ATOM 2511 N N . HIS A 1 324 ? 2.295 2.658 22.491 1.00 93.06 324 HIS A N 1
ATOM 2512 C CA . HIS A 1 324 ? 2.082 3.709 23.494 1.00 93.06 324 HIS A CA 1
ATOM 2513 C C . HIS A 1 324 ? 2.245 5.117 22.897 1.00 93.06 324 HIS A C 1
ATOM 2515 O O . HIS A 1 324 ? 1.381 5.973 23.086 1.00 93.06 324 HIS A O 1
ATOM 2521 N N . ILE A 1 325 ? 3.297 5.346 22.105 1.00 89.56 325 ILE A N 1
ATOM 2522 C CA . ILE A 1 325 ? 3.572 6.665 21.512 1.00 89.56 325 ILE A CA 1
ATOM 2523 C C . ILE A 1 325 ? 2.715 6.972 20.272 1.00 89.56 325 ILE A C 1
ATOM 2525 O O . ILE A 1 325 ? 2.465 8.142 19.988 1.00 89.56 325 ILE A O 1
ATOM 2529 N N . VAL A 1 326 ? 2.275 5.960 19.506 1.00 85.19 326 VAL A N 1
ATOM 2530 C CA . VAL A 1 326 ? 1.536 6.183 18.245 1.00 85.19 326 VAL A CA 1
ATOM 2531 C C . VAL A 1 326 ? 0.026 6.150 18.424 1.00 85.19 326 VAL A C 1
ATOM 2533 O O . VAL A 1 326 ? -0.645 6.977 17.816 1.00 85.19 326 VAL A O 1
ATOM 2536 N N . MET A 1 327 ? -0.528 5.235 19.223 1.00 90.44 327 MET A N 1
ATOM 2537 C CA . MET A 1 327 ? -1.984 5.084 19.417 1.00 90.44 327 MET A CA 1
ATOM 2538 C C . MET A 1 327 ? -2.426 5.264 20.871 1.00 90.44 327 MET A C 1
ATOM 2540 O O . MET A 1 327 ? -3.596 5.544 21.120 1.00 90.44 327 MET A O 1
ATOM 2544 N N . GLY A 1 328 ? -1.498 5.107 21.810 1.00 93.12 328 GLY A N 1
ATOM 2545 C CA . GLY A 1 328 ? -1.744 5.186 23.239 1.00 93.12 328 GLY A CA 1
ATOM 2546 C C . GLY A 1 328 ? -1.716 6.594 23.833 1.00 93.12 328 GLY A C 1
ATOM 2547 O O . GLY A 1 328 ? -1.581 7.608 23.132 1.00 93.12 328 GLY A O 1
ATOM 2548 N N . SER A 1 329 ? -1.802 6.631 25.162 1.00 93.56 329 SER A N 1
ATOM 2549 C CA . SER A 1 329 ? -1.724 7.840 25.992 1.00 93.56 329 SER A CA 1
ATOM 2550 C C . SER A 1 329 ? -0.391 8.581 25.824 1.00 93.56 329 SER A C 1
ATOM 2552 O O . SER A 1 329 ? -0.358 9.808 25.889 1.00 93.56 329 SER A O 1
ATOM 2554 N N . GLY A 1 330 ? 0.692 7.865 25.501 1.00 92.38 330 GLY A N 1
ATOM 2555 C CA . GLY A 1 330 ? 2.015 8.433 25.226 1.00 92.38 330 GLY A CA 1
ATOM 2556 C C . GLY A 1 330 ? 2.094 9.336 23.999 1.00 92.38 330 GLY A C 1
ATOM 2557 O O . GLY A 1 330 ? 3.036 10.117 23.864 1.00 92.38 330 GLY A O 1
ATOM 2558 N N . SER A 1 331 ? 1.097 9.279 23.110 1.00 88.56 331 SER A N 1
ATOM 2559 C CA . SER A 1 331 ? 1.024 10.192 21.966 1.00 88.56 331 SER A CA 1
ATOM 2560 C C . SER A 1 331 ? 0.823 11.658 22.369 1.00 88.56 331 SER A C 1
ATOM 2562 O O . SER A 1 331 ? 1.107 12.545 21.563 1.00 88.56 331 SER A O 1
ATOM 2564 N N . ASN A 1 332 ? 0.369 11.916 23.606 1.00 87.06 332 ASN A N 1
ATOM 2565 C CA . ASN A 1 332 ? 0.025 13.245 24.127 1.00 87.06 332 ASN A CA 1
ATOM 2566 C C . ASN A 1 332 ? -0.968 14.017 23.235 1.00 87.06 332 ASN A C 1
ATOM 2568 O O . ASN A 1 332 ? -1.004 15.249 23.233 1.00 87.06 332 ASN A O 1
ATOM 2572 N N . ASP A 1 333 ? -1.777 13.283 22.472 1.00 87.50 333 ASP A N 1
ATOM 2573 C CA . ASP A 1 333 ? -2.780 13.826 21.569 1.00 87.50 333 ASP A CA 1
ATOM 2574 C C . ASP A 1 333 ? -4.146 13.863 22.264 1.00 87.50 333 ASP A C 1
ATOM 2576 O O . ASP A 1 333 ? -4.783 12.831 22.487 1.00 87.50 333 ASP A O 1
ATOM 2580 N N . LYS A 1 334 ? -4.600 15.069 22.622 1.00 88.94 334 LYS A N 1
ATOM 2581 C CA . LYS A 1 334 ? -5.885 15.270 23.306 1.00 88.94 334 LYS A CA 1
ATOM 2582 C C . LYS A 1 334 ? -7.080 14.905 22.428 1.00 88.94 334 LYS A C 1
ATOM 2584 O O . LYS A 1 334 ? -8.122 14.536 22.966 1.00 88.94 334 LYS A O 1
ATOM 2589 N N . GLU A 1 335 ? -6.950 14.975 21.102 1.00 89.56 335 GLU A N 1
ATOM 2590 C CA . GLU A 1 335 ? -8.050 14.617 20.203 1.00 89.56 335 GLU A CA 1
ATOM 2591 C C . GLU A 1 335 ? -8.397 13.128 20.320 1.00 89.56 335 GLU A C 1
ATOM 2593 O O . GLU A 1 335 ? -9.562 12.757 20.214 1.00 89.56 335 GLU A O 1
ATOM 2598 N N . LYS A 1 336 ? -7.436 12.271 20.685 1.00 91.50 336 LYS A N 1
ATOM 2599 C CA . LYS A 1 336 ? -7.669 10.837 20.931 1.00 91.50 336 LYS A CA 1
ATOM 2600 C C . LYS A 1 336 ? -8.446 10.518 22.205 1.00 91.50 336 LYS A C 1
ATOM 2602 O O . LYS A 1 336 ? -8.657 9.335 22.477 1.00 91.50 336 LYS A O 1
ATOM 2607 N N . TYR A 1 337 ? -8.860 11.533 22.959 1.00 93.06 337 TYR A N 1
ATOM 2608 C CA . TYR A 1 337 ? -9.785 11.442 24.092 1.00 93.06 337 TYR A CA 1
ATOM 2609 C C . TYR A 1 337 ? -11.103 12.193 23.840 1.00 93.06 337 TYR A C 1
ATOM 2611 O O . TYR A 1 337 ? -11.928 12.318 24.744 1.00 93.06 337 TYR A O 1
ATOM 2619 N N . SER A 1 338 ? -11.303 12.728 22.630 1.00 92.94 338 SER A N 1
ATOM 2620 C CA . SER A 1 338 ? -12.428 13.604 22.315 1.00 92.94 338 SER A CA 1
ATOM 2621 C C . SER A 1 338 ? -13.502 12.888 21.494 1.00 92.94 338 SER A C 1
ATOM 2623 O O . SER A 1 338 ? -13.210 12.431 20.388 1.00 92.94 338 SER A O 1
ATOM 2625 N N . PRO A 1 339 ? -14.775 12.875 21.931 1.00 93.56 339 PRO A N 1
ATOM 2626 C CA . PRO A 1 339 ? -15.871 12.354 21.114 1.00 93.56 339 PRO A CA 1
ATOM 2627 C C . PRO A 1 339 ? -16.144 13.217 19.868 1.00 93.56 339 PRO A C 1
ATOM 2629 O O . PRO A 1 339 ? -16.844 12.781 18.961 1.00 93.56 339 PRO A O 1
ATOM 2632 N N . LEU A 1 340 ? -15.567 14.420 19.774 1.00 91.94 340 LEU A N 1
ATOM 2633 C CA . LEU A 1 340 ? -15.631 15.258 18.571 1.00 91.94 340 LEU A CA 1
ATOM 2634 C C . LEU A 1 340 ? -14.580 14.881 17.520 1.00 91.94 340 LEU A C 1
ATOM 2636 O O . LEU A 1 340 ? -14.599 15.426 16.419 1.00 91.94 340 LEU A O 1
ATOM 2640 N N . ALA A 1 341 ? -13.660 13.969 17.842 1.00 90.25 341 ALA A N 1
ATOM 2641 C CA . ALA A 1 341 ? -12.630 13.547 16.910 1.00 90.25 341 ALA A CA 1
ATOM 2642 C C . ALA A 1 341 ? -13.222 12.838 15.684 1.00 90.25 341 ALA A C 1
ATOM 2644 O O . ALA A 1 341 ? -14.312 12.245 15.727 1.00 90.25 341 ALA A O 1
ATOM 2645 N N . SER A 1 342 ? -12.480 12.907 14.580 1.00 89.38 342 SER A N 1
ATOM 2646 C CA . SER A 1 342 ? -12.834 12.207 13.351 1.00 89.38 342 SER A CA 1
ATOM 2647 C C . SER A 1 342 ? -12.672 10.696 13.513 1.00 89.38 342 SER A C 1
ATOM 2649 O O . SER A 1 342 ? -11.964 10.215 14.406 1.00 89.38 342 SER A O 1
ATOM 2651 N N . ARG A 1 343 ? -13.288 9.928 12.606 1.00 89.75 343 ARG A N 1
ATOM 2652 C CA . ARG A 1 343 ? -13.077 8.476 12.540 1.00 89.75 343 ARG A CA 1
ATOM 2653 C C . ARG A 1 343 ? -11.589 8.158 12.427 1.00 89.75 343 ARG A C 1
ATOM 2655 O O . ARG A 1 343 ? -11.119 7.252 13.097 1.00 89.75 343 ARG A O 1
ATOM 2662 N N . GLU A 1 344 ? -10.853 8.904 11.612 1.00 85.00 344 GLU A N 1
ATOM 2663 C CA . GLU A 1 344 ? -9.438 8.672 11.317 1.00 85.00 344 GLU A CA 1
ATOM 2664 C C . GLU A 1 344 ? -8.564 8.826 12.573 1.00 85.00 344 GLU A C 1
ATOM 2666 O O . GLU A 1 344 ? -7.610 8.067 12.757 1.00 85.00 344 GLU A O 1
ATOM 2671 N N . THR A 1 345 ? -8.924 9.751 13.469 1.00 88.75 345 THR A N 1
ATOM 2672 C CA . THR A 1 345 ? -8.274 9.907 14.778 1.00 88.75 345 THR A CA 1
ATOM 2673 C C . THR A 1 345 ? -8.661 8.778 15.735 1.00 88.75 345 THR A C 1
ATOM 2675 O O . THR A 1 345 ? -7.794 8.214 16.406 1.00 88.75 345 THR A O 1
ATOM 2678 N N . LEU A 1 346 ? -9.943 8.399 15.787 1.00 92.75 346 LEU A N 1
ATOM 2679 C CA . LEU A 1 346 ? -10.441 7.341 16.679 1.00 92.75 346 LEU A CA 1
ATOM 2680 C C . LEU A 1 346 ? -9.964 5.938 16.280 1.00 92.75 346 LEU A C 1
ATOM 2682 O O . LEU A 1 346 ? -9.667 5.116 17.142 1.00 92.75 346 LEU A O 1
ATOM 2686 N N . ASP A 1 347 ? -9.790 5.704 14.982 1.00 91.19 347 ASP A N 1
ATOM 2687 C CA . ASP A 1 347 ? -9.112 4.553 14.375 1.00 91.19 347 ASP A CA 1
ATOM 2688 C C . ASP A 1 347 ? -7.669 4.384 14.901 1.00 91.19 347 ASP A C 1
ATOM 2690 O O . ASP A 1 347 ? -7.117 3.286 14.916 1.00 91.19 347 ASP A O 1
ATOM 2694 N N . HIS A 1 348 ? -7.073 5.463 15.420 1.00 91.56 348 HIS A N 1
ATOM 2695 C CA . HIS A 1 348 ? -5.729 5.502 16.002 1.00 91.56 348 HIS A CA 1
ATOM 2696 C C . HIS A 1 348 ? -5.726 5.863 17.501 1.00 91.56 348 HIS A C 1
ATOM 2698 O O . HIS A 1 348 ? -4.708 6.333 18.020 1.00 91.56 348 HIS A O 1
ATOM 2704 N N . SER A 1 349 ? -6.834 5.627 18.215 1.00 94.88 349 SER A N 1
ATOM 2705 C CA . SER A 1 349 ? -6.952 5.828 19.666 1.00 94.88 349 SER A CA 1
ATOM 2706 C C . SER A 1 349 ? -7.128 4.493 20.390 1.00 94.88 349 SER A C 1
ATOM 2708 O O . SER A 1 349 ? -8.220 3.933 20.439 1.00 94.88 349 SER A O 1
ATOM 2710 N N . ALA A 1 350 ? -6.051 3.981 20.995 1.00 96.81 350 ALA A N 1
ATOM 2711 C CA . ALA A 1 350 ? -6.071 2.722 21.747 1.00 96.81 350 ALA A CA 1
ATOM 2712 C C . ALA A 1 350 ? -7.104 2.737 22.888 1.00 96.81 350 ALA A C 1
ATOM 2714 O O . ALA A 1 350 ? -7.752 1.729 23.159 1.00 96.81 350 ALA A O 1
ATOM 2715 N N . MET A 1 351 ? -7.271 3.894 23.528 1.00 97.19 351 MET A N 1
ATOM 2716 C CA . MET A 1 351 ? -8.179 4.088 24.653 1.00 97.19 351 MET A CA 1
ATOM 2717 C C . MET A 1 351 ? -9.638 4.021 24.201 1.00 97.19 351 MET A C 1
ATOM 2719 O O . MET A 1 351 ? -10.432 3.295 24.793 1.00 97.19 351 MET A O 1
ATOM 2723 N N . TYR A 1 352 ? -9.977 4.721 23.115 1.00 97.75 352 TYR A N 1
ATOM 2724 C CA . TYR A 1 352 ? -11.311 4.661 22.524 1.00 97.75 352 TYR A CA 1
ATOM 2725 C C . TYR A 1 352 ? -11.647 3.249 22.044 1.00 97.75 352 TYR A C 1
ATOM 2727 O O . TYR A 1 352 ? -12.701 2.707 22.376 1.00 97.75 352 TYR A O 1
ATOM 2735 N N . ILE A 1 353 ? -10.713 2.647 21.301 1.00 97.94 353 ILE A N 1
ATOM 2736 C CA . ILE A 1 353 ? -10.850 1.306 20.740 1.00 97.94 353 ILE A CA 1
ATOM 2737 C C . ILE A 1 353 ? -11.139 0.292 21.843 1.00 97.94 353 ILE A C 1
ATOM 2739 O O . ILE A 1 353 ? -12.108 -0.460 21.752 1.00 97.94 353 ILE A O 1
ATOM 2743 N N . PHE A 1 354 ? -10.345 0.308 22.916 1.00 98.12 354 PHE A N 1
ATOM 2744 C CA . PHE A 1 354 ? -10.561 -0.596 24.037 1.00 98.12 354 PHE A CA 1
ATOM 2745 C C . PHE A 1 354 ? -11.904 -0.342 24.730 1.00 98.12 354 PHE A C 1
ATOM 2747 O O . PHE A 1 354 ? -12.608 -1.303 25.025 1.00 98.12 354 PHE A O 1
ATOM 2754 N N . ALA A 1 355 ? -12.281 0.920 24.971 1.00 98.06 355 ALA A N 1
ATOM 2755 C CA . ALA A 1 355 ? -13.544 1.259 25.632 1.00 98.06 355 ALA A CA 1
ATOM 2756 C C . ALA A 1 355 ? -14.759 0.733 24.854 1.00 98.06 355 ALA A C 1
ATOM 2758 O O . ALA A 1 355 ? -15.576 0.002 25.413 1.00 98.06 355 ALA A O 1
ATOM 2759 N N . VAL A 1 356 ? -14.848 1.055 23.561 1.00 98.19 356 VAL A N 1
ATOM 2760 C CA . VAL A 1 356 ? -15.980 0.659 22.711 1.00 98.19 356 VAL A CA 1
ATOM 2761 C C . VAL A 1 356 ? -16.028 -0.859 22.532 1.00 98.19 356 VAL A C 1
ATOM 2763 O O . VAL A 1 356 ? -17.080 -1.458 22.745 1.00 98.19 356 VAL A O 1
ATOM 2766 N N . ALA A 1 357 ? -14.893 -1.506 22.241 1.00 98.12 357 ALA A N 1
ATOM 2767 C CA . ALA A 1 357 ? -14.841 -2.962 22.102 1.00 98.12 357 ALA A CA 1
ATOM 2768 C C . ALA A 1 357 ? -15.202 -3.685 23.413 1.00 98.12 357 ALA A C 1
ATOM 2770 O O . ALA A 1 357 ? -15.880 -4.716 23.393 1.00 98.12 357 ALA A O 1
ATOM 2771 N N . LEU A 1 358 ? -14.791 -3.140 24.566 1.00 98.12 358 LEU A N 1
ATOM 2772 C CA . LEU A 1 358 ? -15.118 -3.705 25.875 1.00 98.12 358 LEU A CA 1
ATOM 2773 C C . LEU A 1 358 ? -16.609 -3.574 26.184 1.00 98.12 358 LEU A C 1
ATOM 2775 O O . LEU A 1 358 ? -17.177 -4.497 26.765 1.00 98.12 358 LEU A O 1
ATOM 2779 N N . GLU A 1 359 ? -17.234 -2.451 25.831 1.00 97.44 359 GLU A N 1
ATOM 2780 C CA . GLU A 1 359 ? -18.651 -2.172 26.085 1.00 97.44 359 GLU A CA 1
ATOM 2781 C C . GLU A 1 359 ? -19.594 -2.943 25.169 1.00 97.44 359 GLU A C 1
ATOM 2783 O O . GLU A 1 359 ? -20.590 -3.490 25.655 1.00 97.44 359 GLU A O 1
ATOM 2788 N N . ASP A 1 360 ? -19.267 -3.022 23.882 1.00 96.56 360 ASP A N 1
ATOM 2789 C CA . ASP A 1 360 ? -20.156 -3.598 22.876 1.00 96.56 360 ASP A CA 1
ATOM 2790 C C . ASP A 1 360 ? -19.922 -5.105 22.730 1.00 96.56 360 ASP A C 1
ATOM 2792 O O . ASP A 1 360 ? -20.869 -5.873 22.569 1.00 96.56 360 ASP A O 1
ATOM 2796 N N . GLY A 1 361 ? -18.673 -5.563 22.873 1.00 96.19 361 GLY A N 1
ATOM 2797 C CA . GLY A 1 361 ? -18.301 -6.948 22.576 1.00 96.19 361 GLY A CA 1
ATOM 2798 C C . GLY A 1 361 ? -18.290 -7.273 21.079 1.00 96.19 361 GLY A C 1
ATOM 2799 O O . GLY A 1 361 ? -18.193 -8.444 20.723 1.00 96.19 361 GLY A O 1
ATOM 2800 N N . GLU A 1 362 ? -18.378 -6.251 20.230 1.00 96.00 362 GLU A N 1
ATOM 2801 C CA . GLU A 1 362 ? -18.237 -6.314 18.778 1.00 96.00 362 GLU A CA 1
ATOM 2802 C C . GLU A 1 362 ? -17.482 -5.077 18.261 1.00 96.00 362 GLU A C 1
ATOM 2804 O O . GLU A 1 362 ? -17.338 -4.079 18.973 1.00 96.00 362 GLU A O 1
ATOM 2809 N N . TRP A 1 363 ? -16.987 -5.145 17.023 1.00 96.75 363 TRP A N 1
ATOM 2810 C CA . TRP A 1 363 ? -16.328 -4.027 16.349 1.00 96.75 363 TRP A CA 1
ATOM 2811 C C . TRP A 1 363 ? -16.778 -3.943 14.893 1.00 96.75 363 TRP A C 1
ATOM 2813 O O . TRP A 1 363 ? -16.652 -4.901 14.135 1.00 96.75 363 TRP A O 1
ATOM 2823 N N . HIS A 1 364 ? -17.299 -2.789 14.485 1.00 95.06 364 HIS A N 1
ATOM 2824 C CA . HIS A 1 364 ? -17.823 -2.569 13.143 1.00 95.06 364 HIS A CA 1
ATOM 2825 C C . HIS A 1 364 ? -17.268 -1.271 12.550 1.00 95.06 364 HIS A C 1
ATOM 2827 O O . HIS A 1 364 ? -17.354 -0.206 13.158 1.00 95.06 364 HIS A O 1
ATOM 2833 N N . HIS A 1 365 ? -16.785 -1.347 11.307 1.00 92.25 365 HIS A N 1
ATOM 2834 C CA . HIS A 1 365 ? -16.050 -0.278 10.613 1.00 92.25 365 HIS A CA 1
ATOM 2835 C C . HIS A 1 365 ? -16.769 1.087 10.514 1.00 92.25 365 HIS A C 1
ATOM 2837 O O . HIS A 1 365 ? -16.098 2.115 10.413 1.00 92.25 365 HIS A O 1
ATOM 2843 N N . GLU A 1 366 ? -18.107 1.107 10.548 1.00 93.00 366 GLU A N 1
ATOM 2844 C CA . GLU A 1 366 ? -18.930 2.324 10.705 1.00 93.00 366 GLU A CA 1
ATOM 2845 C C . GLU A 1 366 ? -19.547 2.494 12.100 1.00 93.00 366 GLU A C 1
ATOM 2847 O O . GLU A 1 366 ? -19.261 3.476 12.779 1.00 93.00 366 GLU A O 1
ATOM 2852 N N . LYS A 1 367 ? -20.409 1.559 12.535 1.00 95.62 367 LYS A N 1
A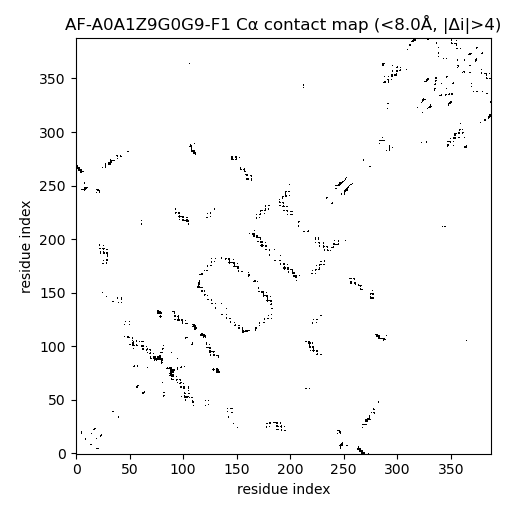TOM 2853 C CA . LYS A 1 367 ? -21.214 1.697 13.764 1.00 95.62 367 LYS A CA 1
ATOM 2854 C C . LYS A 1 367 ? -20.383 2.011 15.006 1.00 95.62 367 LYS A C 1
ATOM 2856 O O . LYS A 1 367 ? -20.795 2.874 15.784 1.00 95.62 367 LYS A O 1
ATOM 2861 N N . SER A 1 368 ? -19.210 1.384 15.152 1.00 96.69 368 SER A N 1
ATOM 2862 C CA . SER A 1 368 ? -18.320 1.623 16.292 1.00 96.69 368 SER A CA 1
ATOM 2863 C C . SER A 1 368 ? -17.830 3.065 16.359 1.00 96.69 368 SER A C 1
ATOM 2865 O O . SER A 1 368 ? -17.546 3.512 17.455 1.00 96.69 368 SER A O 1
ATOM 2867 N N . TYR A 1 369 ? -17.811 3.798 15.239 1.00 95.38 369 TYR A N 1
ATOM 2868 C CA . TYR A 1 369 ? -17.351 5.188 15.123 1.00 95.38 369 TYR A CA 1
ATOM 2869 C C . TYR A 1 369 ? -18.472 6.226 14.981 1.00 95.38 369 TYR A C 1
ATOM 2871 O O . TYR A 1 369 ? -18.186 7.417 14.844 1.00 95.38 369 TYR A O 1
ATOM 2879 N N . SER A 1 370 ? -19.736 5.794 14.958 1.00 95.56 370 SER A N 1
ATOM 2880 C CA . SER A 1 370 ? -20.881 6.688 14.748 1.00 95.56 370 SER A CA 1
ATOM 2881 C C . SER A 1 370 ? -20.972 7.774 15.824 1.00 95.56 370 SER A C 1
ATOM 2883 O O . SER A 1 370 ? -20.571 7.561 16.972 1.00 95.56 370 SER A O 1
ATOM 2885 N N . ASP A 1 371 ? -21.535 8.935 15.469 1.00 94.69 371 ASP A N 1
ATOM 2886 C CA . ASP A 1 371 ? -21.715 10.045 16.412 1.00 94.69 371 ASP A CA 1
ATOM 2887 C C . ASP A 1 371 ? -22.539 9.625 17.631 1.00 94.69 371 ASP A C 1
ATOM 2889 O O . ASP A 1 371 ? -22.154 9.926 18.759 1.00 94.69 371 ASP A O 1
ATOM 2893 N N . GLU A 1 372 ? -23.609 8.857 17.433 1.00 95.50 372 GLU A N 1
ATOM 2894 C CA . GLU A 1 372 ? -24.399 8.301 18.532 1.00 95.50 372 GLU A CA 1
ATOM 2895 C C . GLU A 1 372 ? -23.540 7.429 19.458 1.00 95.50 372 GLU A C 1
ATOM 2897 O O . GLU A 1 372 ? -23.602 7.561 20.682 1.00 95.50 372 GLU A O 1
ATOM 2902 N N . ARG A 1 373 ? -22.694 6.560 18.889 1.00 96.31 373 ARG A N 1
ATOM 2903 C CA . ARG A 1 373 ? -21.893 5.621 19.673 1.00 96.31 373 ARG A CA 1
ATOM 2904 C C . ARG A 1 373 ? -20.789 6.312 20.459 1.00 96.31 373 ARG A C 1
ATOM 2906 O O . ARG A 1 373 ? -20.645 6.031 21.648 1.00 96.31 373 ARG A O 1
ATOM 2913 N N . LYS A 1 374 ? -20.001 7.182 19.821 1.00 95.62 374 LYS A N 1
ATOM 2914 C CA . LYS A 1 374 ? -18.837 7.817 20.465 1.00 95.62 374 LYS A CA 1
ATOM 2915 C C . LYS A 1 374 ? -19.220 8.866 21.514 1.00 95.62 374 LYS A C 1
ATOM 2917 O O . LYS A 1 374 ? -18.405 9.154 22.383 1.00 95.62 374 LYS A O 1
ATOM 2922 N N . ASN A 1 375 ? -20.443 9.405 21.460 1.00 96.44 375 ASN A N 1
ATOM 2923 C CA . ASN A 1 375 ? -20.946 10.395 22.420 1.00 96.44 375 ASN A CA 1
ATOM 2924 C C . ASN A 1 375 ? -21.688 9.788 23.627 1.00 96.44 375 ASN A C 1
ATOM 2926 O O . ASN A 1 375 ? -22.159 10.540 24.483 1.00 96.44 375 ASN A O 1
ATOM 2930 N N . ARG A 1 376 ? -21.797 8.455 23.739 1.00 97.31 376 ARG A N 1
ATOM 2931 C CA . ARG A 1 376 ? -22.381 7.821 24.932 1.00 97.31 376 ARG A CA 1
ATOM 2932 C C . ARG A 1 376 ? -21.604 8.223 26.186 1.00 97.31 376 ARG A C 1
ATOM 2934 O O . ARG A 1 376 ? -20.374 8.145 26.224 1.00 97.31 376 ARG A O 1
ATOM 2941 N N . LYS A 1 377 ? -22.327 8.653 27.222 1.00 96.31 377 LYS A N 1
ATOM 2942 C CA . LYS A 1 377 ? -21.727 9.215 28.439 1.00 96.31 377 LYS A CA 1
ATOM 2943 C C . LYS A 1 377 ? -20.846 8.187 29.149 1.00 96.31 377 LYS A C 1
ATOM 2945 O O . LYS A 1 377 ? -19.718 8.498 29.515 1.00 96.31 377 LYS A O 1
ATOM 2950 N N . GLU A 1 378 ? -21.341 6.962 29.285 1.00 95.38 378 GLU A N 1
ATOM 2951 C CA . GLU A 1 378 ? -20.626 5.835 29.883 1.00 95.38 378 GLU A CA 1
ATOM 2952 C C . GLU A 1 378 ? -19.312 5.519 29.154 1.00 95.38 378 GLU A C 1
ATOM 2954 O O . GLU A 1 378 ? -18.288 5.296 29.799 1.00 95.38 378 GLU A O 1
ATOM 2959 N N . THR A 1 379 ? -19.307 5.624 27.825 1.00 96.12 379 THR A N 1
ATOM 2960 C CA . THR A 1 379 ? -18.124 5.385 26.995 1.00 96.12 379 THR A CA 1
ATOM 2961 C C . THR A 1 379 ? -17.084 6.456 27.208 1.00 96.12 379 THR A C 1
ATOM 2963 O O . THR A 1 379 ? -15.919 6.132 27.404 1.00 96.12 379 THR A O 1
ATOM 2966 N N . VAL A 1 380 ? -17.483 7.731 27.211 1.00 96.56 380 VAL A N 1
ATOM 2967 C CA . VAL A 1 380 ? -16.561 8.843 27.482 1.00 96.56 380 VAL A CA 1
ATOM 2968 C C . VAL A 1 380 ? -15.982 8.719 28.896 1.00 96.56 380 VAL A C 1
ATOM 2970 O O . VAL A 1 380 ? -14.782 8.919 29.089 1.00 96.56 380 VAL A O 1
ATOM 2973 N N . GLU A 1 381 ? -16.791 8.327 29.881 1.00 96.44 381 GLU A N 1
ATOM 2974 C CA . GLU A 1 381 ? -16.320 8.072 31.245 1.00 96.44 381 GLU A CA 1
ATOM 2975 C C . GLU A 1 381 ? -15.317 6.910 31.317 1.00 96.44 381 GLU A C 1
ATOM 2977 O O . GLU A 1 381 ? -14.301 7.033 32.000 1.00 96.44 381 GLU A O 1
ATOM 2982 N N . LEU A 1 382 ? -15.569 5.788 30.633 1.00 97.06 382 LEU A N 1
ATOM 2983 C CA . LEU A 1 382 ? -14.646 4.649 30.584 1.00 97.06 382 LEU A CA 1
ATOM 2984 C C . LEU A 1 382 ? -13.362 4.991 29.820 1.00 97.06 382 LEU A C 1
ATOM 2986 O O . LEU A 1 382 ? -12.267 4.701 30.292 1.00 97.06 382 LEU A O 1
ATOM 2990 N N . TRP A 1 383 ? -13.495 5.643 28.670 1.00 95.75 383 TRP A N 1
ATOM 2991 C CA . TRP A 1 383 ? -12.405 6.076 27.799 1.00 95.75 383 TRP A CA 1
ATOM 2992 C C . TRP A 1 383 ? -11.375 6.926 28.547 1.00 95.75 383 TRP A C 1
ATOM 2994 O O . TRP A 1 383 ? -10.175 6.667 28.456 1.00 95.75 383 TRP A O 1
ATOM 3004 N N . ASN A 1 384 ? -11.832 7.872 29.372 1.00 96.19 384 ASN A N 1
ATOM 3005 C CA . ASN A 1 384 ? -10.959 8.725 30.185 1.00 96.19 384 ASN A CA 1
ATOM 3006 C C . ASN A 1 384 ? -10.286 7.998 31.368 1.00 96.19 384 ASN A C 1
ATOM 3008 O O . ASN A 1 384 ? -9.420 8.573 32.023 1.00 96.19 384 ASN A O 1
ATOM 3012 N N . LYS A 1 385 ? -10.647 6.740 31.648 1.00 97.19 385 LYS A N 1
ATOM 3013 C CA . LYS A 1 385 ? -10.005 5.900 32.677 1.00 97.19 385 LYS A CA 1
ATOM 3014 C C . LYS A 1 385 ? -8.914 4.986 32.111 1.00 97.19 385 LYS A C 1
ATOM 3016 O O . LYS A 1 385 ? -8.328 4.222 32.884 1.00 97.19 385 LYS A O 1
ATOM 3021 N N . ILE A 1 386 ? -8.687 5.004 30.794 1.00 97.81 386 ILE A N 1
ATOM 3022 C CA . ILE A 1 386 ? -7.752 4.108 30.108 1.00 97.81 386 ILE A CA 1
ATOM 3023 C C . ILE A 1 386 ? -6.430 4.827 29.824 1.00 97.81 386 ILE A C 1
ATOM 3025 O O . ILE A 1 386 ? -6.384 5.865 29.159 1.00 97.81 386 ILE A O 1
ATOM 3029 N N . GLU A 1 387 ? -5.346 4.207 30.275 1.00 96.31 387 GLU A N 1
ATOM 3030 C CA . GLU A 1 387 ? -3.964 4.580 29.980 1.00 96.31 387 GLU A CA 1
ATOM 3031 C C . GLU A 1 387 ? -3.225 3.372 29.389 1.00 96.31 387 GLU A C 1
ATOM 3033 O O . GLU A 1 387 ? -3.551 2.223 29.700 1.00 96.31 387 GLU A O 1
ATOM 3038 N N . THR A 1 388 ? -2.242 3.626 28.526 1.00 93.94 388 THR A N 1
ATOM 3039 C CA . THR A 1 388 ? -1.388 2.601 27.894 1.00 93.94 388 THR A CA 1
ATOM 3040 C C . THR A 1 388 ? 0.052 2.715 28.346 1.00 93.94 388 THR A C 1
ATOM 3042 O O . THR A 1 388 ? 0.455 3.882 28.550 1.00 93.94 388 THR A O 1
#

Sequence (388 aa):
MKKYSIKIQKPGEVSNKDEQLAWRIASMASQDWSLTNSITEMVGNRIIDNAGVAVAAINREAVKIARSQAMQFENEQGATLIGLDHNKKFDCQWAAWANAVAVRELDFHDNIMSKETCHPGDCIPTILAVAQQKNCNGEDLVKAIATSYETQLRLSMSIALNPNRIDHVGHLGPAIASALGKLLKLDTETIYQAIQWSAHTSIFTRQGRKGQLSSWKAYAPGLVGKNAIDAIDRAIRGDTSPSPVWEGDYGIIPILVKKDNKDLSIELPEKDEARAGILGTFTKEHSAGYHGNSIIDLAFNVRKKIKDLKQIKKVNIYSKEYTHIVMGSGSNDKEKYSPLASRETLDHSAMYIFAVALEDGEWHHEKSYSDERKNRKETVELWNKIET

Solvent-accessible surface area (backbone atoms only — not comparable to full-atom values): 19652 Å² total; per-residue (Å²): 111,46,80,41,72,59,69,73,37,55,87,90,59,80,75,62,63,79,68,36,69,49,36,49,50,12,44,52,28,45,48,66,58,63,87,48,69,71,57,51,53,49,50,51,52,51,52,51,45,37,51,53,37,21,61,75,26,53,82,40,66,66,24,46,52,37,41,59,59,24,68,76,38,70,27,92,59,22,8,59,48,85,94,55,66,80,89,49,31,16,35,27,57,37,20,9,27,18,38,16,18,16,31,36,60,62,54,33,40,35,32,41,85,53,69,20,54,44,52,59,60,54,45,48,38,30,53,49,12,46,31,49,40,68,69,54,55,70,67,42,48,47,54,11,51,27,37,18,26,26,46,28,49,34,43,21,61,44,53,52,36,55,93,61,45,29,33,56,60,26,44,48,8,30,9,42,16,27,11,51,22,33,49,70,69,40,54,39,67,39,22,21,27,8,20,22,39,9,39,68,72,22,67,42,62,36,63,63,76,51,79,89,72,59,66,52,64,16,43,51,50,9,52,24,38,33,48,16,53,51,22,42,59,43,13,74,72,70,47,82,48,65,76,50,42,48,36,24,60,87,11,48,38,64,70,60,35,56,90,83,60,76,90,41,43,39,58,43,55,54,73,56,49,60,54,57,46,54,78,75,52,43,70,48,91,44,58,30,36,78,75,36,40,64,40,34,55,47,19,44,61,50,36,81,75,56,94,58,76,87,73,64,79,69,44,80,47,90,70,57,67,69,46,20,45,68,28,25,58,63,43,74,55,69,57,46,77,38,66,84,45,52,60,77,48,46,38,40,8,44,33,45,42,29,35,51,17,38,73,68,63,55,84,45,79,55,66,64,61,30,72,75,54,43,59,34,66,70,48,51,59,48,24,76,32,42,42,69

Nearest PDB structures (foldseek):
  5mvi-assembly3_A  TM=8.526E-01  e=1.346E-14  Salmonella enterica
  1szq-assembly1_B  TM=7.793E-01  e=1.061E-14  Escherichia coli
  5mvi-assembly2_C  TM=8.445E-01  e=1.628E-10  Salmonella enterica
  5mvi-assembly3_B  TM=6.901E-01  e=2.273E-10  Salmonella enterica
  5mvi-assembly2_D  TM=6.817E-01  e=2.751E-10  Salmonella enterica

Mean predicted aligned error: 4.28 Å

Foldseek 3Di:
DDKAFAAFDDVPDDDDPCNFPLLVLLQLLLFDADDDPLLLVLLVVLVVQLLVQLLVQCPPPQLVVLVVVQVVAWDCLWADARPDPRNTGGHLLSQLQNSLLSSQQLVFWKWDDALATDRLSSLLSLLRGVCSSVVFDPVLSSSLSLSLLLQLVQCRNFAHQPVLQKDSQLSNLLSNLSSNCSSVSHHSQLSSQLSLQLNQPLTDGNPCVDDQHDSVSSRSSSVSSSSSVVSNVCSVVVHGHDPPQDRYCPHCCNPRRPPPRPRTMTDGDDHHDGSCSSVNMDGQPASADPLLRVLLVVLLVVLVVDPDLVPDQAAEDDDDPCLCCFQFVVVVDCLLLDLPHDLSNVSSHSLLSSLLSNVPSDHDSDPSSDSVNSPPPSSSVSSVRYGD